Protein AF-A0A7J7EGY1-F1 (afdb_monomer_lite)

pLDDT: mean 77.09, std 19.41, range [34.28, 98.56]

Foldseek 3Di:
DVVAPPHPDDDDDADFQEKDKDFDADPVGHGPDIDID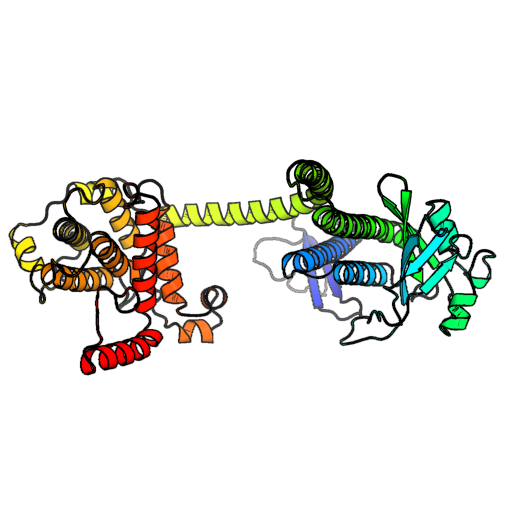TDRDDNDYDDPVVVVVVVVVVVVVVVLVLVVVLVCVVVVDPDDLLVSLLSLQQVLCVVQQFQWKFKWFADPVVQKTKGQFTFLNDDDPNGTDRHSPDIDMDHLQAAPQSVCQVPQDWDKFFAQVPDPRHDCVVCVVSVHDFGIKTKGFQDDPRHGGMMMMGTHRPVRTTGDVVSVVSSVVSSPVSNVSVVVNVLVVVVVVCVVPPVDDPPSVVVVVVVVVVVVVVVCVVVVVVVCVVVVVVVVVVVVVVVVCVQLFDDPCQLVVLLPDDDDPVVLVLLLDLPRDCVVVVVCLLVSLLSLCCVLQNPPLFDSSLSSRQSRSQQSQADPDPALGQSQLSNQLSNLSNVSVVCVPQDDSLLSVLLSLLSNQLSGNPDPDDPVRCVVVVPVLCVVDVPLSRLVVSLVVSVVQCPDPSNVRCVPPDPVSVVVSSVSSSVNSSCVPPVVVVVVVVVLVVCVVVVVQDSVDPVSD

Organism: Diceros bicornis minor (NCBI:txid77932)

Radius of gyration: 34.17 Å; chains: 1; bounding box: 86×71×94 Å

Structure (mmCIF, N/CA/C/O backbone):
data_AF-A0A7J7EGY1-F1
#
_entry.id   AF-A0A7J7EGY1-F1
#
loop_
_atom_site.group_PDB
_atom_site.id
_atom_site.type_symbol
_atom_site.label_atom_id
_atom_site.label_alt_id
_atom_site.label_comp_id
_atom_site.label_asym_id
_atom_site.label_entity_id
_atom_site.label_seq_id
_atom_site.pdbx_PDB_ins_code
_atom_site.Cartn_x
_atom_site.Cartn_y
_atom_site.Cartn_z
_atom_site.occupancy
_atom_site.B_iso_or_equiv
_atom_site.auth_seq_id
_atom_site.auth_comp_id
_atom_site.auth_asym_id
_atom_site.auth_atom_id
_atom_site.pdbx_PDB_model_num
ATOM 1 N N . ASP A 1 1 ? 43.471 31.101 -13.660 1.00 57.25 1 ASP A N 1
ATOM 2 C CA . ASP A 1 1 ? 42.819 30.995 -14.975 1.00 57.25 1 ASP A CA 1
ATOM 3 C C . ASP A 1 1 ? 41.936 32.220 -15.132 1.00 57.25 1 ASP A C 1
ATOM 5 O O . ASP A 1 1 ? 41.148 32.484 -14.230 1.00 57.25 1 ASP A O 1
ATOM 9 N N . GLU A 1 2 ? 42.116 32.998 -16.198 1.00 62.53 2 GLU A N 1
ATOM 10 C CA . GLU A 1 2 ? 41.369 34.248 -16.424 1.00 62.53 2 GLU A CA 1
ATOM 11 C C . GLU A 1 2 ? 39.858 34.021 -16.573 1.00 62.53 2 GLU A C 1
ATOM 13 O O . GLU A 1 2 ? 39.069 34.930 -16.330 1.00 62.53 2 GLU A O 1
ATOM 18 N N . ARG A 1 3 ? 39.443 32.787 -16.887 1.00 63.78 3 ARG A N 1
ATOM 19 C CA . ARG A 1 3 ? 38.033 32.390 -17.001 1.00 63.78 3 ARG A CA 1
ATOM 20 C C . ARG A 1 3 ? 37.322 32.263 -15.650 1.00 63.78 3 ARG A C 1
ATOM 22 O O . ARG A 1 3 ? 36.099 32.212 -15.618 1.00 63.78 3 ARG A O 1
ATOM 29 N N . PHE A 1 4 ? 38.061 32.245 -14.537 1.00 61.25 4 PHE A N 1
ATOM 30 C CA . PHE A 1 4 ? 37.515 32.164 -13.175 1.00 61.25 4 PHE A CA 1
ATOM 31 C C . PHE A 1 4 ? 38.104 33.266 -12.278 1.00 61.25 4 PHE A C 1
ATOM 33 O O . PHE A 1 4 ? 38.838 32.971 -11.330 1.00 61.25 4 PHE A O 1
ATOM 40 N N . PRO A 1 5 ? 37.784 34.550 -12.531 1.00 54.81 5 PRO A N 1
ATOM 41 C CA . PRO A 1 5 ? 38.420 35.683 -11.852 1.00 54.81 5 PRO A CA 1
ATOM 42 C C . PRO A 1 5 ? 38.123 35.754 -10.343 1.00 54.81 5 PRO A C 1
ATOM 44 O O . PRO A 1 5 ? 38.820 36.454 -9.614 1.00 54.81 5 PRO A O 1
ATOM 47 N N . ARG A 1 6 ? 37.103 35.028 -9.860 1.00 54.78 6 ARG A N 1
ATOM 48 C CA . ARG A 1 6 ? 36.684 34.969 -8.446 1.00 54.78 6 ARG A CA 1
ATOM 49 C C . ARG A 1 6 ? 36.762 33.558 -7.829 1.00 54.78 6 ARG A C 1
ATOM 51 O O . ARG A 1 6 ? 36.299 33.368 -6.710 1.00 54.78 6 ARG A O 1
ATOM 58 N N . GLY A 1 7 ? 37.339 32.576 -8.533 1.00 60.28 7 GLY A N 1
ATOM 59 C CA . GLY A 1 7 ? 37.242 31.152 -8.165 1.00 60.28 7 GLY A CA 1
ATOM 60 C C . GLY A 1 7 ? 35.863 30.538 -8.472 1.00 60.28 7 GLY A C 1
ATOM 61 O O . GLY A 1 7 ? 34.971 31.234 -8.946 1.00 60.28 7 GLY A O 1
ATOM 62 N N . THR A 1 8 ? 35.682 29.231 -8.232 1.00 59.34 8 THR A N 1
ATOM 63 C CA . THR A 1 8 ? 34.474 28.454 -8.612 1.00 59.34 8 THR A CA 1
ATOM 64 C C . THR A 1 8 ? 33.282 28.593 -7.646 1.00 59.34 8 THR A C 1
ATOM 66 O O . THR A 1 8 ? 32.337 27.820 -7.716 1.00 59.34 8 THR A O 1
ATOM 69 N N . GLY A 1 9 ? 33.286 29.592 -6.756 1.00 54.34 9 GLY A N 1
ATOM 70 C CA . GLY A 1 9 ? 32.063 30.069 -6.093 1.00 54.34 9 GLY A CA 1
ATOM 71 C C . GLY A 1 9 ? 31.483 29.250 -4.929 1.00 54.34 9 GLY A C 1
ATOM 72 O O . GLY A 1 9 ? 30.380 29.573 -4.503 1.00 54.34 9 GLY A O 1
ATOM 73 N N . LEU A 1 10 ? 32.183 28.257 -4.371 1.00 53.97 10 LEU A N 1
ATOM 74 C CA . LEU A 1 10 ? 31.729 27.533 -3.171 1.00 53.97 10 LEU A CA 1
ATOM 75 C C . LEU A 1 10 ? 32.573 27.891 -1.939 1.00 53.97 10 LEU A C 1
ATOM 77 O O . LEU A 1 10 ? 33.797 27.901 -2.009 1.00 53.97 10 LEU A O 1
ATOM 81 N N . GLU A 1 11 ? 31.853 28.240 -0.868 1.00 51.41 11 GLU A N 1
ATOM 82 C CA . GLU A 1 11 ? 32.226 28.640 0.498 1.00 51.41 11 GLU A CA 1
ATOM 83 C C . GLU A 1 11 ? 33.691 28.997 0.822 1.00 51.41 11 GLU A C 1
ATOM 85 O O . GLU A 1 11 ? 34.652 28.249 0.644 1.00 51.41 11 GLU A O 1
ATOM 90 N N . SER A 1 12 ? 33.829 30.175 1.430 1.00 53.84 12 SER A N 1
ATOM 91 C CA . SER A 1 12 ? 35.044 30.750 2.000 1.00 53.84 12 SER A CA 1
ATOM 92 C C . SER A 1 12 ? 35.767 29.788 2.952 1.00 53.84 12 SER A C 1
ATOM 94 O O . SER A 1 12 ? 35.474 29.740 4.144 1.00 53.84 12 SER A O 1
ATOM 96 N N . GLY A 1 13 ? 36.753 29.053 2.428 1.00 55.91 13 GLY A N 1
ATOM 97 C CA . GLY A 1 13 ? 37.692 28.273 3.240 1.00 55.91 13 GLY A CA 1
ATOM 98 C C . GLY A 1 13 ? 38.520 27.229 2.487 1.00 55.91 13 GLY A C 1
ATOM 99 O O . GLY A 1 13 ? 39.630 26.921 2.916 1.00 55.91 13 GLY A O 1
ATOM 100 N N . THR A 1 14 ? 38.047 26.703 1.352 1.00 56.62 14 THR A N 1
ATOM 101 C CA . THR A 1 14 ? 38.753 25.637 0.613 1.00 56.62 14 THR A CA 1
ATOM 102 C C . THR A 1 14 ? 39.351 26.134 -0.703 1.00 56.62 14 THR A C 1
ATOM 104 O O . THR A 1 14 ? 38.659 26.544 -1.629 1.00 56.62 14 THR A O 1
ATOM 107 N N . ARG A 1 15 ? 40.685 26.078 -0.815 1.00 62.84 15 ARG A N 1
ATOM 108 C CA . ARG A 1 15 ? 41.413 26.486 -2.026 1.00 62.84 15 ARG A CA 1
ATOM 109 C C . ARG A 1 15 ? 41.432 25.336 -3.038 1.00 62.84 15 ARG A C 1
ATOM 111 O O . ARG A 1 15 ? 42.191 24.383 -2.876 1.00 62.84 15 ARG A O 1
ATOM 118 N N . ILE A 1 16 ? 40.593 25.424 -4.065 1.00 65.75 16 ILE A N 1
ATOM 119 C CA . ILE A 1 16 ? 40.512 24.437 -5.154 1.00 65.75 16 ILE A CA 1
ATOM 120 C C . ILE A 1 16 ? 41.790 24.495 -6.000 1.00 65.75 16 ILE A C 1
ATOM 122 O O . ILE A 1 16 ? 42.224 25.578 -6.396 1.00 65.75 16 ILE A O 1
ATOM 126 N N . GLN A 1 17 ? 42.415 23.337 -6.232 1.00 71.94 17 GLN A N 1
ATOM 127 C CA . GLN A 1 17 ? 43.735 23.251 -6.873 1.00 71.94 17 GLN A CA 1
ATOM 128 C C . GLN A 1 17 ? 43.662 22.876 -8.354 1.00 71.94 17 GLN A C 1
ATOM 130 O O . GLN A 1 17 ? 44.437 23.402 -9.149 1.00 71.94 17 GLN A O 1
ATOM 135 N N . SER A 1 18 ? 42.719 22.017 -8.741 1.00 72.56 18 SER A N 1
ATOM 136 C CA . SER A 1 18 ? 42.435 21.704 -10.143 1.00 72.56 18 SER A CA 1
ATOM 137 C C . SER A 1 18 ? 40.947 21.434 -10.359 1.00 72.56 18 SER A C 1
ATOM 139 O O . SER A 1 18 ? 40.234 21.025 -9.437 1.00 72.56 18 SER A O 1
ATOM 141 N N . VAL A 1 19 ? 40.479 21.714 -11.579 1.00 71.50 19 VAL A N 1
ATOM 142 C CA . VAL A 1 19 ? 39.071 21.618 -11.987 1.00 71.50 19 VAL A CA 1
ATOM 143 C C . VAL A 1 19 ? 38.984 20.894 -13.327 1.00 71.50 19 VAL A C 1
ATOM 145 O O . VAL A 1 19 ? 39.807 21.144 -14.210 1.00 71.50 19 VAL A O 1
ATOM 148 N N . LEU A 1 20 ? 38.002 20.007 -13.477 1.00 72.06 20 LEU A N 1
ATOM 149 C CA . LEU A 1 20 ? 37.639 19.377 -14.745 1.00 72.06 20 LEU A CA 1
ATOM 150 C C . LEU A 1 20 ? 36.157 19.637 -15.021 1.00 72.06 20 LEU A C 1
ATOM 152 O O . LEU A 1 20 ? 35.309 19.231 -14.231 1.00 72.06 20 LEU A O 1
ATOM 156 N N . CYS A 1 21 ? 35.864 20.286 -16.146 1.00 68.62 21 CYS A N 1
ATOM 157 C CA . CYS A 1 21 ? 34.502 20.543 -16.610 1.00 68.62 21 CYS A CA 1
ATOM 158 C C . CYS A 1 21 ? 34.239 19.694 -17.856 1.00 68.62 21 CYS A C 1
ATOM 160 O O . CYS A 1 21 ? 34.996 19.772 -18.827 1.00 68.62 21 CYS A O 1
ATOM 162 N N . LEU A 1 22 ? 33.181 18.885 -17.833 1.00 62.28 22 LEU A N 1
ATOM 163 C CA . LEU A 1 22 ? 32.803 18.016 -18.945 1.00 62.28 22 LEU A CA 1
ATOM 164 C C . LEU A 1 22 ? 31.364 18.303 -19.390 1.00 62.28 22 LEU A C 1
ATOM 166 O O . LEU A 1 22 ? 30.463 18.288 -18.550 1.00 62.28 22 LEU A O 1
ATOM 170 N N . PRO A 1 23 ? 31.125 18.525 -20.693 1.00 62.47 23 PRO A N 1
ATOM 171 C CA . PRO A 1 23 ? 29.775 18.645 -21.215 1.00 62.47 23 PRO A CA 1
ATOM 172 C C . PRO A 1 23 ? 29.100 17.270 -21.233 1.00 62.47 23 PRO A C 1
ATOM 174 O O . PRO A 1 23 ? 29.666 16.291 -21.723 1.00 62.47 23 PRO A O 1
ATOM 177 N N . ILE A 1 24 ? 27.881 17.203 -20.711 1.00 60.84 24 ILE A N 1
ATOM 178 C CA . ILE A 1 24 ? 26.994 16.051 -20.853 1.00 60.84 24 ILE A CA 1
ATOM 179 C C . ILE A 1 24 ? 26.154 16.319 -22.095 1.00 60.84 24 ILE A C 1
ATOM 181 O O . ILE A 1 24 ? 25.337 17.238 -22.092 1.00 60.84 24 ILE A O 1
ATOM 185 N N . VAL A 1 25 ? 26.388 15.548 -23.155 1.00 66.75 25 VAL A N 1
ATOM 186 C CA . VAL A 1 25 ? 25.689 15.690 -24.438 1.00 66.75 25 VAL A CA 1
ATOM 187 C C . VAL A 1 25 ? 24.839 14.461 -24.740 1.00 66.75 25 VAL A C 1
ATOM 189 O O . VAL A 1 25 ? 25.231 13.343 -24.403 1.00 66.75 25 VAL A O 1
ATOM 192 N N . THR A 1 26 ? 23.684 14.656 -25.374 1.00 43.31 26 THR A N 1
ATOM 193 C CA . THR A 1 26 ? 22.874 13.564 -25.931 1.00 43.31 26 THR A CA 1
ATOM 194 C C . THR A 1 26 ? 23.601 12.899 -27.104 1.00 43.31 26 THR A C 1
ATOM 196 O O . THR A 1 26 ? 24.550 13.449 -27.668 1.00 43.31 26 THR A O 1
ATOM 199 N N . ALA A 1 27 ? 23.118 11.729 -27.533 1.00 37.44 27 ALA A N 1
ATOM 200 C CA . ALA A 1 27 ? 23.633 11.031 -28.715 1.00 37.44 27 ALA A CA 1
ATOM 201 C C . ALA A 1 27 ? 23.551 11.863 -30.015 1.00 37.44 27 ALA A C 1
ATOM 203 O O . ALA A 1 27 ? 24.313 11.616 -30.946 1.00 37.44 27 ALA A O 1
ATOM 204 N N . ILE A 1 28 ? 22.666 12.864 -30.060 1.00 50.78 28 ILE A N 1
ATOM 205 C CA . ILE A 1 28 ? 22.490 13.793 -31.187 1.00 50.78 28 ILE A CA 1
ATOM 206 C C . ILE A 1 28 ? 23.266 15.112 -31.020 1.00 50.78 28 ILE A C 1
ATOM 208 O O . ILE A 1 28 ? 23.226 15.959 -31.907 1.00 50.78 28 ILE A O 1
ATOM 212 N N . GLY A 1 29 ? 24.030 15.265 -29.932 1.00 48.88 29 GLY A N 1
ATOM 213 C CA . GLY A 1 29 ? 24.941 16.391 -29.710 1.00 48.88 29 GLY A CA 1
ATOM 214 C C . GLY A 1 29 ? 24.392 17.528 -28.845 1.00 48.88 29 GLY A C 1
ATOM 215 O O . GLY A 1 29 ? 25.102 18.513 -28.640 1.00 48.88 29 GLY A O 1
ATOM 216 N N . ASP A 1 30 ? 23.182 17.400 -28.298 1.00 58.25 30 ASP A N 1
ATOM 217 C CA . ASP A 1 30 ? 22.573 18.450 -27.477 1.00 58.25 30 ASP A CA 1
ATOM 218 C C . ASP A 1 30 ? 23.161 18.472 -26.068 1.00 58.25 30 ASP A C 1
ATOM 220 O O . ASP A 1 30 ? 23.231 17.443 -25.397 1.00 58.25 30 ASP A O 1
ATOM 224 N N . LEU A 1 31 ? 23.550 19.654 -25.592 1.00 64.31 31 LEU A N 1
ATOM 225 C CA . LEU A 1 31 ? 24.099 19.845 -24.251 1.00 64.31 31 LEU A CA 1
ATOM 226 C C . LEU A 1 31 ? 22.985 19.808 -23.194 1.00 64.31 31 LEU A C 1
ATOM 228 O O . LEU A 1 31 ? 22.154 20.708 -23.126 1.00 64.31 31 LEU A O 1
ATOM 232 N N . ILE A 1 32 ? 23.010 18.792 -22.334 1.00 65.56 32 ILE A N 1
ATOM 233 C CA . ILE A 1 32 ? 22.011 18.549 -21.279 1.00 65.56 32 ILE A CA 1
ATOM 234 C C . ILE A 1 32 ? 22.473 19.098 -19.925 1.00 65.56 32 ILE A C 1
ATOM 236 O O . ILE A 1 32 ? 21.671 19.382 -19.040 1.00 65.56 32 ILE A O 1
ATOM 240 N N . GLY A 1 33 ? 23.784 19.234 -19.743 1.00 60.84 33 GLY A N 1
ATOM 241 C CA . GLY A 1 33 ? 24.362 19.722 -18.501 1.00 6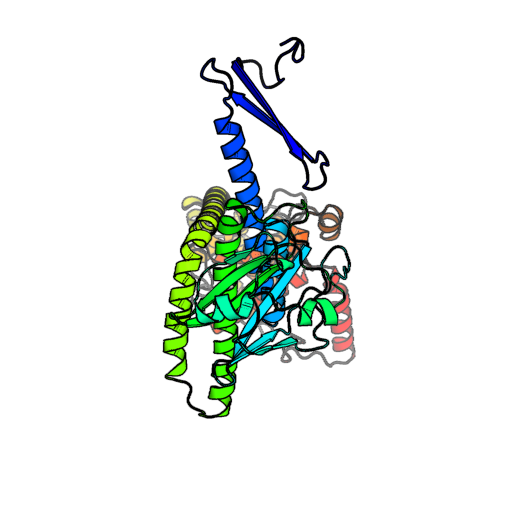0.84 33 GLY A CA 1
ATOM 242 C C . GLY A 1 33 ? 25.881 19.749 -18.537 1.00 60.84 33 GLY A C 1
ATOM 243 O O . GLY A 1 33 ? 26.507 19.346 -19.518 1.00 60.84 33 GLY A O 1
ATOM 244 N N . ILE A 1 34 ? 26.481 20.231 -17.453 1.00 64.56 34 ILE A N 1
ATOM 245 C CA . ILE A 1 34 ? 27.933 20.283 -17.282 1.00 64.56 34 ILE A CA 1
ATOM 246 C C . ILE A 1 34 ? 28.271 19.608 -15.957 1.00 64.56 34 ILE A C 1
ATOM 248 O O . ILE A 1 34 ? 27.734 19.971 -14.913 1.00 64.56 34 ILE A O 1
ATOM 252 N N . LEU A 1 35 ? 29.160 18.618 -16.009 1.00 56.88 35 LEU A N 1
ATOM 253 C CA . LEU A 1 35 ? 29.727 17.986 -14.826 1.00 56.88 35 LEU A CA 1
ATOM 254 C C . LEU A 1 35 ? 31.011 18.719 -14.445 1.00 56.88 35 LEU A C 1
ATOM 256 O O . LEU A 1 35 ? 31.971 18.725 -15.219 1.00 56.88 35 LEU A O 1
ATOM 260 N N . GLU A 1 36 ? 31.037 19.301 -13.250 1.00 68.81 36 GLU A N 1
ATOM 261 C CA . GLU A 1 36 ? 32.222 19.955 -12.698 1.00 68.81 36 GLU A CA 1
ATOM 262 C C . GLU A 1 36 ? 32.810 19.129 -11.553 1.00 68.81 36 GLU A C 1
ATOM 264 O O . GLU A 1 36 ? 32.125 18.763 -10.599 1.00 68.81 36 GLU A O 1
ATOM 269 N N . LEU A 1 37 ? 34.101 18.824 -11.659 1.00 63.47 37 LEU A N 1
ATOM 270 C CA . LEU A 1 37 ? 34.863 18.093 -10.654 1.00 63.47 37 LEU A CA 1
ATOM 271 C C . LEU A 1 37 ? 35.948 19.004 -10.092 1.00 63.47 37 LEU A C 1
ATOM 273 O O . LEU A 1 37 ? 36.771 19.531 -10.843 1.00 63.47 37 LEU A O 1
ATOM 277 N N . TYR A 1 38 ? 35.986 19.138 -8.767 1.00 70.88 38 TYR A N 1
ATOM 278 C CA . TYR A 1 38 ? 36.972 19.954 -8.063 1.00 70.88 38 TYR A CA 1
ATOM 279 C C . TYR A 1 38 ? 37.887 19.070 -7.220 1.00 70.88 38 TYR A C 1
ATOM 281 O O . TYR A 1 38 ? 37.437 18.176 -6.503 1.00 70.88 38 TYR A O 1
ATOM 289 N N . ARG A 1 39 ? 39.193 19.334 -7.280 1.00 65.75 39 ARG A N 1
ATOM 290 C CA . ARG A 1 39 ? 40.188 18.671 -6.435 1.00 65.75 39 ARG A CA 1
ATOM 291 C C . ARG A 1 39 ? 40.631 19.612 -5.317 1.00 65.75 39 ARG A C 1
ATOM 293 O O . ARG A 1 39 ? 41.179 20.686 -5.573 1.00 65.75 39 ARG A O 1
ATOM 300 N N . HIS A 1 40 ? 40.433 19.174 -4.075 1.00 63.97 40 HIS A N 1
ATOM 301 C CA . HIS A 1 40 ? 40.880 19.898 -2.877 1.00 63.97 40 HIS A CA 1
ATOM 302 C C . HIS A 1 40 ? 42.273 19.459 -2.389 1.00 63.97 40 HIS A C 1
ATOM 304 O O . HIS A 1 40 ? 42.936 20.216 -1.683 1.00 63.97 40 HIS A O 1
ATOM 310 N N . TRP A 1 41 ? 42.743 18.268 -2.786 1.00 52.28 41 TRP A N 1
ATOM 311 C CA . TRP A 1 41 ? 44.034 17.704 -2.377 1.00 52.28 41 TRP A CA 1
ATOM 312 C C . TRP A 1 41 ? 44.874 17.262 -3.585 1.00 52.28 41 TRP A C 1
ATOM 314 O O . TRP A 1 41 ? 44.442 16.426 -4.378 1.00 52.28 41 TRP A O 1
ATOM 324 N N . GLY A 1 42 ? 46.094 17.796 -3.699 1.00 60.47 42 GLY A N 1
ATOM 325 C CA . GLY A 1 42 ? 47.026 17.541 -4.806 1.00 60.47 42 GLY A CA 1
ATOM 326 C C . GLY A 1 42 ? 46.950 18.594 -5.920 1.00 60.47 42 GLY A C 1
ATOM 327 O O . GLY A 1 42 ? 45.865 19.048 -6.277 1.00 60.47 42 GLY A O 1
ATOM 328 N N . LYS A 1 43 ? 48.116 18.971 -6.468 1.00 64.38 43 LYS A N 1
ATOM 329 C CA . LYS A 1 43 ? 48.287 20.091 -7.421 1.00 64.38 43 LYS A CA 1
ATOM 330 C C . LYS A 1 43 ? 48.217 19.693 -8.900 1.00 64.38 43 LYS A C 1
ATOM 332 O O . LYS A 1 43 ? 48.340 20.554 -9.765 1.00 64.38 43 LYS A O 1
ATOM 337 N N . GLU A 1 44 ? 48.084 18.406 -9.196 1.00 71.00 44 GLU A N 1
ATOM 338 C CA . GLU A 1 44 ? 48.158 17.898 -10.566 1.00 71.00 44 GLU A CA 1
ATOM 339 C C . GLU A 1 44 ? 46.847 18.108 -11.339 1.00 71.00 44 GLU A C 1
ATOM 341 O O . GLU A 1 44 ? 45.744 18.099 -10.774 1.00 71.00 44 GLU A O 1
ATOM 346 N N . ALA A 1 45 ? 46.980 18.306 -12.653 1.00 64.88 45 ALA A N 1
ATOM 347 C CA . ALA A 1 45 ? 45.854 18.386 -13.574 1.00 64.88 45 ALA A CA 1
ATOM 348 C C . ALA A 1 45 ? 45.187 17.008 -13.743 1.00 64.88 45 ALA A C 1
ATOM 350 O O . ALA A 1 45 ? 45.833 15.969 -13.617 1.00 64.88 45 ALA A O 1
ATOM 351 N N . PHE A 1 46 ? 43.887 16.987 -14.044 1.00 63.31 46 PHE A N 1
ATOM 352 C CA . PHE A 1 46 ? 43.193 15.743 -14.378 1.00 63.31 46 PHE A CA 1
ATOM 353 C C . PHE A 1 46 ? 43.744 15.167 -15.697 1.00 63.31 46 PHE A C 1
ATOM 355 O O . PHE A 1 46 ? 43.742 15.848 -16.719 1.00 63.31 46 PHE A O 1
ATOM 362 N N . CYS A 1 47 ? 44.212 13.915 -15.680 1.00 56.84 47 CYS A N 1
ATOM 363 C CA . CYS A 1 47 ? 44.744 13.224 -16.864 1.00 56.84 47 CYS A CA 1
ATOM 364 C C . CYS A 1 47 ? 43.653 12.475 -17.655 1.00 56.84 47 CYS A C 1
ATOM 366 O O . CYS A 1 47 ? 42.670 12.025 -17.064 1.00 56.84 47 CYS A O 1
ATOM 368 N N . LEU A 1 48 ? 43.887 12.267 -18.963 1.00 51.03 48 LEU A N 1
ATOM 369 C CA . LEU A 1 48 ? 43.007 11.603 -19.952 1.00 51.03 48 LEU A CA 1
ATOM 370 C C . LEU A 1 48 ? 42.368 10.278 -19.489 1.00 51.03 48 LEU A C 1
ATOM 372 O O . LEU A 1 48 ? 41.212 10.018 -19.815 1.00 51.03 48 LEU A O 1
ATOM 376 N N . SER A 1 49 ? 43.059 9.485 -18.667 1.00 50.62 49 SER A N 1
ATOM 377 C CA . SER A 1 49 ? 42.524 8.240 -18.094 1.00 50.62 49 SER A CA 1
ATOM 378 C C . SER A 1 49 ? 41.251 8.446 -17.260 1.00 50.62 49 SER A C 1
ATOM 380 O O . SER A 1 49 ? 40.374 7.588 -17.238 1.00 50.62 49 SER A O 1
ATOM 382 N N . HIS A 1 50 ? 41.085 9.607 -16.621 1.00 48.06 50 HIS A N 1
ATOM 383 C CA . HIS A 1 50 ? 39.880 9.931 -15.849 1.00 48.06 50 HIS A CA 1
ATOM 384 C C . HIS A 1 50 ? 38.672 10.220 -16.758 1.00 48.06 50 HIS A C 1
ATOM 386 O O . HIS A 1 50 ? 37.533 9.973 -16.371 1.00 48.06 50 HIS A O 1
ATOM 392 N N . GLN A 1 51 ? 38.908 10.688 -17.988 1.00 44.97 51 GLN A N 1
ATOM 393 C CA . GLN A 1 51 ? 37.864 10.964 -18.978 1.00 44.97 51 GLN A CA 1
ATOM 394 C C . GLN A 1 51 ? 37.311 9.665 -19.593 1.00 44.97 51 GLN A C 1
ATOM 396 O O . GLN A 1 51 ? 36.112 9.558 -19.857 1.00 44.97 51 GLN A O 1
ATOM 401 N N . GLU A 1 52 ? 38.165 8.651 -19.761 1.00 42.69 52 GLU A N 1
ATOM 402 C CA . GLU A 1 52 ? 37.778 7.301 -20.192 1.00 42.69 52 GLU A CA 1
ATOM 403 C C . GLU A 1 52 ? 36.965 6.562 -19.122 1.00 42.69 52 GLU A C 1
ATOM 405 O O . GLU A 1 52 ? 35.950 5.948 -19.450 1.00 42.69 52 GLU A O 1
ATOM 410 N N . VAL A 1 53 ? 37.337 6.693 -17.841 1.00 42.34 53 VAL A N 1
ATOM 411 C CA . VAL A 1 53 ? 36.565 6.145 -16.709 1.00 42.34 53 VAL A CA 1
ATOM 412 C C . VAL A 1 53 ? 35.156 6.749 -16.662 1.00 42.34 53 VAL A C 1
ATOM 414 O O . VAL A 1 53 ? 34.181 6.018 -16.505 1.00 42.34 53 VAL A O 1
ATOM 417 N N . CYS A 1 54 ? 35.014 8.059 -16.889 1.00 43.66 54 CYS A N 1
ATOM 418 C CA . CYS A 1 54 ? 33.707 8.723 -16.941 1.00 43.66 54 CYS A CA 1
ATOM 419 C C . CYS A 1 54 ? 32.863 8.326 -18.168 1.00 43.66 54 CYS A C 1
ATOM 421 O O . CYS A 1 54 ? 31.657 8.127 -18.027 1.00 43.66 54 CYS A O 1
ATOM 423 N N . ARG A 1 55 ? 33.465 8.143 -19.356 1.00 46.41 55 ARG A N 1
ATOM 424 C CA . ARG A 1 55 ? 32.759 7.565 -20.523 1.00 46.41 55 ARG A CA 1
ATOM 425 C C . ARG A 1 55 ? 32.327 6.119 -20.270 1.00 46.41 55 ARG A C 1
ATOM 427 O O . ARG A 1 55 ? 31.249 5.724 -20.708 1.00 46.41 55 ARG A O 1
ATOM 434 N N . GLY A 1 56 ? 33.145 5.350 -19.551 1.00 42.84 56 GLY A N 1
ATOM 435 C CA . GLY A 1 56 ? 32.801 4.012 -19.072 1.00 42.84 56 GLY A CA 1
ATOM 436 C C . GLY A 1 56 ? 31.593 4.027 -18.133 1.00 42.84 56 GLY A C 1
ATOM 437 O O . GLY A 1 56 ? 30.660 3.261 -18.342 1.00 42.84 56 GLY A O 1
ATOM 438 N N . LEU A 1 57 ? 31.559 4.953 -17.170 1.00 41.94 57 LEU A N 1
ATOM 439 C CA . LEU A 1 57 ? 30.432 5.162 -16.250 1.00 41.94 57 LEU A CA 1
ATOM 440 C C . LEU A 1 57 ? 29.144 5.601 -16.964 1.00 41.94 57 LEU A C 1
ATOM 442 O O . LEU A 1 57 ? 28.068 5.129 -16.604 1.00 41.94 57 LEU A O 1
ATOM 446 N N . ALA A 1 58 ? 29.234 6.459 -17.985 1.00 45.88 58 ALA A N 1
ATOM 447 C CA . ALA A 1 58 ? 28.079 6.868 -18.790 1.00 45.88 58 ALA A CA 1
ATOM 448 C C . ALA A 1 58 ? 27.496 5.687 -19.586 1.00 45.88 58 ALA A C 1
ATOM 450 O O . ALA A 1 58 ? 26.304 5.415 -19.476 1.00 45.88 58 ALA A O 1
ATOM 451 N N . LYS A 1 59 ? 28.346 4.909 -20.275 1.00 48.12 59 LYS A N 1
ATOM 452 C CA . LYS A 1 59 ? 27.934 3.657 -20.941 1.00 48.12 59 LYS A CA 1
ATOM 453 C C . LYS A 1 59 ? 27.368 2.628 -19.964 1.00 48.12 59 LYS A C 1
ATOM 455 O O . LYS A 1 59 ? 26.434 1.912 -20.296 1.00 48.12 59 LYS A O 1
ATOM 460 N N . GLN A 1 60 ? 27.928 2.542 -18.759 1.00 45.34 60 GLN A N 1
ATOM 461 C CA . GLN A 1 60 ? 27.438 1.639 -17.720 1.00 45.34 60 GLN A CA 1
ATOM 462 C C . GLN A 1 60 ? 26.079 2.086 -17.165 1.00 45.34 60 GLN A C 1
ATOM 464 O O . GLN A 1 60 ? 25.255 1.244 -16.826 1.00 45.34 60 GLN A O 1
ATOM 469 N N . THR A 1 61 ? 25.831 3.393 -17.086 1.00 45.53 61 THR A N 1
ATOM 470 C CA . THR A 1 61 ? 24.532 3.946 -16.676 1.00 45.53 61 THR A CA 1
ATOM 471 C C . THR A 1 61 ? 23.478 3.687 -17.750 1.00 45.53 61 THR A C 1
ATOM 473 O O . THR A 1 61 ? 22.428 3.150 -17.430 1.00 45.53 61 THR A O 1
ATOM 476 N N . GLU A 1 62 ? 23.807 3.914 -19.023 1.00 51.09 62 GLU A N 1
ATOM 477 C CA . GLU A 1 62 ? 22.937 3.595 -20.166 1.00 51.09 62 GLU A CA 1
ATOM 478 C C . GLU A 1 62 ? 22.615 2.091 -20.256 1.00 51.09 62 GLU A C 1
ATOM 480 O O . GLU A 1 62 ? 21.487 1.708 -20.560 1.00 51.09 62 GLU A O 1
ATOM 485 N N . LEU A 1 63 ? 23.588 1.226 -19.944 1.00 50.38 63 LEU A N 1
ATOM 486 C CA . LEU A 1 63 ? 23.380 -0.221 -19.835 1.00 50.38 63 LEU A CA 1
ATOM 487 C C . LEU A 1 63 ? 22.463 -0.581 -18.658 1.00 50.38 63 LEU A C 1
ATOM 489 O O . LEU A 1 63 ? 21.600 -1.443 -18.795 1.00 50.38 63 LEU A O 1
ATOM 493 N N . ASN A 1 64 ? 22.636 0.068 -17.505 1.00 46.84 64 ASN A N 1
ATOM 494 C CA . ASN A 1 64 ? 21.800 -0.167 -16.328 1.00 46.84 64 ASN A CA 1
ATOM 495 C C . ASN A 1 64 ? 20.354 0.293 -16.547 1.00 46.84 64 AS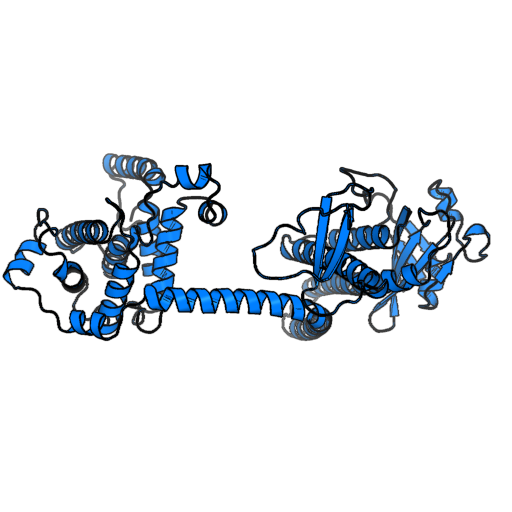N A C 1
ATOM 497 O O . ASN A 1 64 ? 19.437 -0.418 -16.145 1.00 46.84 64 ASN A O 1
ATOM 501 N N . ASP A 1 65 ? 20.147 1.435 -17.199 1.00 50.91 65 ASP A N 1
ATOM 502 C CA . ASP A 1 65 ? 18.814 1.951 -17.517 1.00 50.91 65 ASP A CA 1
ATOM 503 C C . ASP A 1 65 ? 18.099 1.040 -18.524 1.00 50.91 65 ASP A C 1
ATOM 505 O O . ASP A 1 65 ? 16.930 0.709 -18.336 1.00 50.91 65 ASP A O 1
ATOM 509 N N . PHE A 1 66 ? 18.822 0.511 -19.516 1.00 54.31 66 PHE A N 1
ATOM 510 C CA . PHE A 1 66 ? 18.293 -0.519 -20.409 1.00 54.31 66 PHE A CA 1
ATOM 511 C C . PHE A 1 66 ? 17.903 -1.806 -19.677 1.00 54.31 66 PHE A C 1
ATOM 513 O O . PHE A 1 66 ? 16.823 -2.346 -19.908 1.00 54.31 66 PHE A O 1
ATOM 520 N N . LEU A 1 67 ? 18.757 -2.306 -18.780 1.00 51.00 67 LEU A N 1
ATOM 521 C CA . LEU A 1 67 ? 18.450 -3.504 -17.996 1.00 51.00 67 LEU A CA 1
ATOM 522 C C . LEU A 1 67 ? 17.233 -3.288 -17.086 1.00 51.00 67 LEU A C 1
ATOM 524 O O . LEU A 1 67 ? 16.440 -4.210 -16.896 1.00 51.00 67 LEU A O 1
ATOM 528 N N . LEU A 1 68 ? 17.057 -2.074 -16.559 1.00 50.47 68 LEU A N 1
ATOM 529 C CA . LEU A 1 68 ? 15.872 -1.681 -15.800 1.00 50.47 68 LEU A CA 1
ATOM 530 C C . LEU A 1 68 ? 14.617 -1.637 -16.675 1.00 50.47 68 LEU A C 1
ATOM 532 O O . LEU A 1 68 ? 13.583 -2.132 -16.238 1.00 50.47 68 LEU A O 1
ATOM 536 N N . ASP A 1 69 ? 14.692 -1.107 -17.895 1.00 51.25 69 ASP A N 1
ATOM 537 C CA . ASP A 1 69 ? 13.562 -1.081 -18.832 1.00 51.25 69 ASP A CA 1
ATOM 538 C C . ASP A 1 69 ? 13.177 -2.485 -19.316 1.00 51.25 69 ASP A C 1
ATOM 540 O O . ASP A 1 69 ? 11.992 -2.818 -19.378 1.00 51.25 69 ASP A O 1
ATOM 544 N N . VAL A 1 70 ? 14.159 -3.356 -19.568 1.00 50.81 70 VAL A N 1
ATOM 545 C CA . VAL A 1 70 ? 13.929 -4.781 -19.859 1.00 50.81 70 VAL A CA 1
ATOM 546 C C . VAL A 1 70 ? 13.277 -5.481 -18.667 1.00 50.81 70 VAL A C 1
ATOM 548 O O . VAL A 1 70 ? 12.307 -6.220 -18.838 1.00 50.81 70 VAL A O 1
ATOM 551 N N . SER A 1 71 ? 13.770 -5.221 -17.453 1.00 49.53 71 SER A N 1
ATOM 552 C CA . SER A 1 71 ? 13.205 -5.782 -16.225 1.00 49.53 71 SER A CA 1
ATOM 553 C C . SER A 1 71 ? 11.769 -5.306 -16.006 1.00 49.53 71 SER A C 1
ATOM 555 O O . SER A 1 71 ? 10.903 -6.123 -15.719 1.00 49.53 71 SER A O 1
ATOM 557 N N . LYS A 1 72 ? 11.483 -4.012 -16.179 1.00 48.50 72 LYS A N 1
ATOM 558 C CA . LYS A 1 72 ? 10.122 -3.464 -16.083 1.00 48.50 72 LYS A CA 1
ATOM 559 C C . LYS A 1 72 ? 9.203 -4.057 -17.141 1.00 48.50 72 LYS A C 1
ATOM 561 O O . LYS A 1 72 ? 8.116 -4.491 -16.806 1.00 48.50 72 LYS A O 1
ATOM 566 N N . THR A 1 73 ? 9.660 -4.198 -18.383 1.00 46.66 73 THR A N 1
ATOM 567 C CA . THR A 1 73 ? 8.862 -4.818 -19.457 1.00 46.66 73 THR A CA 1
ATOM 568 C C . THR A 1 73 ? 8.514 -6.282 -19.157 1.00 46.66 73 THR A C 1
ATOM 570 O O . THR A 1 73 ? 7.434 -6.738 -19.521 1.00 46.66 73 THR A O 1
ATOM 573 N N . TYR A 1 74 ? 9.394 -7.005 -18.455 1.00 47.38 74 TYR A N 1
ATOM 574 C CA . TYR A 1 74 ? 9.144 -8.371 -17.983 1.00 47.38 74 TYR A CA 1
ATOM 575 C C . TYR A 1 74 ? 8.161 -8.437 -16.799 1.00 47.38 74 TYR A C 1
ATOM 577 O O . TYR A 1 74 ? 7.389 -9.387 -16.700 1.00 47.38 74 TYR A O 1
ATOM 585 N N . PHE A 1 75 ? 8.191 -7.453 -15.891 1.00 43.59 75 PHE A N 1
ATOM 586 C CA . PHE A 1 75 ? 7.376 -7.453 -14.667 1.00 43.59 75 PHE A CA 1
ATOM 587 C C . PHE A 1 75 ? 6.034 -6.713 -14.792 1.00 43.59 75 PHE A C 1
ATOM 589 O O . PHE A 1 75 ? 5.090 -7.077 -14.095 1.00 43.59 75 PHE A O 1
ATOM 596 N N . ASP A 1 76 ? 5.924 -5.711 -15.666 1.00 40.06 76 ASP A N 1
ATOM 597 C CA . ASP A 1 76 ? 4.771 -4.805 -15.717 1.00 40.06 76 ASP A CA 1
ATOM 598 C C . ASP A 1 76 ? 3.597 -5.350 -16.542 1.00 40.06 76 ASP A C 1
ATOM 600 O O . ASP A 1 76 ? 2.503 -4.801 -16.461 1.00 40.06 76 ASP A O 1
ATOM 604 N N . ASN A 1 77 ? 3.765 -6.432 -17.309 1.00 38.19 77 ASN A N 1
ATOM 605 C CA . ASN A 1 77 ? 2.670 -7.062 -18.047 1.00 38.19 77 ASN A CA 1
ATOM 606 C C . ASN A 1 77 ? 2.977 -8.543 -18.341 1.00 38.19 77 ASN A C 1
ATOM 608 O O . ASN A 1 77 ? 4.125 -8.918 -18.560 1.00 38.19 77 ASN A O 1
ATOM 612 N N . ILE A 1 78 ? 1.937 -9.378 -18.440 1.00 42.72 78 ILE A N 1
ATOM 613 C CA . ILE A 1 78 ? 1.990 -10.717 -19.062 1.00 42.72 78 ILE A CA 1
ATOM 614 C C . ILE A 1 78 ? 2.232 -10.518 -20.576 1.00 42.72 78 ILE A C 1
ATOM 616 O O . ILE A 1 78 ? 1.325 -10.690 -21.390 1.00 42.72 78 ILE A O 1
ATOM 620 N N . VAL A 1 79 ? 3.408 -10.025 -20.977 1.00 45.59 79 VAL A N 1
ATOM 621 C CA . VAL A 1 79 ? 3.732 -9.759 -22.388 1.00 45.59 79 VAL A CA 1
ATOM 622 C C . VAL A 1 79 ? 4.411 -10.975 -22.993 1.00 45.59 79 VAL A C 1
ATOM 624 O O . VAL A 1 79 ? 5.318 -11.560 -22.407 1.00 45.59 79 VAL A O 1
ATOM 627 N N . ALA A 1 80 ? 3.981 -11.322 -24.204 1.00 57.25 80 ALA A N 1
ATOM 628 C CA . ALA A 1 80 ? 4.620 -12.318 -25.047 1.00 57.25 80 ALA A CA 1
ATOM 629 C C . ALA A 1 80 ? 6.125 -12.038 -25.198 1.00 57.25 80 ALA A C 1
ATOM 631 O O . ALA A 1 80 ? 6.539 -10.905 -25.452 1.00 57.25 80 ALA A O 1
ATOM 632 N N . ILE A 1 81 ? 6.930 -13.096 -25.105 1.00 61.25 81 ILE A N 1
ATOM 633 C CA . ILE A 1 81 ? 8.400 -13.075 -25.197 1.00 61.25 81 ILE A CA 1
ATOM 634 C C . ILE A 1 81 ? 8.920 -12.372 -26.462 1.00 61.25 81 ILE A C 1
ATOM 636 O O . ILE A 1 81 ? 10.021 -11.822 -26.460 1.00 61.25 81 ILE A O 1
ATOM 640 N N . ASP A 1 82 ? 8.101 -12.304 -27.508 1.00 63.75 82 ASP A N 1
ATOM 641 C CA . ASP A 1 82 ? 8.363 -11.526 -28.716 1.00 63.75 82 ASP A CA 1
ATOM 642 C C . ASP A 1 82 ? 8.711 -10.060 -28.403 1.00 63.75 82 ASP A C 1
ATOM 644 O O . ASP A 1 82 ? 9.717 -9.554 -28.890 1.00 63.75 82 ASP A O 1
ATOM 648 N N . SER A 1 83 ? 7.965 -9.394 -27.513 1.00 65.81 83 SER A N 1
ATOM 649 C CA . SER A 1 83 ? 8.215 -7.985 -27.169 1.00 65.81 83 SER A CA 1
ATOM 650 C C . SER A 1 83 ? 9.510 -7.793 -26.372 1.00 65.81 83 SER A C 1
ATOM 652 O O . SER A 1 83 ? 10.191 -6.776 -26.508 1.00 65.81 83 SER A O 1
ATOM 654 N N . LEU A 1 84 ? 9.900 -8.783 -25.565 1.00 67.44 84 LEU A N 1
ATOM 655 C CA . LEU A 1 84 ? 11.187 -8.782 -24.866 1.00 67.44 84 LEU A CA 1
ATOM 656 C C . LEU A 1 84 ? 12.350 -8.885 -25.864 1.00 67.44 84 LEU A C 1
ATOM 658 O O . LEU A 1 84 ? 13.319 -8.128 -25.772 1.00 67.44 84 LEU A O 1
ATOM 662 N N . LEU A 1 85 ? 12.247 -9.803 -26.829 1.00 72.00 85 LEU A N 1
ATOM 663 C CA . LEU A 1 85 ? 13.255 -9.978 -27.873 1.00 72.00 85 LEU A CA 1
ATOM 664 C C . LEU A 1 85 ? 13.392 -8.721 -28.740 1.00 72.00 85 LEU A C 1
ATOM 666 O O . LEU A 1 85 ? 14.516 -8.311 -29.024 1.00 72.00 85 LEU A O 1
ATOM 670 N N . GLU A 1 86 ? 12.281 -8.075 -29.096 1.00 75.06 86 GLU A N 1
ATOM 671 C CA . GLU A 1 86 ? 12.284 -6.802 -29.826 1.00 75.06 86 GLU A CA 1
ATOM 672 C C . GLU A 1 86 ? 13.088 -5.727 -29.082 1.00 75.06 86 GLU A C 1
ATOM 674 O O . GLU A 1 86 ? 14.021 -5.157 -29.650 1.00 75.06 86 GLU A O 1
ATOM 679 N N . HIS A 1 87 ? 12.812 -5.494 -27.795 1.00 71.06 87 HIS A N 1
ATOM 680 C CA . HIS A 1 87 ? 13.539 -4.490 -27.009 1.00 71.06 87 HIS A CA 1
ATOM 681 C C . HIS A 1 87 ? 15.041 -4.788 -26.905 1.00 71.06 87 HIS A C 1
ATOM 683 O O . HIS A 1 87 ? 15.861 -3.877 -27.059 1.00 71.06 87 HIS A O 1
ATOM 689 N N . ILE A 1 88 ? 15.416 -6.057 -26.694 1.00 74.56 88 ILE A N 1
ATOM 690 C CA . ILE A 1 88 ? 16.826 -6.471 -26.644 1.00 74.56 88 ILE A CA 1
ATOM 691 C C . ILE A 1 88 ? 17.522 -6.187 -27.977 1.00 74.56 88 ILE A C 1
ATOM 693 O O . ILE A 1 88 ? 18.636 -5.655 -27.997 1.00 74.56 88 ILE A O 1
ATOM 697 N N . MET A 1 89 ? 16.867 -6.509 -29.092 1.00 80.38 89 MET A N 1
ATOM 698 C CA . MET A 1 89 ? 17.423 -6.294 -30.423 1.00 80.38 89 MET A CA 1
ATOM 699 C C . MET A 1 89 ? 17.568 -4.812 -30.776 1.00 80.38 89 MET A C 1
ATOM 701 O O . MET A 1 89 ? 18.617 -4.426 -31.294 1.00 80.38 89 MET A O 1
ATOM 705 N N . ILE A 1 90 ? 16.576 -3.974 -30.455 1.00 80.00 90 ILE A N 1
ATOM 706 C CA . ILE A 1 90 ? 16.630 -2.519 -30.693 1.00 80.00 90 ILE A CA 1
ATOM 707 C C . ILE A 1 90 ? 17.809 -1.899 -29.952 1.00 80.00 90 ILE A C 1
ATOM 709 O O . ILE A 1 90 ? 18.579 -1.126 -30.522 1.00 80.00 90 ILE A O 1
ATOM 713 N N . TYR A 1 91 ? 17.977 -2.247 -28.680 1.00 76.31 91 TYR A N 1
ATOM 714 C CA . TYR A 1 91 ? 19.070 -1.690 -27.902 1.00 76.31 91 TYR A CA 1
ATOM 715 C C . TYR A 1 91 ? 20.429 -2.150 -28.424 1.00 76.31 91 TYR A C 1
ATOM 717 O O . TYR A 1 91 ? 21.335 -1.336 -28.596 1.00 76.31 91 TYR A O 1
ATOM 725 N N . ALA A 1 92 ? 20.566 -3.439 -28.747 1.00 80.69 92 ALA A N 1
ATOM 726 C CA . ALA A 1 92 ? 21.795 -3.969 -29.318 1.00 80.69 92 ALA A CA 1
ATOM 727 C C . ALA A 1 92 ? 22.140 -3.286 -30.656 1.00 80.69 92 ALA A C 1
ATOM 729 O O . ALA A 1 92 ? 23.294 -2.904 -30.856 1.00 80.69 92 ALA A O 1
ATOM 730 N N . LYS A 1 93 ? 21.143 -3.062 -31.526 1.00 85.94 93 LYS A N 1
ATOM 731 C CA . LYS A 1 93 ? 21.271 -2.295 -32.777 1.00 85.94 93 LYS A CA 1
ATOM 732 C C . LYS A 1 93 ? 21.829 -0.896 -32.513 1.00 85.94 93 LYS A C 1
ATOM 734 O O . LYS A 1 93 ? 22.820 -0.516 -33.137 1.00 85.94 93 LYS A O 1
ATOM 739 N N . ASN A 1 94 ? 21.244 -0.162 -31.568 1.00 81.44 94 ASN A N 1
ATOM 740 C CA . ASN A 1 94 ? 21.663 1.201 -31.232 1.00 81.44 94 ASN A CA 1
ATOM 741 C C . ASN A 1 94 ? 23.074 1.235 -30.627 1.00 81.44 94 ASN A C 1
ATOM 743 O O . ASN A 1 94 ? 23.903 2.051 -31.028 1.00 81.44 94 ASN A O 1
ATOM 747 N N . LEU A 1 95 ? 23.390 0.295 -29.733 1.00 78.81 95 LEU A N 1
ATOM 748 C CA . LEU A 1 95 ? 24.690 0.202 -29.069 1.00 78.81 95 LEU A CA 1
ATOM 749 C C . LEU A 1 95 ? 25.840 -0.009 -30.058 1.00 78.81 95 LEU A C 1
ATOM 751 O O . LEU A 1 95 ? 26.903 0.603 -29.923 1.00 78.81 95 LEU A O 1
ATOM 755 N N . VAL A 1 96 ? 25.638 -0.878 -31.054 1.00 82.19 96 VAL A N 1
ATOM 756 C CA . VAL A 1 96 ? 26.612 -1.073 -32.134 1.00 82.19 96 VAL A CA 1
ATOM 757 C C . VAL A 1 96 ? 26.354 -0.178 -33.337 1.00 82.19 96 VAL A C 1
ATOM 759 O O . VAL A 1 96 ? 27.019 -0.354 -34.353 1.00 82.19 96 VAL A O 1
ATOM 762 N N . ASN A 1 97 ? 25.457 0.801 -33.240 1.00 84.94 97 ASN A N 1
ATOM 763 C CA . ASN A 1 97 ? 25.142 1.762 -34.296 1.00 84.94 97 ASN A CA 1
ATOM 764 C C . ASN A 1 97 ? 24.919 1.086 -35.670 1.00 84.94 97 ASN A C 1
ATOM 766 O O . ASN A 1 97 ? 25.548 1.446 -36.673 1.00 84.94 97 ASN A O 1
ATOM 770 N N . ALA A 1 98 ? 24.113 0.023 -35.669 1.00 87.44 98 ALA A N 1
ATOM 771 C CA . ALA A 1 98 ? 23.717 -0.731 -36.851 1.00 87.44 98 ALA A CA 1
ATOM 772 C C . ALA A 1 98 ? 22.422 -0.168 -37.449 1.00 87.44 98 ALA A C 1
ATOM 774 O O . ALA A 1 98 ? 21.564 0.345 -36.737 1.00 87.44 98 ALA A O 1
ATOM 775 N N . ASP A 1 99 ? 22.272 -0.301 -38.760 1.00 87.31 99 ASP A N 1
ATOM 776 C CA . ASP A 1 99 ? 21.097 0.148 -39.503 1.00 87.31 99 ASP A CA 1
ATOM 777 C C . ASP A 1 99 ? 19.920 -0.819 -39.326 1.00 87.31 99 ASP A C 1
ATOM 779 O O . ASP A 1 99 ? 18.782 -0.393 -39.138 1.00 87.31 99 ASP A O 1
ATOM 783 N N . ARG A 1 100 ? 20.183 -2.133 -39.314 1.00 87.50 100 ARG A N 1
ATOM 784 C CA . ARG A 1 100 ? 19.156 -3.167 -39.103 1.00 87.50 100 ARG A CA 1
ATOM 785 C C . ARG A 1 100 ? 19.645 -4.298 -38.212 1.00 87.50 100 ARG A C 1
ATOM 787 O O . ARG A 1 100 ? 20.845 -4.554 -38.101 1.00 87.50 100 ARG A O 1
ATOM 794 N N . CYS A 1 101 ? 18.692 -5.008 -37.620 1.00 88.81 101 CYS A N 1
ATOM 795 C CA . CYS A 1 101 ? 18.940 -6.222 -36.856 1.00 88.81 101 CYS A CA 1
ATOM 796 C C . CYS A 1 101 ? 17.949 -7.331 -37.233 1.00 88.81 101 CYS A C 1
ATOM 798 O O . CYS A 1 101 ? 16.823 -7.066 -37.659 1.00 88.81 101 CYS A O 1
ATOM 800 N N . ALA A 1 102 ? 18.389 -8.578 -37.099 1.00 88.06 102 ALA A N 1
ATOM 801 C CA . ALA A 1 102 ? 17.577 -9.756 -37.366 1.00 88.06 102 ALA A CA 1
ATOM 802 C C . ALA A 1 102 ? 17.914 -10.875 -36.379 1.00 88.06 102 ALA A C 1
ATOM 804 O O . ALA A 1 102 ? 19.085 -11.088 -36.051 1.00 88.06 102 ALA A O 1
ATOM 805 N N . LEU A 1 103 ? 16.895 -11.622 -35.959 1.00 88.38 103 LEU A N 1
ATOM 806 C CA . LEU A 1 103 ? 17.050 -12.851 -35.187 1.00 88.38 103 LEU A CA 1
ATOM 807 C C . LEU A 1 103 ? 16.444 -14.012 -35.964 1.00 88.38 103 LEU A C 1
ATOM 809 O O . LEU A 1 103 ? 15.265 -13.986 -36.309 1.00 88.38 103 LEU A O 1
ATOM 813 N N . PHE A 1 104 ? 17.253 -15.037 -36.208 1.00 89.56 104 PHE A N 1
ATOM 814 C CA . PHE A 1 104 ? 16.839 -16.287 -36.834 1.00 89.56 104 PHE A CA 1
ATOM 815 C C . PHE A 1 104 ? 16.852 -17.406 -35.796 1.00 89.56 104 PHE A C 1
ATOM 817 O O . PHE A 1 104 ? 17.844 -17.590 -35.094 1.00 89.56 104 PHE A O 1
ATOM 824 N N . GLN A 1 105 ? 15.773 -18.170 -35.700 1.00 88.94 105 GLN A N 1
ATOM 825 C CA . GLN A 1 105 ? 15.707 -19.388 -34.900 1.00 88.94 105 GLN A CA 1
ATOM 826 C C . GLN A 1 105 ? 16.134 -20.590 -35.748 1.00 88.94 105 GLN A C 1
ATOM 828 O O . GLN A 1 105 ? 15.888 -20.627 -36.956 1.00 88.94 105 GLN A O 1
ATOM 833 N N . VAL A 1 106 ? 16.804 -21.559 -35.120 1.00 89.50 106 VAL A N 1
ATOM 834 C CA . VAL A 1 106 ? 17.288 -22.771 -35.795 1.00 89.50 106 VAL A CA 1
ATOM 835 C C . VAL A 1 106 ? 16.256 -23.888 -35.666 1.00 89.50 106 VAL A C 1
ATOM 837 O O . VAL A 1 106 ? 16.005 -24.391 -34.571 1.00 89.50 106 VAL A O 1
ATOM 840 N N . ASP A 1 107 ? 15.721 -24.343 -36.797 1.00 88.69 107 ASP A N 1
ATOM 841 C CA . ASP A 1 107 ? 14.952 -25.581 -36.892 1.00 88.69 107 ASP A CA 1
ATOM 842 C C . ASP A 1 107 ? 15.887 -26.744 -37.248 1.00 88.69 107 ASP A C 1
ATOM 844 O O . ASP A 1 107 ? 16.167 -27.038 -38.415 1.00 88.69 107 ASP A O 1
ATOM 848 N N . HIS A 1 108 ? 16.369 -27.436 -36.216 1.00 85.25 108 HIS A N 1
ATOM 849 C CA . HIS A 1 108 ? 17.255 -28.594 -36.372 1.00 85.25 108 HIS A CA 1
ATOM 850 C C . HIS A 1 108 ? 16.598 -29.780 -37.090 1.00 85.25 108 HIS A C 1
ATOM 852 O O . HIS A 1 108 ? 17.311 -30.608 -37.655 1.00 85.25 108 HIS A O 1
ATOM 858 N N . LYS A 1 109 ? 15.260 -29.890 -37.082 1.00 85.88 109 LYS A N 1
ATOM 859 C CA . LYS A 1 109 ? 14.560 -31.017 -37.720 1.00 85.88 109 LYS A CA 1
ATOM 860 C C . LYS A 1 109 ? 14.568 -30.870 -39.233 1.00 85.88 109 LYS A C 1
ATOM 862 O O . LYS A 1 109 ? 14.884 -31.826 -39.935 1.00 85.88 109 LYS A O 1
ATOM 867 N N . ASN A 1 110 ? 14.254 -29.669 -39.709 1.00 89.00 110 ASN A N 1
ATOM 868 C CA . ASN A 1 110 ? 14.189 -29.369 -41.137 1.00 89.00 110 ASN A CA 1
ATOM 869 C C . ASN A 1 110 ? 15.519 -28.843 -41.700 1.00 89.00 110 ASN A C 1
ATOM 871 O O . ASN A 1 110 ? 15.668 -28.750 -42.915 1.00 89.00 110 ASN A O 1
ATOM 875 N N . LYS A 1 111 ? 16.512 -28.568 -40.838 1.00 89.94 111 LYS A N 1
ATOM 876 C CA . LYS A 1 111 ? 17.792 -27.927 -41.191 1.00 89.94 111 LYS A CA 1
ATOM 877 C C . LYS A 1 111 ? 17.571 -26.558 -41.839 1.00 89.94 111 LYS A C 1
ATOM 879 O O . LYS A 1 111 ? 18.142 -26.236 -42.884 1.00 89.94 111 LYS A O 1
ATOM 884 N N . GLU A 1 112 ? 16.741 -25.747 -41.196 1.00 91.88 112 GLU A N 1
ATOM 885 C CA . GLU A 1 112 ? 16.337 -24.424 -41.670 1.00 91.88 112 GLU A CA 1
ATOM 886 C C . GLU A 1 112 ? 16.550 -23.355 -40.597 1.00 91.88 112 GLU A C 1
ATOM 888 O O . GLU A 1 112 ? 16.593 -23.634 -39.400 1.00 91.88 112 GLU A O 1
ATOM 893 N N . LEU A 1 113 ? 16.682 -22.116 -41.052 1.00 89.44 113 LEU A N 1
ATOM 894 C CA . LEU A 1 113 ? 16.617 -20.906 -40.250 1.00 89.44 113 LEU A CA 1
ATOM 895 C C . LEU A 1 113 ? 15.310 -20.195 -40.572 1.00 89.44 113 LEU A C 1
ATOM 897 O O . LEU A 1 113 ? 14.984 -20.049 -41.751 1.00 89.44 113 LEU A O 1
ATOM 901 N N . TYR A 1 114 ? 14.593 -19.737 -39.547 1.00 87.38 114 TYR A N 1
ATOM 902 C CA . TYR A 1 114 ? 13.373 -18.950 -39.722 1.00 87.38 114 TYR A CA 1
ATOM 903 C C . TYR A 1 114 ? 13.348 -17.706 -38.825 1.00 87.38 114 TYR A C 1
ATOM 905 O O . TYR A 1 114 ? 13.971 -17.689 -37.764 1.00 87.38 114 TYR A O 1
ATOM 913 N N . SER A 1 115 ? 12.666 -16.645 -39.254 1.00 82.19 115 SER A N 1
ATOM 914 C CA . SER A 1 115 ? 12.515 -15.404 -38.488 1.00 82.19 115 SER A CA 1
ATOM 915 C C . SER A 1 115 ? 11.130 -14.795 -38.664 1.00 82.19 115 SER A C 1
ATOM 917 O O . SER A 1 115 ? 10.714 -14.520 -39.790 1.00 82.19 115 SER A O 1
ATOM 919 N N . ASP A 1 116 ? 10.486 -14.516 -37.530 1.00 72.75 116 ASP A N 1
ATOM 920 C CA . ASP A 1 116 ? 9.268 -13.701 -37.420 1.00 72.75 116 ASP A CA 1
ATOM 921 C C . ASP A 1 116 ? 9.557 -12.296 -36.850 1.00 72.75 116 ASP A C 1
ATOM 923 O O . ASP A 1 116 ? 8.653 -11.472 -36.712 1.00 72.75 116 ASP A O 1
ATOM 927 N N . LEU A 1 117 ? 10.826 -12.027 -36.513 1.00 70.62 117 LEU A N 1
ATOM 928 C CA . LEU A 1 117 ? 11.315 -10.815 -35.853 1.00 70.62 117 LEU A CA 1
ATOM 929 C C . LEU A 1 117 ? 12.455 -10.212 -36.685 1.00 70.62 117 LEU A C 1
ATOM 931 O O . LEU A 1 117 ? 13.641 -10.455 -36.441 1.00 70.62 117 LEU A O 1
ATOM 935 N N . PHE A 1 118 ? 12.069 -9.430 -37.695 1.00 68.19 118 PHE A N 1
ATOM 936 C CA . PHE A 1 118 ? 12.977 -8.752 -38.619 1.00 68.19 118 PHE A CA 1
ATOM 937 C C . PHE A 1 118 ? 12.684 -7.246 -38.684 1.00 68.19 118 PHE A C 1
ATOM 939 O O . PHE A 1 118 ? 11.531 -6.843 -38.859 1.00 68.19 118 PHE A O 1
ATOM 946 N N . ASP A 1 119 ? 13.730 -6.423 -38.553 1.00 71.06 119 ASP A N 1
ATOM 947 C CA . ASP A 1 119 ? 13.634 -4.965 -38.672 1.00 71.06 119 ASP A CA 1
ATOM 948 C C . ASP A 1 119 ? 13.453 -4.564 -40.147 1.00 71.06 119 ASP A C 1
ATOM 950 O O . ASP A 1 119 ? 14.368 -4.672 -40.971 1.00 71.06 119 ASP A O 1
ATOM 954 N N . ILE A 1 120 ? 12.251 -4.100 -40.490 1.00 65.25 120 ILE A N 1
ATOM 955 C CA . ILE A 1 120 ? 11.900 -3.685 -41.856 1.00 65.25 120 ILE A CA 1
ATOM 956 C C . ILE A 1 120 ? 12.373 -2.263 -42.198 1.00 65.25 120 ILE A C 1
ATOM 958 O O . ILE A 1 120 ? 12.272 -1.863 -43.359 1.00 65.25 120 ILE A O 1
ATOM 962 N N . GLY A 1 121 ? 12.910 -1.512 -41.230 1.00 61.50 121 GLY A N 1
ATOM 963 C CA . GLY A 1 121 ? 13.349 -0.128 -41.416 1.00 61.50 121 GLY A CA 1
ATOM 964 C C . GLY A 1 121 ? 12.218 0.910 -41.436 1.00 61.50 121 GLY A C 1
ATOM 965 O O . GLY A 1 121 ? 12.431 2.015 -41.923 1.00 61.50 121 GLY A O 1
ATOM 966 N N . GLU A 1 122 ? 11.022 0.568 -40.944 1.00 66.44 122 GLU A N 1
ATOM 967 C CA . GLU A 1 122 ? 9.938 1.527 -40.683 1.00 66.44 122 GLU A CA 1
ATOM 968 C C . GLU A 1 122 ? 9.988 1.975 -39.216 1.00 66.44 122 GLU A C 1
ATOM 970 O O . GLU A 1 122 ? 10.229 1.154 -38.333 1.00 66.44 122 GLU A O 1
ATOM 975 N N . GLU A 1 123 ? 9.711 3.250 -38.942 1.00 65.31 123 GLU A N 1
ATOM 976 C CA . GLU A 1 123 ? 9.682 3.802 -37.582 1.00 65.31 123 GLU A CA 1
ATOM 977 C C . GLU A 1 123 ? 8.277 4.291 -37.203 1.00 65.31 123 GLU A C 1
ATOM 979 O O . GLU A 1 123 ? 7.591 4.937 -37.998 1.00 65.31 123 GLU A O 1
ATOM 984 N N . LYS A 1 124 ? 7.853 4.026 -35.962 1.00 55.69 124 LYS A N 1
ATOM 985 C CA . LYS A 1 124 ? 6.668 4.629 -35.334 1.00 55.69 124 LYS A CA 1
ATOM 986 C C . LYS A 1 124 ? 7.101 5.278 -34.027 1.00 55.69 124 LYS A C 1
ATOM 988 O O . LYS A 1 124 ? 7.693 4.613 -33.186 1.00 55.69 124 LYS A O 1
ATOM 993 N N . GLU A 1 125 ? 6.826 6.574 -33.871 1.00 58.53 125 GLU A N 1
ATOM 994 C CA . GLU A 1 125 ? 7.204 7.345 -32.669 1.00 58.53 125 GLU A CA 1
ATOM 995 C C . GLU A 1 125 ? 8.712 7.255 -32.333 1.00 58.53 125 GLU A C 1
ATOM 997 O O . GLU A 1 125 ? 9.102 7.215 -31.169 1.00 58.53 125 GLU A O 1
ATOM 1002 N N . GLY A 1 126 ? 9.574 7.195 -33.356 1.00 56.75 126 GLY A N 1
ATOM 1003 C CA . GLY A 1 126 ? 11.031 7.096 -33.188 1.00 56.75 126 GLY A CA 1
ATOM 1004 C C . GLY A 1 126 ? 11.545 5.715 -32.762 1.00 56.75 126 GLY A C 1
ATOM 1005 O O . GLY A 1 126 ? 12.710 5.590 -32.389 1.00 56.75 126 GLY A O 1
ATOM 1006 N N . LYS A 1 127 ? 10.702 4.672 -32.801 1.00 55.94 127 LYS A N 1
ATOM 1007 C CA . LYS A 1 127 ? 11.093 3.275 -32.557 1.00 55.94 127 LYS A CA 1
ATOM 1008 C C . LYS A 1 127 ? 10.927 2.435 -33.830 1.00 55.94 127 LYS A C 1
ATOM 1010 O O . LYS A 1 127 ? 9.914 2.598 -34.518 1.00 55.94 127 LYS A O 1
ATOM 1015 N N . PRO A 1 128 ? 11.870 1.528 -34.144 1.00 61.06 128 PRO A N 1
ATOM 1016 C CA . PRO A 1 128 ? 11.738 0.630 -35.286 1.00 61.06 128 PRO A CA 1
ATOM 1017 C C . PRO A 1 128 ? 10.559 -0.333 -35.082 1.00 61.06 128 PRO A C 1
ATOM 1019 O O . PRO A 1 128 ? 10.333 -0.842 -33.983 1.00 61.06 128 PRO A O 1
ATOM 1022 N N . ILE A 1 129 ? 9.794 -0.566 -36.145 1.00 65.56 129 ILE A N 1
ATOM 1023 C CA . ILE A 1 129 ? 8.637 -1.462 -36.162 1.00 65.56 129 ILE A CA 1
ATOM 1024 C C . ILE A 1 129 ? 9.088 -2.843 -36.639 1.00 65.56 129 ILE A C 1
ATOM 1026 O O . ILE A 1 129 ? 9.597 -2.981 -37.750 1.00 65.56 129 ILE A O 1
ATOM 1030 N N . PHE A 1 130 ? 8.808 -3.885 -35.859 1.00 64.25 130 PHE A N 1
ATOM 1031 C CA . PHE A 1 130 ? 8.888 -5.271 -36.323 1.00 64.25 130 PHE A CA 1
ATOM 1032 C C . PHE A 1 130 ? 7.518 -5.692 -36.880 1.00 64.25 130 PHE A C 1
ATOM 1034 O O . PHE A 1 130 ? 6.502 -5.607 -36.189 1.00 64.25 130 PHE A O 1
ATOM 1041 N N . LYS A 1 131 ? 7.444 -6.119 -38.151 1.00 57.97 131 LYS A N 1
ATOM 1042 C CA . LYS A 1 131 ? 6.198 -6.652 -38.741 1.00 57.97 131 LYS A CA 1
ATOM 1043 C C . LYS A 1 131 ? 6.227 -8.180 -38.767 1.00 57.97 131 LYS A C 1
ATOM 1045 O O . LYS A 1 131 ? 7.048 -8.762 -39.466 1.00 57.97 131 LYS A O 1
ATOM 1050 N N . LYS A 1 132 ? 5.221 -8.822 -38.159 1.00 57.75 132 LYS A N 1
ATOM 1051 C CA . LYS A 1 132 ? 4.955 -10.279 -38.245 1.00 57.75 132 LYS A CA 1
ATOM 1052 C C . LYS A 1 132 ? 4.461 -10.763 -39.623 1.00 57.75 132 LYS A C 1
ATOM 1054 O O . LYS A 1 132 ? 3.889 -11.839 -39.746 1.00 57.75 132 LYS A O 1
ATOM 1059 N N . THR A 1 133 ? 4.570 -9.955 -40.676 1.00 50.34 133 THR A N 1
ATOM 1060 C CA . THR A 1 133 ? 3.741 -10.132 -41.880 1.00 50.34 133 THR A CA 1
ATOM 1061 C C . THR A 1 133 ? 4.243 -11.182 -42.877 1.00 50.34 133 THR A C 1
ATOM 1063 O O . THR A 1 133 ? 3.538 -11.414 -43.855 1.00 50.34 133 THR A O 1
ATOM 1066 N N . LYS A 1 134 ? 5.407 -11.824 -42.663 1.00 58.41 134 LYS A N 1
ATOM 1067 C CA . LYS A 1 134 ? 5.878 -13.006 -43.421 1.00 58.41 134 LYS A CA 1
ATOM 1068 C C . LYS A 1 134 ? 7.126 -13.624 -42.768 1.00 58.41 134 LYS A C 1
ATOM 1070 O O . LYS A 1 134 ? 8.152 -12.954 -42.703 1.00 58.41 134 LYS A O 1
ATOM 1075 N N . GLU A 1 135 ? 7.038 -14.888 -42.357 1.00 70.00 135 GLU A N 1
ATOM 1076 C CA . GLU A 1 135 ? 8.178 -15.686 -41.879 1.00 70.00 135 GLU A CA 1
ATOM 1077 C C . GLU A 1 135 ? 9.260 -15.753 -42.975 1.00 70.00 135 GLU A C 1
ATOM 1079 O O . GLU A 1 135 ? 8.999 -16.199 -44.098 1.00 70.00 135 GLU A O 1
ATOM 1084 N N . ILE A 1 136 ? 10.479 -15.295 -42.676 1.00 77.00 136 ILE A N 1
ATOM 1085 C CA . ILE A 1 136 ? 11.637 -15.485 -43.561 1.00 77.00 136 ILE A CA 1
ATOM 1086 C C . ILE A 1 136 ? 12.244 -16.836 -43.216 1.00 77.00 136 ILE A C 1
ATOM 1088 O O . ILE A 1 136 ? 12.775 -16.977 -42.121 1.00 77.00 136 ILE A O 1
ATOM 1092 N N . ARG A 1 137 ? 12.214 -17.800 -44.143 1.00 86.44 137 ARG A N 1
ATOM 1093 C CA . ARG A 1 137 ? 12.727 -19.162 -43.939 1.00 86.44 137 ARG A CA 1
ATOM 1094 C C . ARG A 1 137 ? 13.700 -19.569 -45.047 1.00 86.44 137 ARG A C 1
ATOM 1096 O O . ARG A 1 137 ? 13.401 -19.394 -46.226 1.00 86.44 137 ARG A O 1
ATOM 1103 N N . PHE A 1 138 ? 14.867 -20.101 -44.685 1.00 88.12 138 PHE A N 1
ATOM 1104 C CA . PHE A 1 138 ? 15.870 -20.596 -45.636 1.00 88.12 138 PHE A CA 1
ATOM 1105 C C . PHE A 1 138 ? 16.729 -21.718 -45.041 1.00 88.12 138 PHE A C 1
ATOM 1107 O O . PHE A 1 138 ? 16.820 -21.878 -43.829 1.00 88.12 138 PHE A O 1
ATOM 1114 N N . SER A 1 139 ? 17.383 -22.506 -45.899 1.00 91.00 139 SER A N 1
ATOM 1115 C CA . SER A 1 139 ? 18.244 -23.614 -45.461 1.00 91.00 139 SER A CA 1
ATOM 1116 C C . SER A 1 139 ? 19.393 -23.134 -44.570 1.00 91.00 139 SER A C 1
ATOM 1118 O O . SER A 1 139 ? 20.078 -22.168 -44.910 1.00 91.00 139 SER A O 1
ATOM 1120 N N . ILE A 1 140 ? 19.676 -23.882 -43.497 1.00 91.44 140 ILE A N 1
ATOM 1121 C CA . ILE A 1 140 ? 20.822 -23.646 -42.609 1.00 91.44 140 ILE A CA 1
ATOM 1122 C C . ILE A 1 140 ? 22.159 -23.707 -43.355 1.00 91.44 140 ILE A C 1
ATOM 1124 O O . ILE A 1 140 ? 23.145 -23.194 -42.846 1.00 91.44 140 ILE A O 1
ATOM 1128 N N . GLU A 1 141 ? 22.222 -24.303 -44.553 1.00 89.38 141 GLU A N 1
ATOM 1129 C CA . GLU A 1 141 ? 23.437 -24.369 -45.377 1.00 89.38 141 GLU A CA 1
ATOM 1130 C C . GLU A 1 141 ? 23.784 -23.024 -46.043 1.00 89.38 141 GLU A C 1
ATOM 1132 O O . GLU A 1 141 ? 24.943 -22.775 -46.381 1.00 89.38 141 GLU A O 1
ATOM 1137 N N . LYS A 1 142 ? 22.806 -22.120 -46.178 1.00 87.50 142 LYS A N 1
ATOM 1138 C CA . LYS A 1 142 ? 22.942 -20.856 -46.909 1.00 87.50 142 LYS A CA 1
ATOM 1139 C C . LYS A 1 142 ? 23.269 -19.673 -45.992 1.00 87.50 142 LYS A C 1
ATOM 1141 O O . LYS A 1 142 ? 22.711 -19.523 -44.907 1.00 87.50 142 LYS A O 1
ATOM 1146 N N . GLY A 1 143 ? 24.083 -18.747 -46.498 1.00 90.56 143 GLY A N 1
ATOM 1147 C CA . GLY A 1 143 ? 24.277 -17.437 -45.878 1.00 90.56 143 GLY A CA 1
ATOM 1148 C C . GLY A 1 143 ? 25.264 -17.417 -44.709 1.00 90.56 143 GLY A C 1
ATOM 1149 O O . GLY A 1 143 ? 25.679 -18.446 -44.173 1.00 90.56 143 GLY A O 1
ATOM 1150 N N . ILE A 1 144 ? 25.587 -16.199 -44.266 1.00 94.19 144 ILE A N 1
ATOM 1151 C CA . ILE A 1 144 ? 26.406 -15.956 -43.070 1.00 94.19 144 ILE A CA 1
ATOM 1152 C C . ILE A 1 144 ? 25.713 -16.507 -41.821 1.00 94.19 144 ILE A C 1
ATOM 1154 O O . ILE A 1 144 ? 26.347 -17.213 -41.040 1.00 94.19 144 ILE A O 1
ATOM 1158 N N . ALA A 1 145 ? 24.406 -16.264 -41.673 1.00 92.25 145 ALA A N 1
ATOM 1159 C CA . ALA A 1 145 ? 23.625 -16.795 -40.559 1.00 92.25 145 ALA A CA 1
ATOM 1160 C C . ALA A 1 145 ? 23.663 -18.333 -40.508 1.00 92.25 145 ALA A C 1
ATOM 1162 O O . ALA A 1 145 ? 23.854 -18.903 -39.438 1.00 92.25 145 ALA A O 1
ATOM 1163 N N . GLY A 1 146 ? 23.577 -19.005 -41.662 1.00 92.75 146 GLY A N 1
ATOM 1164 C CA . GLY A 1 146 ? 23.714 -20.457 -41.757 1.00 92.75 146 GLY A CA 1
ATOM 1165 C C . GLY A 1 146 ? 25.086 -20.958 -41.309 1.00 92.75 146 GLY A C 1
ATOM 1166 O O . GLY A 1 146 ? 25.177 -21.896 -40.520 1.00 92.75 146 GLY A O 1
ATOM 1167 N N . GLN A 1 147 ? 26.164 -20.299 -41.745 1.00 93.94 147 GLN A N 1
ATOM 1168 C CA . GLN A 1 147 ? 27.519 -20.647 -41.306 1.00 93.94 147 GLN A CA 1
ATOM 1169 C C . GLN A 1 147 ? 27.666 -20.518 -39.784 1.00 93.94 147 GLN A C 1
ATOM 1171 O O . GLN A 1 147 ? 28.148 -21.455 -39.151 1.00 93.94 147 GLN A O 1
ATOM 1176 N N . VAL A 1 148 ? 27.212 -19.405 -39.196 1.00 95.00 148 VAL A N 1
ATOM 1177 C CA . VAL A 1 148 ? 27.244 -19.188 -37.739 1.00 95.00 148 VAL A CA 1
ATOM 1178 C C . VAL A 1 148 ? 26.397 -20.227 -37.001 1.00 95.00 148 VAL A C 1
ATOM 1180 O O . VAL A 1 148 ? 26.818 -20.728 -35.961 1.00 95.00 148 VAL A O 1
ATOM 1183 N N . ALA A 1 149 ? 25.238 -20.602 -37.547 1.00 93.38 149 ALA A N 1
ATOM 1184 C CA . ALA A 1 149 ? 24.383 -21.635 -36.968 1.00 93.38 149 ALA A CA 1
ATOM 1185 C C . ALA A 1 149 ? 25.066 -23.012 -36.919 1.00 93.38 149 ALA A C 1
ATOM 1187 O O . ALA A 1 149 ? 24.896 -23.747 -35.948 1.00 93.38 149 ALA A O 1
ATOM 1188 N N . ARG A 1 150 ? 25.854 -23.357 -37.947 1.00 92.88 150 ARG A N 1
ATOM 1189 C CA . ARG A 1 150 ? 26.565 -24.643 -38.031 1.00 92.88 150 ARG A CA 1
ATOM 1190 C C . ARG A 1 150 ? 27.842 -24.678 -37.197 1.00 92.88 150 ARG A C 1
ATOM 1192 O O . ARG A 1 150 ? 28.132 -25.708 -36.596 1.00 92.88 150 ARG A O 1
ATOM 1199 N N . THR A 1 151 ? 28.622 -23.596 -37.188 1.00 92.94 151 THR A N 1
ATOM 1200 C CA . THR A 1 151 ? 29.930 -23.580 -36.511 1.00 92.94 151 THR A CA 1
ATOM 1201 C C . THR A 1 151 ? 29.858 -23.103 -35.068 1.00 92.94 151 THR A C 1
ATOM 1203 O O . THR A 1 151 ? 30.716 -23.468 -34.270 1.00 92.94 151 THR A O 1
ATOM 1206 N N . GLY A 1 152 ? 28.866 -22.280 -34.719 1.00 89.88 152 GLY A N 1
ATOM 1207 C CA . GLY A 1 152 ? 28.836 -21.590 -33.431 1.00 89.88 152 GLY A CA 1
ATOM 1208 C C . GLY A 1 152 ? 29.940 -20.537 -33.286 1.00 89.88 152 GLY A C 1
ATOM 1209 O O . GLY A 1 152 ? 30.250 -20.124 -32.170 1.00 89.88 152 GLY A O 1
ATOM 1210 N N . GLU A 1 153 ? 30.546 -20.097 -34.391 1.00 91.75 153 GLU A N 1
ATOM 1211 C CA . GLU A 1 153 ? 31.589 -19.071 -34.390 1.00 91.75 153 GLU A CA 1
ATOM 1212 C C . GLU A 1 153 ? 31.013 -17.703 -34.755 1.00 91.75 153 GLU A C 1
ATOM 1214 O O . GLU A 1 153 ? 30.174 -17.577 -35.645 1.00 91.75 153 GLU A O 1
ATOM 1219 N N . VAL A 1 154 ? 31.488 -16.658 -34.077 1.00 91.44 154 VAL A N 1
ATOM 1220 C CA . VAL A 1 154 ? 31.130 -15.269 -34.389 1.00 91.44 154 VAL A CA 1
ATOM 1221 C C . VAL A 1 154 ? 31.760 -14.870 -35.722 1.00 91.44 154 VAL A C 1
ATOM 1223 O O . VAL A 1 154 ? 32.961 -15.053 -35.917 1.00 91.44 154 VAL A O 1
ATOM 1226 N N . LEU A 1 155 ? 30.972 -14.271 -36.618 1.00 94.69 155 LEU A N 1
ATOM 1227 C CA . LEU A 1 155 ? 31.455 -13.761 -37.900 1.00 94.69 155 LEU A CA 1
ATOM 1228 C C . LEU A 1 155 ? 31.243 -12.252 -38.001 1.00 94.69 155 LEU A C 1
ATOM 1230 O O . LEU A 1 155 ? 30.125 -11.756 -37.888 1.00 94.69 155 LEU A O 1
ATOM 1234 N N . ASN A 1 156 ? 32.330 -11.530 -38.263 1.00 94.69 156 ASN A N 1
ATOM 1235 C CA . ASN A 1 156 ? 32.324 -10.104 -38.570 1.00 94.69 156 ASN A CA 1
ATOM 1236 C C . ASN A 1 156 ? 32.805 -9.919 -40.013 1.00 94.69 156 ASN A C 1
ATOM 1238 O O . ASN A 1 156 ? 33.987 -10.094 -40.311 1.00 94.69 156 ASN A O 1
ATOM 1242 N N . ILE A 1 157 ? 31.864 -9.645 -40.910 1.00 95.50 157 ILE A N 1
ATOM 1243 C CA . ILE A 1 157 ? 32.065 -9.579 -42.352 1.00 95.50 157 ILE A CA 1
ATOM 1244 C C . ILE A 1 157 ? 32.144 -8.106 -42.773 1.00 95.50 157 ILE A C 1
ATOM 1246 O O . ILE A 1 157 ? 31.130 -7.401 -42.710 1.00 95.50 157 ILE A O 1
ATOM 1250 N N . PRO A 1 158 ? 33.323 -7.623 -43.203 1.00 91.69 158 PRO A N 1
ATOM 1251 C CA . PRO A 1 158 ? 33.521 -6.221 -43.565 1.00 91.69 158 PRO A CA 1
ATOM 1252 C C . PRO A 1 158 ? 32.908 -5.848 -44.921 1.00 91.69 158 PRO A C 1
ATOM 1254 O O . PRO A 1 158 ? 32.533 -4.693 -45.102 1.00 91.69 158 PRO A O 1
ATOM 1257 N N . ASP A 1 159 ? 32.801 -6.811 -45.840 1.00 92.50 159 ASP A N 1
ATOM 1258 C CA . ASP A 1 159 ? 32.136 -6.672 -47.137 1.00 92.50 159 ASP A CA 1
ATOM 1259 C C . ASP A 1 159 ? 31.336 -7.946 -47.432 1.00 92.50 159 ASP A C 1
ATOM 1261 O O . ASP A 1 159 ? 31.900 -9.024 -47.636 1.00 92.50 159 ASP A O 1
ATOM 1265 N N . ALA A 1 160 ? 30.011 -7.825 -47.417 1.00 92.00 160 ALA A N 1
ATOM 1266 C CA . ALA A 1 160 ? 29.111 -8.946 -47.633 1.00 92.00 160 ALA A CA 1
ATOM 1267 C C . ALA A 1 160 ? 29.134 -9.460 -49.082 1.00 92.00 160 ALA A C 1
ATOM 1269 O O . ALA A 1 160 ? 29.045 -10.664 -49.292 1.00 92.00 160 ALA A O 1
ATOM 1270 N N . TYR A 1 161 ? 29.292 -8.596 -50.091 1.00 89.94 161 TYR A N 1
ATOM 1271 C CA . TYR A 1 161 ? 29.255 -9.020 -51.499 1.00 89.94 161 TYR A CA 1
ATOM 1272 C C . TYR A 1 161 ? 30.553 -9.693 -51.946 1.00 89.94 161 TYR A C 1
ATOM 1274 O O . TYR A 1 161 ? 30.514 -10.504 -52.881 1.00 89.94 161 TYR A O 1
ATOM 1282 N N . ALA A 1 162 ? 31.663 -9.379 -51.274 1.00 91.44 162 ALA A N 1
ATOM 1283 C CA . ALA A 1 162 ? 32.949 -10.044 -51.447 1.00 91.44 162 ALA A CA 1
ATOM 1284 C C . ALA A 1 162 ? 33.025 -11.417 -50.748 1.00 91.44 162 ALA A C 1
ATOM 1286 O O . ALA A 1 162 ? 33.862 -12.239 -51.125 1.00 91.44 162 ALA A O 1
ATOM 1287 N N . ASP A 1 163 ? 32.170 -11.690 -49.754 1.00 90.62 163 ASP A N 1
ATOM 1288 C CA . ASP A 1 163 ? 32.160 -12.977 -49.056 1.00 90.62 163 ASP A CA 1
ATOM 1289 C C . ASP A 1 163 ? 31.354 -14.032 -49.845 1.00 90.62 163 ASP A C 1
ATOM 1291 O O . ASP A 1 163 ? 30.150 -13.862 -50.061 1.00 90.62 163 ASP A O 1
ATOM 1295 N N . PRO A 1 164 ? 31.965 -15.163 -50.251 1.00 88.25 164 PRO A N 1
ATOM 1296 C CA . PRO A 1 164 ? 31.292 -16.183 -51.057 1.00 88.25 164 PRO A CA 1
ATOM 1297 C C . PRO A 1 164 ? 30.141 -16.885 -50.322 1.00 88.25 164 PRO A C 1
ATOM 1299 O O . PRO A 1 164 ? 29.322 -17.546 -50.957 1.00 88.25 164 PRO A O 1
ATOM 1302 N N . ARG A 1 165 ? 30.069 -16.767 -48.991 1.00 90.06 165 ARG A N 1
ATOM 1303 C CA . ARG A 1 165 ? 29.023 -17.381 -48.164 1.00 90.06 165 ARG A CA 1
ATOM 1304 C C . ARG A 1 165 ? 27.772 -16.510 -48.066 1.00 90.06 165 ARG A C 1
ATOM 1306 O O . ARG A 1 165 ? 26.766 -16.974 -47.536 1.00 90.06 165 ARG A O 1
ATOM 1313 N N . PHE A 1 166 ? 27.812 -15.254 -48.512 1.00 89.88 166 PHE A N 1
ATOM 1314 C CA . PHE A 1 166 ? 26.693 -14.325 -48.379 1.00 89.88 166 PHE A CA 1
ATOM 1315 C C . PHE A 1 166 ? 25.498 -14.717 -49.261 1.00 89.88 166 PHE A C 1
ATOM 1317 O O . PHE A 1 166 ? 25.636 -14.989 -50.453 1.00 89.88 166 PHE A O 1
ATOM 1324 N N . ASN A 1 167 ? 24.297 -14.724 -48.672 1.00 84.38 167 ASN A N 1
ATOM 1325 C CA . ASN A 1 167 ? 23.071 -15.060 -49.388 1.00 84.38 167 ASN A CA 1
ATOM 1326 C C . ASN A 1 167 ? 22.422 -13.805 -49.992 1.00 84.38 167 ASN A C 1
ATOM 1328 O O . ASN A 1 167 ? 21.674 -13.100 -49.318 1.00 84.38 167 ASN A O 1
ATOM 1332 N N . ARG A 1 168 ? 22.663 -13.574 -51.286 1.00 85.00 168 ARG A N 1
ATOM 1333 C CA . ARG A 1 168 ? 22.121 -12.425 -52.035 1.00 85.00 168 ARG A CA 1
ATOM 1334 C C . ARG A 1 168 ? 20.611 -12.505 -52.289 1.00 85.00 168 ARG A C 1
ATOM 1336 O O . ARG A 1 168 ? 20.004 -11.492 -52.616 1.00 85.00 168 ARG A O 1
ATOM 1343 N N . GLU A 1 169 ? 19.996 -13.681 -52.140 1.00 79.56 169 GLU A N 1
ATOM 1344 C CA . GLU A 1 169 ? 18.553 -13.870 -52.364 1.00 79.56 169 GLU A CA 1
ATOM 1345 C C . GLU A 1 169 ? 17.714 -12.997 -51.410 1.00 79.56 169 GLU A C 1
ATOM 1347 O O . GLU A 1 169 ? 16.661 -12.496 -51.801 1.00 79.56 169 GLU A O 1
ATOM 1352 N N . VAL A 1 170 ? 18.205 -12.759 -50.186 1.00 75.19 170 VAL A N 1
ATOM 1353 C CA . VAL A 1 170 ? 17.524 -11.935 -49.171 1.00 75.19 170 VAL A CA 1
ATOM 1354 C C . VAL A 1 170 ? 17.543 -10.449 -49.548 1.00 75.19 170 VAL A C 1
ATOM 1356 O O . VAL A 1 170 ? 16.507 -9.787 -49.474 1.00 75.19 170 VAL A O 1
ATOM 1359 N N . ASP A 1 171 ? 18.683 -9.932 -50.014 1.00 81.56 171 ASP A N 1
ATOM 1360 C CA . ASP A 1 171 ? 18.818 -8.553 -50.513 1.00 81.56 171 ASP A CA 1
ATOM 1361 C C . ASP A 1 171 ? 17.914 -8.320 -51.737 1.00 81.56 171 ASP A C 1
ATOM 1363 O O . ASP A 1 171 ? 17.175 -7.338 -51.794 1.00 81.56 171 ASP A O 1
ATOM 1367 N N . LEU A 1 172 ? 17.897 -9.265 -52.687 1.00 79.25 172 LEU A N 1
ATOM 1368 C CA . LEU A 1 172 ? 17.054 -9.192 -53.889 1.00 79.25 172 LEU A CA 1
ATOM 1369 C C . LEU A 1 172 ? 15.556 -9.181 -53.560 1.00 79.25 172 LEU A C 1
ATOM 1371 O O . LEU A 1 172 ? 14.794 -8.458 -54.199 1.00 79.25 172 LEU A O 1
ATOM 1375 N N . TYR A 1 173 ? 15.131 -9.971 -52.572 1.00 71.50 173 TYR A N 1
ATOM 1376 C CA . TYR A 1 173 ? 13.735 -10.029 -52.140 1.00 71.50 173 TYR A CA 1
ATOM 1377 C C . TYR A 1 173 ? 13.300 -8.773 -51.370 1.00 71.50 173 TYR A C 1
ATOM 1379 O O . TYR A 1 173 ? 12.161 -8.329 -51.501 1.00 71.50 173 TYR A O 1
ATOM 1387 N N . THR A 1 174 ? 14.195 -8.199 -50.561 1.00 71.38 174 THR A N 1
ATOM 1388 C CA . THR A 1 174 ? 13.892 -7.041 -49.701 1.00 71.38 174 THR A CA 1
ATOM 1389 C C . THR A 1 174 ? 14.161 -5.691 -50.366 1.00 71.38 174 THR A C 1
ATOM 1391 O O . THR A 1 174 ? 13.698 -4.669 -49.862 1.00 71.38 174 THR A O 1
ATOM 1394 N N . GLY A 1 175 ? 14.906 -5.663 -51.477 1.00 77.62 175 GLY A N 1
ATOM 1395 C CA . GLY A 1 175 ? 15.380 -4.430 -52.112 1.00 77.62 175 GLY A CA 1
ATOM 1396 C C . GLY A 1 175 ? 16.434 -3.684 -51.285 1.00 77.62 175 GLY A C 1
ATOM 1397 O O . GLY A 1 175 ? 16.691 -2.508 -51.537 1.00 77.62 175 GLY A O 1
ATOM 1398 N N . TYR A 1 176 ? 17.016 -4.343 -50.280 1.00 83.12 176 TYR A N 1
ATOM 1399 C CA . TYR A 1 176 ? 18.006 -3.776 -49.371 1.00 83.12 176 TYR A CA 1
ATOM 1400 C C . TYR A 1 176 ? 19.420 -4.202 -49.777 1.00 83.12 176 TYR A C 1
ATOM 1402 O O . TYR A 1 176 ? 19.615 -5.329 -50.219 1.00 83.12 176 TYR A O 1
ATOM 1410 N N . THR A 1 177 ? 20.408 -3.319 -49.604 1.00 88.38 177 THR A N 1
ATOM 1411 C CA . THR A 1 177 ? 21.814 -3.616 -49.920 1.00 88.38 177 THR A CA 1
ATOM 1412 C C . THR A 1 177 ? 22.620 -3.818 -48.645 1.00 88.38 177 THR A C 1
ATOM 1414 O O . THR A 1 177 ? 22.904 -2.870 -47.903 1.00 88.38 177 THR A O 1
ATOM 1417 N N . THR A 1 178 ? 23.063 -5.047 -48.415 1.00 90.81 178 THR A N 1
ATOM 1418 C CA . THR A 1 178 ? 23.916 -5.397 -47.282 1.00 90.81 178 THR A CA 1
ATOM 1419 C C . THR A 1 178 ? 25.390 -5.116 -47.604 1.00 90.81 178 THR A C 1
ATOM 1421 O O . THR A 1 178 ? 25.974 -5.715 -48.500 1.00 90.81 178 THR A O 1
ATOM 1424 N N . ARG A 1 179 ? 26.011 -4.191 -46.864 1.00 93.00 179 ARG A N 1
ATOM 1425 C CA . ARG A 1 179 ? 27.432 -3.811 -46.952 1.00 93.00 179 ARG A CA 1
ATOM 1426 C C . ARG A 1 179 ? 28.289 -4.620 -45.988 1.00 93.00 179 ARG A C 1
ATOM 1428 O O . ARG A 1 179 ? 29.268 -5.219 -46.405 1.00 93.00 179 ARG A O 1
ATOM 1435 N N . ASN A 1 180 ? 27.933 -4.639 -44.706 1.00 93.88 180 ASN A N 1
ATOM 1436 C CA . ASN A 1 180 ? 28.682 -5.360 -43.677 1.00 93.88 180 ASN A CA 1
ATOM 1437 C C . ASN A 1 180 ? 27.761 -6.015 -42.650 1.00 93.88 180 ASN A C 1
ATOM 1439 O O . ASN A 1 180 ? 26.622 -5.591 -42.449 1.00 93.88 180 ASN A O 1
ATOM 1443 N N . ILE A 1 181 ? 28.254 -7.092 -42.038 1.00 94.75 181 ILE A N 1
ATOM 1444 C CA . ILE A 1 181 ? 27.469 -7.976 -41.176 1.00 94.75 181 ILE A CA 1
ATOM 1445 C C . ILE A 1 181 ? 28.270 -8.319 -39.924 1.00 94.75 181 ILE A C 1
ATOM 1447 O O . ILE A 1 181 ? 29.395 -8.795 -40.025 1.00 94.75 181 ILE A O 1
ATOM 1451 N N . LEU A 1 182 ? 27.657 -8.183 -38.751 1.00 94.94 182 LEU A N 1
ATOM 1452 C CA . LEU A 1 182 ? 28.138 -8.792 -37.514 1.00 94.94 182 LEU A CA 1
ATOM 1453 C C . LEU A 1 182 ? 27.121 -9.836 -37.052 1.00 94.94 182 LEU A C 1
ATOM 1455 O O . LEU A 1 182 ? 25.976 -9.508 -36.757 1.00 94.94 182 LEU A O 1
ATOM 1459 N N . CYS A 1 183 ? 27.528 -11.099 -37.014 1.00 94.69 183 CYS A N 1
ATOM 1460 C CA . CYS A 1 183 ? 26.641 -12.236 -36.805 1.00 94.69 183 CYS A CA 1
ATOM 1461 C C . CYS A 1 183 ? 27.135 -13.095 -35.639 1.00 94.69 183 CYS A C 1
ATOM 1463 O O . CYS A 1 183 ? 28.307 -13.478 -35.594 1.00 94.69 183 CYS A O 1
ATOM 1465 N N . MET A 1 184 ? 26.246 -13.378 -34.685 1.00 93.56 184 MET A N 1
ATOM 1466 C CA . MET A 1 184 ? 26.568 -14.105 -33.461 1.00 93.56 184 MET A CA 1
ATOM 1467 C C . MET A 1 184 ? 25.622 -15.280 -33.221 1.00 93.56 184 MET A C 1
ATOM 1469 O O . MET A 1 184 ? 24.410 -15.147 -33.411 1.00 93.56 184 MET A O 1
ATOM 1473 N N . PRO A 1 185 ? 26.155 -16.419 -32.757 1.00 92.56 185 PRO A N 1
ATOM 1474 C CA . PRO A 1 185 ? 25.347 -17.569 -32.405 1.00 92.56 185 PRO A CA 1
ATOM 1475 C C . PRO A 1 185 ? 24.642 -17.336 -31.069 1.00 92.56 185 PRO A C 1
ATOM 1477 O O . PRO A 1 185 ? 25.195 -16.760 -30.130 1.00 92.56 185 PRO A O 1
ATOM 1480 N N . ILE A 1 186 ? 23.430 -17.860 -30.971 1.00 89.12 186 ILE A N 1
ATOM 1481 C CA . ILE A 1 186 ? 22.667 -17.962 -29.737 1.00 89.12 186 ILE A CA 1
ATOM 1482 C C . ILE A 1 186 ? 22.786 -19.409 -29.271 1.00 89.12 186 ILE A C 1
ATOM 1484 O O . ILE A 1 186 ? 22.197 -20.316 -29.861 1.00 89.12 186 ILE A O 1
ATOM 1488 N N . VAL A 1 187 ? 23.582 -19.635 -28.229 1.00 82.56 187 VAL A N 1
ATOM 1489 C CA . VAL A 1 187 ? 23.910 -20.983 -27.751 1.00 82.56 187 VAL A CA 1
ATOM 1490 C C . VAL A 1 187 ? 23.130 -21.290 -26.479 1.00 82.56 187 VAL A C 1
ATOM 1492 O O . VAL A 1 187 ? 23.182 -20.533 -25.514 1.00 82.56 187 VAL A O 1
ATOM 1495 N N . SER A 1 188 ? 22.451 -22.435 -26.451 1.00 74.38 188 SER A N 1
ATOM 1496 C CA . SER A 1 188 ? 21.830 -22.986 -25.248 1.00 74.38 188 SER A CA 1
ATOM 1497 C C . SER A 1 188 ? 22.237 -24.446 -25.082 1.00 74.38 188 SER A C 1
ATOM 1499 O O . SER A 1 188 ? 22.164 -25.235 -26.023 1.00 74.38 188 SER A O 1
ATOM 1501 N N . ARG A 1 189 ? 22.709 -24.807 -23.881 1.00 68.25 189 ARG A N 1
ATOM 1502 C CA . ARG A 1 189 ? 23.148 -26.174 -23.525 1.00 68.25 189 ARG A CA 1
ATOM 1503 C C . ARG A 1 189 ? 24.131 -26.796 -24.536 1.00 68.25 189 ARG A C 1
ATOM 1505 O O . ARG A 1 189 ? 24.066 -27.986 -24.820 1.00 68.25 189 ARG A O 1
ATOM 1512 N N . GLY A 1 190 ? 25.033 -25.980 -25.085 1.00 72.44 190 GLY A N 1
ATOM 1513 C CA . GLY A 1 190 ? 26.048 -26.413 -26.053 1.00 72.44 190 GLY A CA 1
ATOM 1514 C C . GLY A 1 190 ? 25.557 -26.573 -27.497 1.00 72.44 190 GLY A C 1
ATOM 1515 O O . GLY A 1 190 ? 26.352 -26.947 -28.352 1.00 72.44 190 GLY A O 1
ATOM 1516 N N . SER A 1 191 ? 24.289 -26.267 -27.790 1.00 83.88 191 SER A N 1
ATOM 1517 C CA . SER A 1 191 ? 23.728 -26.264 -29.146 1.00 83.88 191 SER A CA 1
ATOM 1518 C C . SER A 1 191 ? 23.355 -24.846 -29.579 1.00 83.88 191 SER A C 1
ATOM 1520 O O . SER A 1 191 ? 22.895 -24.042 -28.765 1.00 83.88 191 SER A O 1
ATOM 1522 N N . VAL A 1 192 ? 23.546 -24.525 -30.859 1.00 88.94 192 VAL A N 1
ATOM 1523 C CA . VAL A 1 192 ? 23.095 -23.251 -31.427 1.00 88.94 192 VAL A CA 1
ATOM 1524 C C . VAL A 1 192 ? 21.589 -23.340 -31.672 1.00 88.94 192 VAL A C 1
ATOM 1526 O O . VAL A 1 192 ? 21.129 -24.139 -32.485 1.00 88.94 192 VAL A O 1
ATOM 1529 N N . ILE A 1 193 ? 20.815 -22.541 -30.942 1.00 87.56 193 ILE A N 1
ATOM 1530 C CA . ILE A 1 193 ? 19.344 -22.505 -31.021 1.00 87.56 193 ILE A CA 1
ATOM 1531 C C . ILE A 1 193 ? 18.829 -21.341 -31.875 1.00 87.56 193 ILE A C 1
ATOM 1533 O O . ILE A 1 193 ? 17.659 -21.300 -32.246 1.00 87.56 193 ILE A O 1
ATOM 1537 N N . GLY A 1 194 ? 19.705 -20.394 -32.198 1.00 89.75 194 GLY A N 1
ATOM 1538 C CA . GLY A 1 194 ? 19.385 -19.217 -32.988 1.00 89.75 194 GLY A CA 1
ATOM 1539 C C . GLY A 1 194 ? 20.642 -18.469 -33.405 1.00 89.75 194 GLY A C 1
ATOM 1540 O O . GLY A 1 194 ? 21.751 -18.799 -32.984 1.00 89.75 194 GLY A O 1
ATOM 1541 N N . VAL A 1 195 ? 20.469 -17.440 -34.217 1.00 92.06 195 VAL A N 1
ATOM 1542 C CA . VAL A 1 195 ? 21.531 -16.550 -34.672 1.00 92.06 195 VAL A CA 1
ATOM 1543 C C . VAL A 1 195 ? 20.991 -15.128 -34.666 1.00 92.06 195 VAL A C 1
ATOM 1545 O O . VAL A 1 195 ? 19.887 -14.882 -35.146 1.00 92.06 195 VAL A O 1
ATOM 1548 N N . VAL A 1 196 ? 21.769 -14.191 -34.131 1.00 91.69 196 VAL A N 1
ATOM 1549 C CA . VAL A 1 196 ? 21.451 -12.763 -34.159 1.00 91.69 196 VAL A CA 1
ATOM 1550 C C . VAL A 1 196 ? 22.429 -12.040 -35.075 1.00 91.69 196 VAL A C 1
ATOM 1552 O O . VAL A 1 196 ? 23.635 -12.297 -35.061 1.00 91.69 196 VAL A O 1
ATOM 1555 N N . GLN A 1 197 ? 21.906 -11.149 -35.907 1.00 92.12 197 GLN A N 1
ATOM 1556 C CA . GLN A 1 197 ? 22.660 -10.468 -36.944 1.00 92.12 197 GLN A CA 1
ATOM 1557 C C . GLN A 1 197 ? 22.415 -8.962 -36.886 1.00 92.12 197 GLN A C 1
ATOM 1559 O O . GLN A 1 197 ? 21.273 -8.513 -36.898 1.00 92.12 197 GLN A O 1
ATOM 1564 N N . MET A 1 198 ? 23.501 -8.195 -36.869 1.00 92.94 198 MET A N 1
ATOM 1565 C CA . MET A 1 198 ? 23.518 -6.750 -37.068 1.00 92.94 198 MET A CA 1
ATOM 1566 C C . MET A 1 198 ? 23.989 -6.463 -38.485 1.00 92.94 198 MET A C 1
ATOM 1568 O O . MET A 1 198 ? 24.987 -7.025 -38.947 1.00 92.94 198 MET A O 1
ATOM 1572 N N . VAL A 1 199 ? 23.254 -5.609 -39.185 1.00 92.25 199 VAL A N 1
ATOM 1573 C CA . VAL A 1 199 ? 23.469 -5.323 -40.599 1.00 92.25 199 VAL A CA 1
ATOM 1574 C C . VAL A 1 199 ? 23.745 -3.842 -40.770 1.00 92.25 199 VAL A C 1
ATOM 1576 O O . VAL A 1 199 ? 23.024 -3.006 -40.230 1.00 92.25 199 VAL A O 1
ATOM 1579 N N . ASN A 1 200 ? 24.790 -3.544 -41.540 1.00 92.31 200 ASN A N 1
ATOM 1580 C CA . ASN A 1 200 ? 25.211 -2.209 -41.940 1.00 92.31 200 ASN A CA 1
ATOM 1581 C C . ASN A 1 200 ? 25.485 -1.262 -40.772 1.00 92.31 200 ASN A C 1
ATOM 1583 O O . ASN A 1 200 ? 24.605 -0.579 -40.264 1.00 92.31 200 ASN A O 1
ATOM 1587 N N . LYS A 1 201 ? 26.755 -1.110 -40.412 1.00 92.44 201 LYS A N 1
ATOM 1588 C CA . LYS A 1 201 ? 27.193 -0.025 -39.536 1.00 92.44 201 LYS A CA 1
ATOM 1589 C C . LYS A 1 201 ? 26.866 1.332 -40.174 1.00 92.44 201 LYS A C 1
ATOM 1591 O O . LYS A 1 201 ? 27.231 1.593 -41.332 1.00 92.44 201 LYS A O 1
ATOM 1596 N N . ILE A 1 202 ? 26.233 2.213 -39.401 1.00 88.19 202 ILE A N 1
ATOM 1597 C CA . ILE A 1 202 ? 25.788 3.542 -39.851 1.00 88.19 202 ILE A CA 1
ATOM 1598 C C . ILE A 1 202 ? 26.976 4.430 -40.256 1.00 88.19 202 ILE A C 1
ATOM 1600 O O . ILE A 1 202 ? 26.882 5.181 -41.219 1.00 88.19 202 ILE A O 1
ATOM 1604 N N . SER A 1 203 ? 28.141 4.278 -39.614 1.00 81.19 203 SER A N 1
ATOM 1605 C CA . SER A 1 203 ? 29.360 5.039 -39.944 1.00 81.19 203 SER A CA 1
ATOM 1606 C C . SER A 1 203 ? 29.966 4.727 -41.319 1.00 81.19 203 SER A C 1
ATOM 1608 O O . SER A 1 203 ? 30.952 5.350 -41.701 1.00 81.19 203 SER A O 1
ATOM 1610 N N . GLY A 1 204 ? 29.450 3.736 -42.052 1.00 75.50 204 GLY A N 1
ATOM 1611 C CA . GLY A 1 204 ? 29.974 3.341 -43.363 1.00 75.50 204 GLY A CA 1
ATOM 1612 C C . GLY A 1 204 ? 31.109 2.308 -43.313 1.00 75.50 204 GLY A C 1
ATOM 1613 O O . GLY A 1 204 ? 31.266 1.540 -44.257 1.00 75.50 204 GLY A O 1
ATOM 1614 N N . SER A 1 205 ? 31.847 2.228 -42.202 1.00 86.06 205 SER A N 1
ATOM 1615 C CA . SER A 1 205 ? 32.933 1.262 -41.963 1.00 86.06 205 SER A CA 1
ATOM 1616 C C . SER A 1 205 ? 32.427 -0.130 -41.557 1.00 86.06 205 SER A C 1
ATOM 1618 O O . SER A 1 205 ? 31.247 -0.304 -41.271 1.00 86.06 205 SER A O 1
ATOM 1620 N N . ALA A 1 206 ? 33.312 -1.129 -41.483 1.00 89.12 206 ALA A N 1
ATOM 1621 C CA . ALA A 1 206 ? 33.000 -2.421 -40.862 1.00 89.12 206 ALA A CA 1
ATOM 1622 C C . ALA A 1 206 ? 32.784 -2.294 -39.338 1.00 89.12 206 ALA A C 1
ATOM 1624 O O . ALA A 1 206 ? 33.196 -1.302 -38.725 1.00 89.12 206 ALA A O 1
ATOM 1625 N N . PHE A 1 207 ? 32.164 -3.307 -38.722 1.00 92.00 207 PHE A N 1
ATOM 1626 C CA . PHE A 1 207 ? 32.013 -3.380 -37.267 1.00 92.00 207 PHE A CA 1
ATOM 1627 C C . PHE A 1 207 ? 33.377 -3.563 -36.591 1.00 92.00 207 PHE A C 1
ATOM 1629 O O . PHE A 1 207 ? 34.200 -4.375 -37.016 1.00 92.00 207 PHE A O 1
ATOM 1636 N N . SER A 1 208 ? 33.623 -2.811 -35.522 1.00 88.62 208 SER A N 1
ATOM 1637 C CA . SER A 1 208 ? 34.881 -2.866 -34.774 1.00 88.62 208 SER A CA 1
ATOM 1638 C C . SER A 1 208 ? 34.932 -4.059 -33.813 1.00 88.62 208 SER A C 1
ATOM 1640 O O . SER A 1 208 ? 33.909 -4.643 -33.456 1.00 88.62 208 SER A O 1
ATOM 1642 N N . LYS A 1 209 ? 36.125 -4.391 -33.302 1.00 83.50 209 LYS A N 1
ATOM 1643 C CA . LYS A 1 209 ? 36.255 -5.399 -32.233 1.00 83.50 209 LYS A CA 1
ATOM 1644 C C . LYS A 1 209 ? 35.526 -4.981 -30.951 1.00 83.50 209 LYS A C 1
ATOM 1646 O O . LYS A 1 209 ? 35.026 -5.824 -30.215 1.00 83.50 209 LYS A O 1
ATOM 1651 N N . THR A 1 210 ? 35.427 -3.679 -30.705 1.00 77.06 210 THR A N 1
ATOM 1652 C CA . THR A 1 210 ? 34.639 -3.127 -29.601 1.00 77.06 210 THR A CA 1
ATOM 1653 C C . THR A 1 210 ? 33.147 -3.373 -29.809 1.00 77.06 210 THR A C 1
ATOM 1655 O O . THR A 1 210 ? 32.471 -3.745 -28.858 1.00 77.06 210 THR A O 1
ATOM 1658 N N . ASP A 1 211 ? 32.642 -3.233 -31.040 1.00 82.38 211 ASP A N 1
ATOM 1659 C CA . ASP A 1 211 ? 31.251 -3.571 -31.370 1.00 82.38 211 ASP A CA 1
ATOM 1660 C C . ASP A 1 211 ? 30.984 -5.064 -31.148 1.00 82.38 211 ASP A C 1
ATOM 1662 O O . ASP A 1 211 ? 29.982 -5.422 -30.542 1.00 82.38 211 ASP A O 1
ATOM 1666 N N . GLU A 1 212 ? 31.917 -5.930 -31.553 1.00 83.81 212 GLU A N 1
ATOM 1667 C CA . GLU A 1 212 ? 31.838 -7.370 -31.284 1.00 83.81 212 GLU A CA 1
ATOM 1668 C C . GLU A 1 212 ? 31.800 -7.667 -29.776 1.00 83.81 212 GLU A C 1
ATOM 1670 O O . GLU A 1 212 ? 30.946 -8.416 -29.307 1.00 83.81 212 GLU A O 1
ATOM 1675 N N . ASN A 1 213 ? 32.676 -7.050 -28.983 1.00 74.69 213 ASN A N 1
ATOM 1676 C CA . ASN A 1 213 ? 32.687 -7.254 -27.533 1.00 74.69 213 ASN A CA 1
ATOM 1677 C C . ASN A 1 213 ? 31.397 -6.753 -26.866 1.00 74.69 213 ASN A C 1
ATOM 1679 O O . ASN A 1 213 ? 30.857 -7.437 -25.998 1.00 74.69 213 ASN A O 1
ATOM 1683 N N . ASN A 1 214 ? 30.888 -5.595 -27.291 1.00 71.19 214 ASN A N 1
ATOM 1684 C CA . ASN A 1 214 ? 29.645 -5.027 -26.772 1.00 71.19 214 ASN A CA 1
ATOM 1685 C C . ASN A 1 214 ? 28.442 -5.903 -27.140 1.00 71.19 214 ASN A C 1
ATOM 1687 O O . ASN A 1 214 ? 27.600 -6.184 -26.294 1.00 71.19 214 ASN A O 1
ATOM 1691 N N . PHE A 1 215 ? 28.384 -6.383 -28.383 1.00 78.88 215 PHE A N 1
ATOM 1692 C CA . PHE A 1 215 ? 27.266 -7.174 -28.888 1.00 78.88 215 PHE A CA 1
ATOM 1693 C C . PHE A 1 215 ? 27.209 -8.587 -28.295 1.00 78.88 215 PHE A C 1
ATOM 1695 O O . PHE A 1 215 ? 26.122 -9.129 -28.087 1.00 78.88 215 PHE A O 1
ATOM 1702 N N . LYS A 1 216 ? 28.364 -9.156 -27.926 1.00 74.06 216 LYS A N 1
ATOM 1703 C CA . LYS A 1 216 ? 28.467 -10.502 -27.341 1.00 74.06 216 LYS A CA 1
ATOM 1704 C C . LYS A 1 216 ? 27.601 -10.691 -26.094 1.00 74.06 216 LYS A C 1
ATOM 1706 O O . LYS A 1 216 ? 27.062 -11.775 -25.892 1.00 74.06 216 LYS A O 1
ATOM 1711 N N . MET A 1 217 ? 27.432 -9.646 -25.282 1.00 67.31 217 MET A N 1
ATOM 1712 C CA . MET A 1 217 ? 26.574 -9.685 -24.092 1.00 67.31 217 MET A CA 1
ATOM 1713 C C . MET A 1 217 ? 25.087 -9.857 -24.451 1.00 67.31 217 MET A C 1
ATOM 1715 O O . MET A 1 217 ? 24.366 -10.586 -23.776 1.00 67.31 217 MET A O 1
ATOM 1719 N N . PHE A 1 218 ? 24.634 -9.262 -25.555 1.00 72.00 218 PHE A N 1
ATOM 1720 C CA . PHE A 1 218 ? 23.232 -9.306 -25.987 1.00 72.00 218 PHE A CA 1
ATOM 1721 C C . PHE A 1 218 ? 22.855 -10.641 -26.617 1.00 72.00 218 PHE A C 1
ATOM 1723 O O . PHE A 1 218 ? 21.741 -11.115 -26.413 1.00 72.00 218 PHE A O 1
ATOM 1730 N N . ALA A 1 219 ? 23.797 -11.306 -27.291 1.00 69.00 219 ALA A N 1
ATOM 1731 C CA . ALA A 1 219 ? 23.597 -12.676 -27.764 1.00 69.00 219 ALA A CA 1
ATOM 1732 C C . ALA A 1 219 ? 23.273 -13.646 -26.606 1.00 69.00 219 ALA A C 1
ATOM 1734 O O . ALA A 1 219 ? 22.452 -14.550 -26.768 1.00 69.00 219 ALA A O 1
ATOM 1735 N N . VAL A 1 220 ? 23.851 -13.420 -25.417 1.00 68.00 220 VAL A N 1
ATOM 1736 C CA . VAL A 1 220 ? 23.539 -14.189 -24.199 1.00 68.00 220 VAL A CA 1
ATOM 1737 C C . VAL A 1 220 ? 22.126 -13.882 -23.693 1.00 68.00 220 VAL A C 1
ATOM 1739 O O . VAL A 1 220 ? 21.392 -14.807 -23.350 1.00 68.00 220 VAL A O 1
ATOM 1742 N N . PHE A 1 221 ? 21.703 -12.614 -23.695 1.00 67.81 221 PHE A N 1
ATOM 1743 C CA . PHE A 1 221 ? 20.337 -12.245 -23.303 1.00 67.81 221 PHE A CA 1
ATOM 1744 C C . PHE A 1 221 ? 19.276 -12.819 -24.251 1.00 67.81 221 PHE A C 1
ATOM 1746 O O . PHE A 1 221 ? 18.276 -13.361 -23.781 1.00 67.81 221 PHE A O 1
ATOM 1753 N N . CYS A 1 222 ? 19.524 -12.812 -25.565 1.00 70.81 222 CYS A N 1
ATOM 1754 C CA . CYS A 1 222 ? 18.652 -13.480 -26.534 1.00 70.81 222 CYS A CA 1
ATOM 1755 C C . CYS A 1 222 ? 18.575 -14.997 -26.291 1.00 70.81 222 CYS A C 1
ATOM 1757 O O . CYS A 1 222 ? 17.503 -15.584 -26.432 1.00 70.81 222 CYS A O 1
ATOM 1759 N N . ALA A 1 223 ? 19.681 -15.640 -25.889 1.00 70.94 223 ALA A N 1
ATOM 1760 C CA . ALA A 1 223 ? 19.700 -17.072 -25.578 1.00 70.94 223 ALA A CA 1
ATOM 1761 C C . ALA A 1 223 ? 18.818 -17.419 -24.382 1.00 70.94 223 ALA A C 1
ATOM 1763 O O . ALA A 1 223 ? 18.089 -18.409 -24.421 1.00 70.94 223 ALA A O 1
ATOM 1764 N N . LEU A 1 224 ? 18.865 -16.590 -23.341 1.00 66.44 224 LEU A N 1
ATOM 1765 C CA . LEU A 1 224 ? 18.034 -16.751 -22.153 1.00 66.44 224 LEU A CA 1
ATOM 1766 C C . LEU A 1 224 ? 16.552 -16.545 -22.484 1.00 66.44 224 LEU A C 1
ATOM 1768 O O . LEU A 1 224 ? 15.738 -17.404 -22.153 1.00 66.44 224 LEU A O 1
ATOM 1772 N N . ALA A 1 225 ? 16.214 -15.473 -23.205 1.00 66.81 225 ALA A N 1
ATOM 1773 C CA . ALA A 1 225 ? 14.838 -15.183 -23.608 1.00 66.81 225 ALA A CA 1
ATOM 1774 C C . ALA A 1 225 ? 14.237 -16.302 -24.484 1.00 66.81 225 ALA A C 1
ATOM 1776 O O . ALA A 1 225 ? 13.145 -16.794 -24.200 1.00 66.81 225 ALA A O 1
ATOM 1777 N N . LEU A 1 226 ? 14.977 -16.784 -25.491 1.00 68.00 226 LEU A N 1
ATOM 1778 C CA . LEU A 1 226 ? 14.544 -17.902 -26.340 1.00 68.00 226 LEU A CA 1
ATOM 1779 C C . LEU A 1 226 ? 14.463 -19.233 -25.581 1.00 68.00 226 LEU A C 1
ATOM 1781 O O . LEU A 1 226 ? 13.613 -20.071 -25.885 1.00 68.00 226 LEU A O 1
ATOM 1785 N N . HIS A 1 227 ? 15.336 -19.461 -24.596 1.00 65.81 227 HIS A N 1
ATOM 1786 C CA . HIS A 1 227 ? 15.265 -20.660 -23.763 1.00 65.81 227 HIS A CA 1
ATOM 1787 C C . HIS A 1 227 ? 13.991 -20.678 -22.910 1.00 65.81 227 HIS A C 1
ATOM 1789 O O . HIS A 1 227 ? 13.323 -21.711 -22.849 1.00 65.81 227 HIS A O 1
ATOM 1795 N N . CYS A 1 228 ? 13.626 -19.538 -22.316 1.00 58.00 228 CYS A N 1
ATOM 1796 C CA . CYS A 1 228 ? 12.381 -19.385 -21.566 1.00 58.00 228 CYS A CA 1
ATOM 1797 C C . CYS A 1 228 ? 11.149 -19.588 -22.459 1.00 58.00 228 CYS A C 1
ATOM 1799 O O . CYS A 1 228 ? 10.255 -20.340 -22.078 1.00 58.00 228 CYS A O 1
ATOM 1801 N N . ALA A 1 229 ? 11.146 -19.041 -23.680 1.00 62.12 229 ALA A N 1
ATOM 1802 C CA . ALA A 1 229 ? 10.034 -19.217 -24.625 1.00 62.12 229 ALA A CA 1
ATOM 1803 C C . ALA A 1 229 ? 9.778 -20.679 -24.967 1.00 62.12 229 ALA A C 1
ATOM 1805 O O . ALA A 1 229 ? 8.651 -21.170 -24.926 1.00 62.12 229 ALA A O 1
ATOM 1806 N N . ASN A 1 230 ? 10.855 -21.402 -25.259 1.00 59.69 230 ASN A N 1
ATOM 1807 C CA . ASN A 1 230 ? 10.766 -22.814 -25.583 1.00 59.69 230 ASN A CA 1
ATOM 1808 C C . ASN A 1 230 ? 10.318 -23.651 -24.377 1.00 59.69 230 ASN A C 1
ATOM 1810 O O . ASN A 1 230 ? 9.586 -24.623 -24.553 1.00 59.69 230 ASN A O 1
ATOM 1814 N N . LEU A 1 231 ? 10.724 -23.279 -23.159 1.00 55.50 231 LEU A N 1
ATOM 1815 C CA . LEU A 1 231 ? 10.272 -23.935 -21.931 1.00 55.50 231 LEU A CA 1
ATOM 1816 C C . LEU A 1 231 ? 8.779 -23.710 -21.676 1.00 55.50 231 LEU A C 1
ATOM 1818 O O . LEU A 1 231 ? 8.102 -24.684 -21.367 1.00 55.50 231 LEU A O 1
ATOM 1822 N N . GLU A 1 232 ? 8.266 -22.491 -21.856 1.00 52.06 232 GLU A N 1
ATOM 1823 C CA . GLU A 1 232 ? 6.835 -22.173 -21.725 1.00 52.06 232 GLU A CA 1
ATOM 1824 C C . GLU A 1 232 ? 5.970 -22.930 -22.740 1.00 52.06 232 GLU A C 1
ATOM 1826 O O . GLU A 1 232 ? 4.924 -23.481 -22.395 1.00 52.06 232 GLU A O 1
ATOM 1831 N N . ILE A 1 233 ? 6.429 -23.033 -23.990 1.00 51.84 233 ILE A N 1
ATOM 1832 C CA . ILE A 1 233 ? 5.737 -23.810 -25.027 1.00 51.84 233 ILE A CA 1
ATOM 1833 C C . ILE A 1 233 ? 5.733 -25.302 -24.669 1.00 51.84 233 ILE A C 1
ATOM 1835 O O . ILE A 1 233 ? 4.715 -25.981 -24.827 1.00 51.84 233 ILE A O 1
ATOM 1839 N N . LEU A 1 234 ? 6.853 -25.831 -24.163 1.00 46.88 234 LEU A N 1
ATOM 1840 C CA . LEU A 1 234 ? 6.965 -27.232 -23.757 1.00 46.88 234 LEU A CA 1
ATOM 1841 C C . LEU A 1 234 ? 6.115 -27.550 -22.522 1.00 46.88 234 LEU A C 1
ATOM 1843 O O . LEU A 1 234 ? 5.484 -28.607 -22.500 1.00 46.88 234 LEU A O 1
ATOM 1847 N N . THR A 1 235 ? 6.045 -26.663 -21.527 1.00 42.94 235 THR A N 1
ATOM 1848 C CA . THR A 1 235 ? 5.186 -26.838 -20.346 1.00 42.94 235 THR A CA 1
ATOM 1849 C C . THR A 1 235 ? 3.709 -26.707 -20.691 1.00 42.94 235 THR A C 1
ATOM 1851 O O . THR A 1 235 ? 2.929 -27.543 -20.236 1.00 42.94 235 THR A O 1
ATOM 1854 N N . ALA A 1 236 ? 3.323 -25.771 -21.564 1.00 48.47 236 ALA A N 1
ATOM 1855 C CA . ALA A 1 236 ? 1.962 -25.692 -22.101 1.00 48.47 236 ALA A CA 1
ATOM 1856 C C . ALA A 1 236 ? 1.584 -26.974 -22.869 1.00 48.47 236 ALA A C 1
ATOM 1858 O O . ALA A 1 236 ? 0.510 -27.545 -22.668 1.00 48.47 236 ALA A O 1
ATOM 1859 N N . CYS A 1 237 ? 2.501 -27.499 -23.690 1.00 42.94 237 CYS A N 1
ATOM 1860 C CA . CYS A 1 237 ? 2.309 -28.754 -24.423 1.00 42.94 237 CYS A CA 1
ATOM 1861 C C . CYS A 1 237 ? 2.288 -30.001 -23.514 1.00 42.94 237 CYS A C 1
ATOM 1863 O O . CYS A 1 237 ? 1.611 -30.979 -23.838 1.00 42.94 237 CYS A O 1
ATOM 1865 N N . GLN A 1 238 ? 3.017 -29.999 -22.392 1.00 40.44 238 GLN A N 1
ATOM 1866 C CA . GLN A 1 238 ? 3.024 -31.092 -21.409 1.00 40.44 238 GLN A CA 1
ATOM 1867 C C . GLN A 1 238 ? 1.796 -31.063 -20.488 1.00 40.44 238 GLN A C 1
ATOM 1869 O O . GLN A 1 238 ? 1.227 -32.127 -20.230 1.00 40.44 238 GLN A O 1
ATOM 1874 N N . GLN A 1 239 ? 1.331 -29.878 -20.069 1.00 43.66 239 GLN A N 1
ATOM 1875 C CA . GLN A 1 239 ? 0.048 -29.700 -19.370 1.00 43.66 239 GLN A CA 1
ATOM 1876 C C . GLN A 1 239 ? -1.112 -30.255 -20.199 1.00 43.66 239 GLN A C 1
ATOM 1878 O O . GLN A 1 239 ? -1.985 -30.927 -19.655 1.00 43.66 239 GLN A O 1
ATOM 1883 N N . TYR A 1 240 ? -1.074 -30.062 -21.520 1.00 41.78 240 TYR A N 1
ATOM 1884 C CA . TYR A 1 240 ? -2.093 -30.583 -22.429 1.00 41.78 240 TYR A CA 1
ATOM 1885 C C . TYR A 1 240 ? -2.047 -32.113 -22.610 1.00 41.78 240 TYR A C 1
ATOM 1887 O O . TYR A 1 240 ? -3.038 -32.709 -23.024 1.00 41.78 240 TYR A O 1
ATOM 1895 N N . LYS A 1 241 ? -0.911 -32.772 -22.322 1.00 38.62 241 LYS A N 1
ATOM 1896 C CA . LYS A 1 241 ? -0.712 -34.207 -22.601 1.00 38.62 241 LYS A CA 1
ATOM 1897 C C . LYS A 1 241 ? -0.749 -35.142 -21.388 1.00 38.62 241 LYS A C 1
ATOM 1899 O O . LYS A 1 241 ? -1.064 -36.308 -21.601 1.00 38.62 241 LYS A O 1
ATOM 1904 N N . PHE A 1 242 ? -0.412 -34.707 -20.166 1.00 41.88 242 PHE A N 1
ATOM 1905 C CA . PHE A 1 242 ? -0.103 -35.672 -19.088 1.00 41.88 242 PHE A CA 1
ATOM 1906 C C . PHE A 1 242 ? -0.714 -35.458 -17.697 1.00 41.88 242 PHE A C 1
ATOM 1908 O O . PHE A 1 242 ? -0.443 -36.285 -16.833 1.00 41.88 242 PHE A O 1
ATOM 1915 N N . GLY A 1 243 ? -1.549 -34.443 -17.451 1.00 43.66 243 GLY A N 1
ATOM 1916 C CA . GLY A 1 243 ? -2.440 -34.393 -16.273 1.00 43.66 243 GLY A CA 1
ATOM 1917 C C . GLY A 1 243 ? -1.833 -34.588 -14.865 1.00 43.66 243 GLY A C 1
ATOM 1918 O O . GLY A 1 243 ? -2.595 -34.724 -13.916 1.00 43.66 243 GLY A O 1
ATOM 1919 N N . ASN A 1 244 ? -0.505 -34.600 -14.691 1.00 41.31 244 ASN A N 1
ATOM 1920 C CA . ASN A 1 244 ? 0.172 -34.888 -13.423 1.00 41.31 244 ASN A CA 1
ATOM 1921 C C . ASN A 1 244 ? 1.228 -33.815 -13.116 1.00 41.31 244 ASN A C 1
ATOM 1923 O O . ASN A 1 244 ? 2.173 -33.606 -13.875 1.00 41.31 244 ASN A O 1
ATOM 1927 N N . TYR A 1 245 ? 1.045 -33.142 -11.978 1.00 42.94 245 TYR A N 1
ATOM 1928 C CA . TYR A 1 245 ? 1.615 -31.828 -11.652 1.00 42.94 245 TYR A CA 1
ATOM 1929 C C . TYR A 1 245 ? 2.966 -31.838 -10.908 1.00 42.94 245 TYR A C 1
ATOM 1931 O O . TYR A 1 245 ? 3.508 -30.771 -10.642 1.00 42.94 245 TYR A O 1
ATOM 1939 N N . SER A 1 246 ? 3.531 -32.997 -10.558 1.00 40.00 246 SER A N 1
ATOM 1940 C CA . SER A 1 246 ? 4.501 -33.049 -9.443 1.00 40.00 246 SER A CA 1
ATOM 1941 C C . SER A 1 246 ? 5.986 -33.173 -9.813 1.00 40.00 246 SER A C 1
ATOM 1943 O O . SER A 1 246 ? 6.820 -32.888 -8.972 1.00 40.00 246 SER A O 1
ATOM 1945 N N . TYR A 1 247 ? 6.347 -33.589 -11.034 1.00 37.59 247 TYR A N 1
ATOM 1946 C CA . TYR A 1 247 ? 7.763 -33.765 -11.435 1.00 37.59 247 TYR A CA 1
ATOM 1947 C C . TYR A 1 247 ? 8.298 -32.652 -12.349 1.00 37.59 247 TYR A C 1
ATOM 1949 O O . TYR A 1 247 ? 9.507 -32.472 -12.487 1.00 37.59 247 TYR A O 1
ATOM 1957 N N . ILE A 1 248 ? 7.399 -31.898 -12.984 1.00 41.78 248 ILE A N 1
ATOM 1958 C CA . ILE A 1 248 ? 7.749 -30.807 -13.902 1.00 41.78 248 ILE A CA 1
ATOM 1959 C C . ILE A 1 248 ? 8.130 -29.539 -13.109 1.00 41.78 248 ILE A C 1
ATOM 1961 O O . ILE A 1 248 ? 8.969 -28.767 -13.565 1.00 41.78 248 ILE A O 1
ATOM 1965 N N . SER A 1 249 ? 7.610 -29.367 -11.886 1.00 40.75 249 SER A N 1
ATOM 1966 C CA . SER A 1 249 ? 7.919 -28.241 -10.989 1.00 40.75 249 SER A CA 1
ATOM 1967 C C . SER A 1 249 ? 9.399 -28.145 -10.611 1.00 40.75 249 SER A C 1
ATOM 1969 O O . SER A 1 249 ? 9.969 -27.057 -10.609 1.00 40.75 249 SER A O 1
ATOM 1971 N N . ASP A 1 250 ? 10.054 -29.271 -10.342 1.00 34.28 250 ASP A N 1
ATOM 1972 C CA . ASP A 1 250 ? 11.370 -29.262 -9.689 1.00 34.28 250 ASP A CA 1
ATOM 1973 C C . ASP A 1 250 ? 12.507 -28.958 -10.676 1.00 34.28 250 ASP A C 1
ATOM 1975 O O . ASP A 1 250 ? 13.470 -28.255 -10.359 1.00 34.28 250 ASP A O 1
ATOM 1979 N N . VAL A 1 251 ? 12.357 -29.408 -11.926 1.00 39.28 251 VAL A N 1
ATOM 1980 C CA . VAL A 1 251 ? 13.281 -29.085 -13.027 1.00 39.28 251 VAL A CA 1
ATOM 1981 C C . VAL A 1 251 ? 13.126 -27.621 -13.465 1.00 39.28 251 VAL A C 1
ATOM 1983 O O . VAL A 1 251 ? 14.114 -26.990 -13.856 1.00 39.28 251 VAL A O 1
ATOM 1986 N N . ILE A 1 252 ? 11.916 -27.061 -13.352 1.00 41.50 252 ILE A N 1
ATOM 1987 C CA . ILE A 1 252 ? 11.636 -25.634 -13.566 1.00 41.50 252 ILE A CA 1
ATOM 1988 C C . ILE A 1 252 ? 12.328 -24.792 -12.486 1.00 41.50 252 ILE A C 1
ATOM 1990 O O . ILE A 1 252 ? 13.039 -23.847 -12.819 1.00 41.50 252 ILE A O 1
ATOM 1994 N N . ILE A 1 253 ? 12.224 -25.177 -11.211 1.00 40.56 253 ILE A N 1
ATOM 1995 C CA . ILE A 1 253 ? 12.837 -24.453 -10.085 1.00 40.56 253 ILE A CA 1
ATOM 1996 C C . ILE A 1 253 ? 14.369 -24.403 -10.205 1.00 40.56 253 ILE A C 1
ATOM 1998 O O . ILE A 1 253 ? 14.968 -23.343 -10.029 1.00 40.56 253 ILE A O 1
ATOM 2002 N N . LEU A 1 254 ? 15.020 -25.512 -10.572 1.00 35.56 254 LEU A N 1
ATOM 2003 C CA . LEU A 1 254 ? 16.482 -25.573 -10.708 1.00 35.56 254 LEU A CA 1
ATOM 2004 C C . LEU A 1 254 ? 17.026 -24.768 -11.902 1.00 35.56 254 LEU A C 1
ATOM 2006 O O . LEU A 1 254 ? 18.074 -24.132 -11.783 1.00 35.56 254 LEU A O 1
ATOM 2010 N N . ASN A 1 255 ? 16.316 -24.733 -13.036 1.00 38.81 255 ASN A N 1
ATOM 2011 C CA . ASN A 1 255 ? 16.726 -23.902 -14.176 1.00 38.81 255 ASN A CA 1
ATOM 2012 C C . ASN A 1 255 ? 16.434 -22.410 -13.921 1.00 38.81 255 ASN A C 1
ATOM 2014 O O . ASN A 1 255 ? 17.287 -21.576 -14.231 1.00 38.81 255 ASN A O 1
ATOM 2018 N N . ILE A 1 256 ? 15.323 -22.072 -13.253 1.00 43.84 256 ILE A N 1
ATOM 2019 C CA . ILE A 1 256 ? 15.045 -20.710 -12.762 1.00 43.84 256 ILE A CA 1
ATOM 2020 C C . ILE A 1 256 ? 16.141 -20.248 -11.793 1.00 43.84 256 ILE A C 1
ATOM 2022 O O . ILE A 1 256 ? 16.624 -19.132 -11.935 1.00 43.84 256 ILE A O 1
ATOM 2026 N N . LEU A 1 257 ? 16.616 -21.105 -10.881 1.00 37.16 257 LEU A N 1
ATOM 2027 C CA . LEU A 1 257 ? 17.725 -20.805 -9.958 1.00 37.16 257 LEU A CA 1
ATOM 2028 C C . LEU A 1 257 ? 19.074 -20.584 -10.666 1.00 37.16 257 LEU A C 1
ATOM 2030 O O . LEU A 1 257 ? 19.891 -19.783 -10.213 1.00 37.16 257 LEU A O 1
ATOM 2034 N N . SER A 1 258 ? 19.322 -21.254 -11.793 1.00 39.28 258 SER A N 1
ATOM 2035 C CA . SER A 1 258 ? 20.543 -21.036 -12.584 1.00 39.28 258 SER A CA 1
ATOM 2036 C C . SER A 1 258 ? 20.509 -19.723 -13.383 1.00 39.28 258 SER A C 1
ATOM 2038 O O . SER A 1 258 ? 21.520 -19.026 -13.473 1.00 39.28 258 SER A O 1
ATOM 2040 N N . ILE A 1 259 ? 19.325 -19.326 -13.867 1.00 46.50 259 ILE A N 1
ATOM 2041 C CA . ILE A 1 259 ? 19.071 -18.001 -14.452 1.00 46.50 259 ILE A CA 1
ATOM 2042 C C . ILE A 1 259 ? 19.167 -16.930 -13.351 1.00 46.50 259 ILE A C 1
ATOM 2044 O O . ILE A 1 259 ? 19.834 -15.915 -13.540 1.00 46.50 259 ILE A O 1
ATOM 2048 N N . TYR A 1 260 ? 18.632 -17.208 -12.157 1.00 40.75 260 TYR A N 1
ATOM 2049 C CA . TYR A 1 260 ? 18.756 -16.384 -10.950 1.00 40.75 260 TYR A CA 1
ATOM 2050 C C . TYR A 1 260 ? 20.226 -16.097 -10.603 1.00 40.75 260 TYR A C 1
ATOM 2052 O O . TYR A 1 260 ? 20.559 -14.962 -10.285 1.00 40.75 260 TYR A O 1
ATOM 2060 N N . PHE A 1 261 ? 21.135 -17.067 -10.757 1.00 37.72 261 PHE A N 1
ATOM 2061 C CA . PHE A 1 261 ? 22.571 -16.890 -10.499 1.00 37.72 261 PHE A CA 1
ATOM 2062 C C . PHE A 1 261 ? 23.281 -15.962 -11.506 1.00 37.72 261 PHE A C 1
ATOM 2064 O O . PHE A 1 261 ? 24.135 -15.170 -11.114 1.00 37.72 261 PHE A O 1
ATOM 2071 N N . VAL A 1 262 ? 22.914 -15.979 -12.789 1.00 43.47 262 VAL A N 1
ATOM 2072 C CA . VAL A 1 262 ? 23.466 -15.032 -13.784 1.00 43.47 262 VAL A CA 1
ATOM 2073 C C . VAL A 1 262 ? 22.882 -13.628 -13.587 1.00 43.47 262 VAL A C 1
ATOM 2075 O O . VAL A 1 262 ? 23.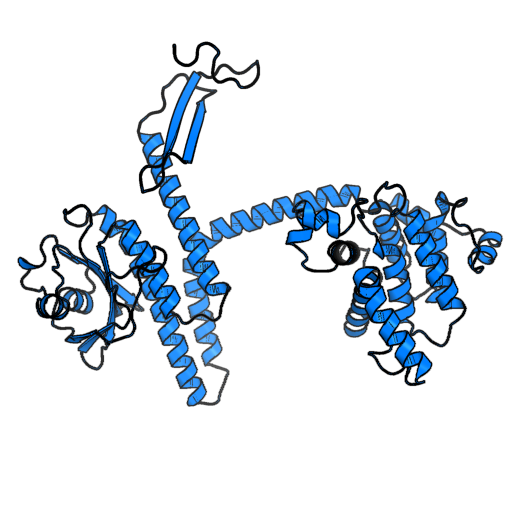606 -12.636 -13.683 1.00 43.47 262 VAL A O 1
ATOM 2078 N N . PHE A 1 263 ? 21.609 -13.539 -13.192 1.00 43.34 263 PHE A N 1
ATOM 2079 C CA . PHE A 1 263 ? 21.004 -12.294 -12.722 1.00 43.34 263 PHE A CA 1
ATOM 2080 C C . PHE A 1 263 ? 21.647 -11.789 -11.413 1.00 43.34 263 PHE A C 1
ATOM 2082 O O . PHE A 1 263 ? 21.752 -10.577 -11.241 1.00 43.34 263 PHE A O 1
ATOM 2089 N N . THR A 1 264 ? 22.176 -12.662 -10.535 1.00 42.91 264 THR A N 1
ATOM 2090 C CA . THR A 1 264 ? 22.754 -12.259 -9.232 1.00 42.91 264 THR A CA 1
ATOM 2091 C C . THR A 1 264 ? 23.951 -11.314 -9.283 1.00 42.91 264 THR A C 1
ATOM 2093 O O . THR A 1 264 ? 24.157 -10.562 -8.335 1.00 42.91 264 THR A O 1
ATOM 2096 N N . GLY A 1 265 ? 24.692 -11.245 -10.392 1.00 41.06 265 GLY A N 1
ATOM 2097 C CA . GLY A 1 265 ? 25.770 -10.259 -10.542 1.00 41.06 265 GLY A CA 1
ATOM 2098 C C . GLY A 1 265 ? 25.261 -8.815 -10.658 1.00 41.06 265 GLY A C 1
ATOM 2099 O O . GLY A 1 265 ? 25.772 -7.916 -9.994 1.00 41.06 265 GLY A O 1
ATOM 2100 N N . PHE A 1 266 ? 24.209 -8.596 -11.450 1.00 38.53 266 PHE A N 1
ATOM 2101 C CA . PHE A 1 266 ? 23.575 -7.283 -11.627 1.00 38.53 266 PHE A CA 1
ATOM 2102 C C . PHE A 1 266 ? 22.544 -6.990 -10.532 1.00 38.53 266 PHE A C 1
ATOM 2104 O O . PHE A 1 266 ? 22.455 -5.859 -10.040 1.00 38.53 266 PHE A O 1
ATOM 2111 N N . THR A 1 267 ? 21.827 -8.014 -10.055 1.00 40.19 267 THR A N 1
ATOM 2112 C CA . THR A 1 267 ? 20.966 -7.861 -8.885 1.00 40.19 267 THR A CA 1
ATOM 2113 C C . THR A 1 267 ? 21.765 -7.676 -7.607 1.00 40.19 267 THR A C 1
ATOM 2115 O O . THR A 1 267 ? 21.190 -7.118 -6.700 1.00 40.19 267 THR A O 1
ATOM 2118 N N . PHE A 1 268 ? 23.065 -7.981 -7.496 1.00 36.97 268 PHE A N 1
ATOM 2119 C CA . PHE A 1 268 ? 23.848 -7.588 -6.312 1.00 36.97 268 PHE A CA 1
ATOM 2120 C C . PHE A 1 268 ? 23.963 -6.066 -6.172 1.00 36.97 268 PHE A C 1
ATOM 2122 O O . PHE A 1 268 ? 23.886 -5.554 -5.063 1.00 36.97 268 PHE A O 1
ATOM 2129 N N . GLN A 1 269 ? 24.090 -5.315 -7.270 1.00 37.47 269 GLN A N 1
ATOM 2130 C CA . GLN A 1 269 ? 24.204 -3.853 -7.218 1.00 37.47 269 GLN A CA 1
ATOM 2131 C C . GLN A 1 269 ? 22.838 -3.178 -7.015 1.00 37.47 269 GLN A C 1
ATOM 2133 O O . GLN A 1 269 ? 22.738 -2.215 -6.251 1.00 37.47 269 GLN A O 1
ATOM 2138 N N . MET A 1 270 ? 21.773 -3.721 -7.619 1.00 36.56 270 MET A N 1
ATOM 2139 C CA . MET A 1 270 ? 20.397 -3.317 -7.305 1.00 36.56 270 MET A CA 1
ATOM 2140 C C . MET A 1 270 ? 19.970 -3.746 -5.905 1.00 36.56 270 MET A C 1
ATOM 2142 O O . MET A 1 270 ? 19.411 -2.932 -5.195 1.00 36.56 270 MET A O 1
ATOM 2146 N N . TYR A 1 271 ? 20.278 -4.960 -5.462 1.00 37.00 271 TYR A N 1
ATOM 2147 C CA . TYR A 1 271 ? 20.072 -5.441 -4.097 1.00 37.00 271 TYR A CA 1
ATOM 2148 C C . TYR A 1 271 ? 20.895 -4.619 -3.127 1.00 37.00 271 TYR A C 1
ATOM 2150 O O . TYR A 1 271 ? 20.380 -4.278 -2.085 1.00 37.00 271 TYR A O 1
ATOM 2158 N N . HIS A 1 272 ? 22.123 -4.214 -3.451 1.00 39.69 272 HIS A N 1
ATOM 2159 C CA . HIS A 1 272 ? 22.888 -3.302 -2.610 1.00 39.69 272 HIS A CA 1
ATOM 2160 C C . HIS A 1 272 ? 22.246 -1.914 -2.582 1.00 39.69 272 HIS A C 1
ATOM 2162 O O . HIS A 1 272 ? 22.224 -1.311 -1.524 1.00 39.69 272 HIS A O 1
ATOM 2168 N N . ARG A 1 273 ? 21.680 -1.393 -3.681 1.00 42.34 273 ARG A N 1
ATOM 2169 C CA . ARG A 1 273 ? 20.942 -0.112 -3.679 1.00 42.34 273 ARG A CA 1
ATOM 2170 C C . ARG A 1 273 ? 19.583 -0.197 -2.985 1.00 42.34 273 ARG A C 1
ATOM 2172 O O . ARG A 1 273 ? 19.250 0.729 -2.261 1.00 42.34 273 ARG A O 1
ATOM 2179 N N . ILE A 1 274 ? 18.841 -1.288 -3.154 1.00 41.28 274 ILE A N 1
ATOM 2180 C CA . ILE A 1 274 ? 17.576 -1.583 -2.477 1.00 41.28 274 ILE A CA 1
ATOM 2181 C C . ILE A 1 274 ? 17.866 -1.813 -1.006 1.00 41.28 274 ILE A C 1
ATOM 2183 O O . ILE A 1 274 ? 17.303 -1.106 -0.201 1.00 41.28 274 ILE A O 1
ATOM 2187 N N . ARG A 1 275 ? 18.827 -2.662 -0.633 1.00 44.69 275 ARG A N 1
ATOM 2188 C CA . ARG A 1 275 ? 19.290 -2.836 0.751 1.00 44.69 275 ARG A CA 1
ATOM 2189 C C . ARG A 1 275 ? 19.861 -1.558 1.326 1.00 44.69 275 ARG A C 1
ATOM 2191 O O . ARG A 1 275 ? 19.668 -1.319 2.502 1.00 44.69 275 ARG A O 1
ATOM 2198 N N . HIS A 1 276 ? 20.553 -0.727 0.553 1.00 45.50 276 HIS A N 1
ATOM 2199 C CA . HIS A 1 276 ? 21.036 0.572 1.020 1.00 45.50 276 HIS A CA 1
ATOM 2200 C C . HIS A 1 276 ? 19.876 1.552 1.212 1.00 45.50 276 HIS A C 1
ATOM 2202 O O . HIS A 1 276 ? 19.844 2.234 2.223 1.00 45.50 276 HIS A O 1
ATOM 2208 N N . SER A 1 277 ? 18.889 1.578 0.315 1.00 41.78 277 SER A N 1
ATOM 2209 C CA . SER A 1 277 ? 17.662 2.369 0.447 1.00 41.78 277 SER A CA 1
ATOM 2210 C C . SER A 1 277 ? 16.764 1.847 1.566 1.00 41.78 277 SER A C 1
ATOM 2212 O O . SER A 1 277 ? 16.191 2.648 2.282 1.00 41.78 277 SER A O 1
ATOM 2214 N N . GLU A 1 278 ? 16.678 0.535 1.773 1.00 43.84 278 GLU A N 1
ATOM 2215 C CA . GLU A 1 278 ? 15.996 -0.142 2.877 1.00 43.84 278 GLU A CA 1
ATOM 2216 C C . GLU A 1 278 ? 16.752 0.076 4.178 1.00 43.84 278 GLU A C 1
ATOM 2218 O O . GLU A 1 278 ? 16.124 0.217 5.209 1.00 43.84 278 GLU A O 1
ATOM 2223 N N . CYS A 1 279 ? 18.086 0.123 4.166 1.00 47.97 279 CYS A N 1
ATOM 2224 C CA . CYS A 1 279 ? 18.897 0.475 5.327 1.00 47.97 279 CYS A CA 1
ATOM 2225 C C . CYS A 1 279 ? 18.740 1.958 5.655 1.00 47.97 279 CYS A C 1
ATOM 2227 O O . CYS A 1 279 ? 18.569 2.275 6.821 1.00 47.97 279 CYS A O 1
ATOM 2229 N N . ILE A 1 280 ? 18.746 2.861 4.668 1.00 49.00 280 ILE A N 1
ATOM 2230 C CA . ILE A 1 280 ? 18.435 4.282 4.869 1.00 49.00 280 ILE A CA 1
ATOM 2231 C C . ILE A 1 280 ? 17.010 4.412 5.387 1.00 49.00 280 ILE A C 1
ATOM 2233 O O . ILE A 1 280 ? 16.803 5.082 6.383 1.00 49.00 280 ILE A O 1
ATOM 2237 N N . TYR A 1 281 ? 16.040 3.754 4.759 1.00 44.31 281 TYR A N 1
ATOM 2238 C CA . TYR A 1 281 ? 14.648 3.751 5.183 1.00 44.31 281 TYR A CA 1
ATOM 2239 C C . TYR A 1 281 ? 14.514 3.180 6.591 1.00 44.31 281 TYR A C 1
ATOM 2241 O O . TYR A 1 281 ? 13.888 3.819 7.416 1.00 44.31 281 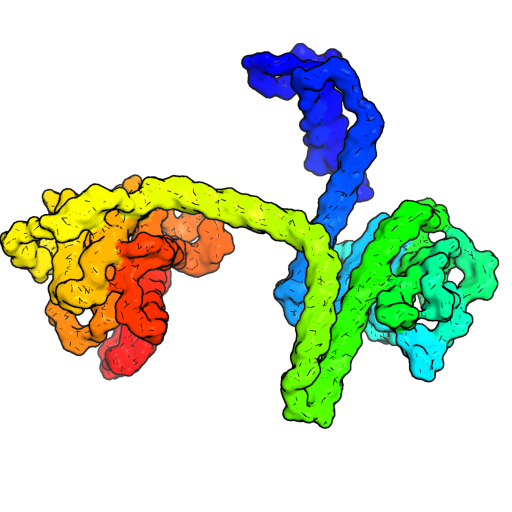TYR A O 1
ATOM 2249 N N . ARG A 1 282 ? 15.161 2.055 6.914 1.00 47.53 282 ARG A N 1
ATOM 2250 C CA . ARG A 1 282 ? 15.148 1.428 8.242 1.00 47.53 282 ARG A CA 1
ATOM 2251 C C . ARG A 1 282 ? 15.805 2.322 9.278 1.00 47.53 282 ARG A C 1
ATOM 2253 O O . ARG A 1 282 ? 15.202 2.533 10.311 1.00 47.53 282 ARG A O 1
ATOM 2260 N N . VAL A 1 283 ? 16.971 2.903 9.000 1.00 56.91 283 VAL A N 1
ATOM 2261 C CA . VAL A 1 283 ? 17.651 3.851 9.901 1.00 56.91 283 VAL A CA 1
ATOM 2262 C C . VAL A 1 283 ? 16.844 5.141 10.048 1.00 56.91 283 VAL A C 1
ATOM 2264 O O . VAL A 1 283 ? 16.782 5.704 11.134 1.00 56.91 283 VAL A O 1
ATOM 2267 N N . THR A 1 284 ? 16.203 5.624 8.986 1.00 51.28 284 THR A N 1
ATOM 2268 C CA . THR A 1 284 ? 15.316 6.793 9.020 1.00 51.28 284 THR A CA 1
ATOM 2269 C C . THR A 1 284 ? 14.045 6.484 9.801 1.00 51.28 284 THR A C 1
ATOM 2271 O O . THR A 1 284 ? 13.652 7.294 10.630 1.00 51.28 284 THR A O 1
ATOM 2274 N N . MET A 1 285 ? 13.435 5.317 9.602 1.00 52.31 285 MET A N 1
ATOM 2275 C CA . MET A 1 285 ? 12.293 4.820 10.369 1.00 52.31 285 MET A CA 1
ATOM 2276 C C . MET A 1 285 ? 12.674 4.594 11.827 1.00 52.31 285 MET A C 1
ATOM 2278 O O . MET A 1 285 ? 11.908 4.974 12.693 1.00 52.31 285 MET A O 1
ATOM 2282 N N . GLU A 1 286 ? 13.862 4.070 12.120 1.00 58.62 286 GLU A N 1
ATOM 2283 C CA . GLU A 1 286 ? 14.382 3.865 13.472 1.00 58.62 286 GLU A CA 1
ATOM 2284 C C . GLU A 1 286 ? 14.637 5.217 14.155 1.00 58.62 286 GLU A C 1
ATOM 2286 O O . GLU A 1 286 ? 14.129 5.460 15.246 1.00 58.62 286 GLU A O 1
ATOM 2291 N N . LYS A 1 287 ? 15.295 6.167 13.475 1.00 58.56 287 LYS A N 1
ATOM 2292 C CA . LYS A 1 287 ? 15.450 7.559 13.939 1.00 58.56 287 LYS A CA 1
ATOM 2293 C C . LYS A 1 287 ? 14.109 8.254 14.167 1.00 58.56 287 LYS A C 1
ATOM 2295 O O . LYS A 1 287 ? 13.959 8.960 15.158 1.00 58.56 287 LYS A O 1
ATOM 2300 N N . LEU A 1 288 ? 13.138 8.063 13.275 1.00 60.03 288 LEU A N 1
ATOM 2301 C CA . LEU A 1 288 ? 11.781 8.580 13.452 1.00 60.03 288 LEU A CA 1
ATOM 2302 C C . LEU A 1 288 ? 11.069 7.874 14.609 1.00 60.03 288 LEU A C 1
ATOM 2304 O O . LEU A 1 288 ? 10.391 8.544 15.379 1.00 60.03 288 LEU A O 1
ATOM 2308 N N . SER A 1 289 ? 11.298 6.572 14.794 1.00 61.28 289 SER A N 1
ATOM 2309 C CA . SER A 1 289 ? 10.715 5.762 15.864 1.00 61.28 289 SER A CA 1
ATOM 2310 C C . SER A 1 289 ? 11.154 6.221 17.250 1.00 61.28 289 SER A C 1
ATOM 2312 O O . SER A 1 289 ? 10.333 6.286 18.158 1.00 61.28 289 SER A O 1
ATOM 2314 N N . TYR A 1 290 ? 12.401 6.679 17.405 1.00 61.84 290 TYR A N 1
ATOM 2315 C CA . TYR A 1 290 ? 12.857 7.282 18.661 1.00 61.84 290 TYR A CA 1
ATOM 2316 C C . TYR A 1 290 ? 12.018 8.503 19.064 1.00 61.84 290 TYR A C 1
ATOM 2318 O O . TYR A 1 290 ? 11.845 8.773 20.252 1.00 61.84 290 TYR A O 1
ATOM 2326 N N . HIS A 1 291 ? 11.485 9.236 18.085 1.00 70.88 291 HIS A N 1
ATOM 2327 C CA . HIS A 1 291 ? 10.649 10.410 18.319 1.00 70.88 291 HIS A CA 1
ATOM 2328 C C . HIS A 1 291 ? 9.144 10.111 18.263 1.00 70.88 291 HIS A C 1
ATOM 2330 O O . HIS A 1 291 ? 8.362 10.899 18.794 1.00 70.88 291 HIS A O 1
ATOM 2336 N N . SER A 1 292 ? 8.736 8.991 17.661 1.00 76.00 292 SER A N 1
ATOM 2337 C CA . SER A 1 292 ? 7.333 8.613 17.477 1.00 76.00 292 SER A CA 1
ATOM 2338 C C . SER A 1 292 ? 6.837 7.514 18.425 1.00 76.00 292 SER A C 1
ATOM 2340 O O . SER A 1 292 ? 5.628 7.321 18.534 1.00 76.00 292 SER A O 1
ATOM 2342 N N . ILE A 1 293 ? 7.726 6.828 19.150 1.00 87.69 293 ILE A N 1
ATOM 2343 C CA . ILE A 1 293 ? 7.380 5.781 20.122 1.00 87.69 293 ILE A CA 1
ATOM 2344 C C . ILE A 1 293 ? 7.384 6.343 21.552 1.00 87.69 293 ILE A C 1
ATOM 2346 O O . ILE A 1 293 ? 8.171 7.226 21.914 1.00 87.69 293 ILE A O 1
ATOM 2350 N N . CYS A 1 294 ? 6.474 5.855 22.396 1.00 89.94 294 CYS A N 1
ATOM 2351 C CA . CYS A 1 294 ? 6.466 6.175 23.821 1.00 89.94 294 CYS A CA 1
ATOM 2352 C C . CYS A 1 294 ? 7.673 5.583 24.579 1.00 89.94 294 CYS A C 1
ATOM 2354 O O . CYS A 1 294 ? 8.117 4.470 24.300 1.00 89.94 294 CYS A O 1
ATOM 2356 N N . THR A 1 295 ? 8.180 6.293 25.585 1.00 91.81 295 THR A N 1
ATOM 2357 C CA . THR A 1 295 ? 9.207 5.773 26.498 1.00 91.81 295 THR A CA 1
ATOM 2358 C C . THR A 1 295 ? 8.594 4.807 27.514 1.00 91.81 295 THR A C 1
ATOM 2360 O O . THR A 1 295 ? 7.378 4.789 27.720 1.00 91.81 295 THR A O 1
ATOM 2363 N N . ALA A 1 296 ? 9.440 4.012 28.181 1.00 92.12 296 ALA A N 1
ATOM 2364 C CA . ALA A 1 296 ? 8.998 3.117 29.250 1.00 92.12 296 ALA A CA 1
ATOM 2365 C C . ALA A 1 296 ? 8.244 3.858 30.363 1.00 92.12 296 ALA A C 1
ATOM 2367 O O . ALA A 1 296 ? 7.160 3.447 30.765 1.00 92.12 296 ALA A O 1
ATOM 2368 N N . GLU A 1 297 ? 8.786 4.999 30.783 1.00 93.56 297 GLU A N 1
ATOM 2369 C CA . GLU A 1 297 ? 8.215 5.860 31.819 1.00 93.56 297 GLU A CA 1
ATOM 2370 C C . GLU A 1 297 ? 6.815 6.367 31.440 1.00 93.56 297 GLU A C 1
ATOM 2372 O O . GLU A 1 297 ? 5.912 6.384 32.274 1.00 93.56 297 GLU A O 1
ATOM 2377 N N . GLU A 1 298 ? 6.605 6.733 30.172 1.00 93.75 298 GLU A N 1
ATOM 2378 C CA . GLU A 1 298 ? 5.326 7.253 29.684 1.00 93.75 298 GLU A CA 1
ATOM 2379 C C . GLU A 1 298 ? 4.207 6.206 29.738 1.00 93.75 298 GLU A C 1
ATOM 2381 O O . GLU A 1 298 ? 3.124 6.493 30.255 1.00 93.75 298 GLU A O 1
ATOM 2386 N N . TRP A 1 299 ? 4.440 4.993 29.219 1.00 94.88 299 TRP A N 1
ATOM 2387 C CA . TRP A 1 299 ? 3.394 3.964 29.222 1.00 94.88 299 TRP A CA 1
ATOM 2388 C C . TRP A 1 299 ? 3.211 3.321 30.600 1.00 94.88 299 TRP A C 1
ATOM 2390 O O . TRP A 1 299 ? 2.083 2.978 30.951 1.00 94.88 299 TRP A O 1
ATOM 2400 N N . GLN A 1 300 ? 4.263 3.220 31.420 1.00 96.00 300 GLN A N 1
ATOM 2401 C CA . GLN A 1 300 ? 4.154 2.768 32.815 1.00 96.00 300 GLN A CA 1
ATOM 2402 C C . GLN A 1 300 ? 3.399 3.784 33.683 1.00 96.00 300 GLN A C 1
ATOM 2404 O O . GLN A 1 300 ? 2.589 3.402 34.535 1.00 96.00 300 GLN A O 1
ATOM 2409 N N . GLY A 1 301 ? 3.606 5.080 33.432 1.00 95.25 301 GLY A N 1
ATOM 2410 C CA . GLY A 1 301 ? 2.838 6.150 34.060 1.00 95.25 301 GLY A CA 1
ATOM 2411 C C . GLY A 1 301 ? 1.349 6.043 33.735 1.00 95.25 301 GLY A C 1
ATOM 2412 O O . GLY A 1 301 ? 0.520 6.151 34.633 1.00 95.25 301 GLY A O 1
ATOM 2413 N N . LEU A 1 302 ? 0.999 5.739 32.480 1.00 95.94 302 LEU A N 1
ATOM 2414 C CA . LEU A 1 302 ? -0.394 5.505 32.089 1.00 95.94 302 LEU A CA 1
ATOM 2415 C C . LEU A 1 302 ? -0.966 4.213 32.693 1.00 95.94 302 LEU A C 1
ATOM 2417 O O . LEU A 1 302 ? -2.108 4.202 33.136 1.00 95.94 302 LEU A O 1
ATOM 2421 N N . MET A 1 303 ? -0.182 3.137 32.749 1.00 94.69 303 MET A N 1
ATOM 2422 C CA . MET A 1 303 ? -0.623 1.852 33.301 1.00 94.69 303 MET A CA 1
ATOM 2423 C C . MET A 1 303 ? -0.954 1.927 34.801 1.00 94.69 303 MET A C 1
ATOM 2425 O O . MET A 1 303 ? -1.849 1.234 35.277 1.00 94.69 303 MET A O 1
ATOM 2429 N N . SER A 1 304 ? -0.240 2.772 35.548 1.00 93.31 304 SER A N 1
ATOM 2430 C CA . SER A 1 304 ? -0.484 3.015 36.978 1.00 93.31 304 SER A CA 1
ATOM 2431 C C . SER A 1 304 ? -1.503 4.131 37.248 1.00 93.31 304 SER A C 1
ATOM 2433 O O . SER A 1 304 ? -1.893 4.357 38.398 1.00 93.31 304 SER A O 1
ATOM 2435 N N . PHE A 1 305 ? -1.955 4.829 36.203 1.00 92.69 305 PHE A N 1
ATOM 2436 C CA . PHE A 1 305 ? -2.867 5.956 36.322 1.00 92.69 305 PHE A CA 1
ATOM 2437 C C . PHE A 1 305 ? -4.300 5.501 36.609 1.00 92.69 305 PHE A C 1
ATOM 2439 O O . PHE A 1 305 ? -4.883 4.704 35.877 1.00 92.69 305 PHE A O 1
ATOM 2446 N N . ASN A 1 306 ? -4.904 6.085 37.644 1.00 90.06 306 ASN A N 1
ATOM 2447 C CA . ASN A 1 306 ? -6.303 5.867 37.991 1.00 90.06 306 ASN A CA 1
ATOM 2448 C C . ASN A 1 306 ? -7.106 7.152 37.799 1.00 90.06 306 ASN A C 1
ATOM 2450 O O . ASN A 1 306 ? -6.745 8.214 38.311 1.00 90.06 306 ASN A O 1
ATOM 2454 N N . LEU A 1 307 ? -8.231 7.044 37.095 1.00 92.38 307 LEU A N 1
ATOM 2455 C CA . LEU A 1 307 ? -9.151 8.160 36.916 1.00 92.38 307 LEU A CA 1
ATOM 2456 C C . LEU A 1 307 ? -9.935 8.448 38.204 1.00 92.38 307 LEU A C 1
ATOM 2458 O O . LEU A 1 307 ? -10.415 7.519 38.859 1.00 92.38 307 LEU A O 1
ATOM 2462 N N . PRO A 1 308 ? -10.146 9.729 38.555 1.00 93.00 308 PRO A N 1
ATOM 2463 C CA . PRO A 1 308 ? -11.037 10.104 39.641 1.00 93.00 308 PRO A CA 1
ATOM 2464 C C . PRO A 1 308 ? -12.463 9.603 39.388 1.00 93.00 308 PRO A C 1
ATOM 2466 O O . PRO A 1 308 ? -13.042 9.856 38.336 1.00 93.00 308 PRO A O 1
ATOM 2469 N N . VAL A 1 309 ? -13.080 8.981 40.396 1.00 89.81 309 VAL A N 1
ATOM 2470 C CA . VAL A 1 309 ? -14.431 8.387 40.296 1.00 89.81 309 VAL A CA 1
ATOM 2471 C C . VAL A 1 309 ? -15.495 9.386 39.824 1.00 89.81 309 VAL A C 1
ATOM 2473 O O . VAL A 1 309 ? -16.431 9.009 39.123 1.00 89.81 309 VAL A O 1
ATOM 2476 N N . ARG A 1 310 ? -15.366 10.668 40.196 1.00 90.31 310 ARG A N 1
ATOM 2477 C CA . ARG A 1 310 ? -16.279 11.728 39.731 1.00 90.31 310 ARG A CA 1
ATOM 2478 C C . ARG A 1 310 ? -16.205 11.907 38.215 1.00 90.31 310 ARG A C 1
ATOM 2480 O O . ARG A 1 310 ? -17.242 11.951 37.568 1.00 90.31 310 ARG A O 1
ATOM 2487 N N . LEU A 1 311 ? -14.991 11.907 37.667 1.00 91.50 311 LEU A N 1
ATOM 2488 C CA . LEU A 1 311 ? -14.752 12.061 36.237 1.00 91.50 311 LEU A CA 1
ATOM 2489 C C . LEU A 1 311 ? -15.314 10.879 35.440 1.00 91.50 311 LEU A C 1
ATOM 2491 O O . LEU A 1 311 ? -15.897 11.081 34.384 1.00 91.50 311 LEU A O 1
ATOM 2495 N N . CYS A 1 312 ? -15.228 9.656 35.974 1.00 91.19 312 CYS A N 1
ATOM 2496 C CA . CYS A 1 312 ? -15.814 8.470 35.338 1.00 91.19 312 CYS A CA 1
ATOM 2497 C C . CYS A 1 312 ? -17.319 8.617 35.065 1.00 91.19 312 CYS A C 1
ATOM 2499 O O . CYS A 1 312 ? -17.790 8.150 34.033 1.00 91.19 312 CYS A O 1
ATOM 2501 N N . LYS A 1 313 ? -18.060 9.287 35.962 1.00 90.06 313 LYS A N 1
ATOM 2502 C CA . LYS A 1 313 ? -19.494 9.565 35.772 1.00 90.06 313 LYS A CA 1
ATOM 2503 C C . LYS A 1 313 ? -19.742 10.636 34.714 1.00 90.06 313 LYS A C 1
ATOM 2505 O O . LYS A 1 313 ? -20.723 10.556 33.989 1.00 90.06 313 LYS A O 1
ATOM 2510 N N . GLU A 1 314 ? -18.869 11.636 34.634 1.00 92.75 314 GLU A N 1
ATOM 2511 C CA . GLU A 1 314 ? -18.981 12.706 33.641 1.00 92.75 314 GLU A CA 1
ATOM 2512 C C . GLU A 1 314 ? -18.676 12.197 32.228 1.00 92.75 314 GLU A C 1
ATOM 2514 O O . GLU A 1 314 ? -19.400 12.546 31.304 1.00 92.75 314 GLU A O 1
ATOM 2519 N N . ILE A 1 315 ? -17.687 11.306 32.065 1.00 93.69 315 ILE A N 1
ATOM 2520 C CA . ILE A 1 315 ? -17.318 10.699 30.770 1.00 93.69 315 ILE A CA 1
ATOM 2521 C C . ILE A 1 315 ? -18.499 9.957 30.121 1.00 93.69 315 ILE A C 1
ATOM 2523 O O . ILE A 1 315 ? -18.580 9.878 28.898 1.00 93.69 315 ILE A O 1
ATOM 2527 N N . GLU A 1 316 ? -19.429 9.416 30.910 1.00 90.50 316 GLU A N 1
ATOM 2528 C CA . GLU A 1 316 ? -20.619 8.721 30.395 1.00 90.50 316 GLU A CA 1
ATOM 2529 C C . GLU A 1 316 ? -21.646 9.674 29.744 1.00 90.50 316 GLU A C 1
ATOM 2531 O O . GLU A 1 316 ? -22.553 9.216 29.050 1.00 90.50 316 GLU A O 1
ATOM 2536 N N . LEU A 1 317 ? -21.501 10.994 29.912 1.00 92.06 317 LEU A N 1
ATOM 2537 C CA . LEU A 1 317 ? -22.415 12.003 29.371 1.00 92.06 317 LEU A CA 1
ATOM 2538 C C . LEU A 1 317 ? -21.968 12.492 27.985 1.00 92.06 317 LEU A C 1
ATOM 2540 O O . LEU A 1 317 ? -20.801 12.807 27.766 1.00 92.06 317 LEU A O 1
ATOM 2544 N N . PHE A 1 318 ? -22.920 12.664 27.061 1.00 90.56 318 PHE A N 1
ATOM 2545 C CA . PHE A 1 318 ? -22.653 13.183 25.707 1.00 90.56 318 PHE A CA 1
ATOM 2546 C C . PHE A 1 318 ? -22.046 14.593 25.685 1.00 90.56 318 PHE A C 1
ATOM 2548 O O . PHE A 1 318 ? -21.287 14.918 24.781 1.00 90.56 318 PHE A O 1
ATOM 2555 N N . HIS A 1 319 ? -22.386 15.439 26.658 1.00 92.31 319 HIS A N 1
ATOM 2556 C CA . HIS A 1 319 ? -21.928 16.831 26.726 1.00 92.31 319 HIS A CA 1
ATOM 2557 C C . HIS A 1 319 ? -20.629 17.000 27.536 1.00 92.31 319 HIS A C 1
ATOM 2559 O O . HIS A 1 319 ? -20.322 18.104 27.991 1.00 92.31 319 HIS A O 1
ATOM 2565 N N . PHE A 1 320 ? -19.912 15.909 27.812 1.00 94.12 320 PHE A N 1
ATOM 2566 C CA . PHE A 1 320 ? -18.649 15.953 28.538 1.00 94.12 320 PHE A CA 1
ATOM 2567 C C . PHE A 1 320 ? -17.592 16.737 27.751 1.00 94.12 320 PHE A C 1
ATOM 2569 O O . PHE A 1 320 ? -17.274 16.397 26.613 1.00 94.12 320 PHE A O 1
ATOM 2576 N N . ASP A 1 321 ? -17.031 17.780 28.365 1.00 92.81 321 ASP A N 1
ATOM 2577 C CA . ASP A 1 321 ? -15.915 18.527 27.789 1.00 92.81 321 ASP A CA 1
ATOM 2578 C C . ASP A 1 321 ? -14.590 17.942 28.277 1.00 92.81 321 ASP A C 1
ATOM 2580 O O . ASP A 1 321 ? -14.228 18.051 29.450 1.00 92.81 321 ASP A O 1
ATOM 2584 N N . ILE A 1 322 ? -13.835 17.346 27.355 1.00 92.88 322 ILE A N 1
ATOM 2585 C CA . ILE A 1 322 ? -12.506 16.815 27.657 1.00 92.88 322 ILE A CA 1
ATOM 2586 C C . ILE A 1 322 ? -11.474 17.929 27.884 1.00 92.88 322 ILE A C 1
ATOM 2588 O O . ILE A 1 322 ? -10.425 17.671 28.469 1.00 92.88 322 ILE A O 1
ATOM 2592 N N . GLY A 1 323 ? -11.730 19.154 27.409 1.00 91.81 323 GLY A N 1
ATOM 2593 C CA . GLY A 1 323 ? -10.773 20.262 27.351 1.00 91.81 323 GLY A CA 1
ATOM 2594 C C . GLY A 1 323 ? -9.982 20.513 28.641 1.00 91.81 323 GLY A C 1
ATOM 2595 O O . GLY A 1 323 ? -8.756 20.591 28.557 1.00 91.81 323 GLY A O 1
ATOM 2596 N N . PRO A 1 324 ? -10.624 20.578 29.821 1.00 94.00 324 PRO A N 1
ATOM 2597 C CA . PRO A 1 324 ? -9.942 20.798 31.099 1.00 94.00 324 PRO A CA 1
ATOM 2598 C C . PRO A 1 324 ? -8.991 19.670 31.541 1.00 94.00 324 PRO A C 1
ATOM 2600 O O . PRO A 1 324 ? -8.208 19.864 32.469 1.00 94.00 324 PRO A O 1
ATOM 2603 N N . PHE A 1 325 ? -9.043 18.494 30.909 1.00 93.50 325 PHE A N 1
ATOM 2604 C CA . PHE A 1 325 ? -8.392 17.264 31.376 1.00 93.50 325 PHE A CA 1
ATOM 2605 C C . PHE A 1 325 ? -7.233 16.797 30.478 1.00 93.50 325 PHE A C 1
ATOM 2607 O O . PHE A 1 325 ? -7.006 15.595 30.347 1.00 93.50 325 PHE A O 1
ATOM 2614 N N . GLU A 1 326 ? -6.481 17.720 29.868 1.00 90.81 326 GLU A N 1
ATOM 2615 C CA . GLU A 1 326 ? -5.418 17.427 28.882 1.00 90.81 326 GLU A CA 1
ATOM 2616 C C . GLU A 1 326 ? -4.420 16.343 29.317 1.00 90.81 326 GLU A C 1
ATOM 2618 O O . GLU A 1 326 ? -4.111 15.415 28.563 1.00 90.81 326 GLU A O 1
ATOM 2623 N N . ASN A 1 327 ? -3.974 16.393 30.573 1.00 90.69 327 ASN A N 1
ATOM 2624 C CA . ASN A 1 327 ? -3.027 15.418 31.121 1.00 90.69 327 ASN A CA 1
ATOM 2625 C C . ASN A 1 327 ? -3.633 14.017 31.317 1.00 90.69 327 ASN A C 1
ATOM 2627 O O . ASN A 1 327 ? -2.899 13.049 31.492 1.00 90.69 327 ASN A O 1
ATOM 2631 N N . MET A 1 328 ? -4.961 13.902 31.291 1.00 94.94 328 MET A N 1
ATOM 2632 C CA . MET A 1 328 ? -5.707 12.688 31.623 1.00 94.94 328 MET A CA 1
ATOM 2633 C C . MET A 1 328 ? -6.331 12.027 30.390 1.00 94.94 328 MET A C 1
ATOM 2635 O O . MET A 1 328 ? -6.825 10.910 30.509 1.00 94.94 328 MET A O 1
ATOM 2639 N N . TRP A 1 329 ? -6.289 12.658 29.209 1.00 96.25 329 TRP A N 1
ATOM 2640 C CA . TRP A 1 329 ? -6.894 12.124 27.980 1.00 96.25 329 TRP A CA 1
ATOM 2641 C C . TRP A 1 329 ? -6.502 10.674 27.651 1.00 96.25 329 TRP A C 1
ATOM 2643 O O . TRP A 1 329 ? -7.403 9.895 27.337 1.00 96.25 329 TRP A O 1
ATOM 2653 N N . PRO A 1 330 ? -5.226 10.247 27.774 1.00 97.12 330 PRO A N 1
ATOM 2654 C CA . PRO A 1 330 ? -4.877 8.842 27.560 1.00 97.12 330 PRO A CA 1
ATOM 2655 C C . PRO A 1 330 ? -5.593 7.906 28.542 1.00 97.12 330 PRO A C 1
ATOM 2657 O O . PRO A 1 330 ? -6.107 6.868 28.137 1.00 97.12 330 PRO A O 1
ATOM 2660 N N . GLY A 1 331 ? -5.691 8.297 29.817 1.00 96.75 331 GLY A N 1
ATOM 2661 C CA . GLY A 1 331 ? -6.410 7.538 30.840 1.00 96.75 331 GLY A CA 1
ATOM 2662 C C . GLY A 1 331 ? -7.914 7.489 30.578 1.00 96.75 331 GLY A C 1
ATOM 2663 O O . GLY A 1 331 ? -8.519 6.427 30.703 1.00 96.75 331 GLY A O 1
ATOM 2664 N N . ILE A 1 332 ? -8.508 8.609 30.146 1.00 97.00 332 ILE A N 1
ATOM 2665 C CA . ILE A 1 332 ? -9.915 8.680 29.714 1.00 97.00 332 ILE A CA 1
ATOM 2666 C C . ILE A 1 332 ? -10.165 7.668 28.595 1.00 97.00 332 ILE A C 1
ATOM 2668 O O . ILE A 1 332 ? -11.124 6.903 28.671 1.00 97.00 332 ILE A O 1
ATOM 2672 N N . PHE A 1 333 ? -9.281 7.594 27.597 1.00 97.50 333 PHE A N 1
ATOM 2673 C CA . PHE A 1 333 ? -9.420 6.619 26.518 1.00 97.50 333 PHE A CA 1
ATOM 2674 C C . PHE A 1 333 ? -9.284 5.166 27.002 1.00 97.50 333 PHE A C 1
ATOM 2676 O O . PHE A 1 333 ? -10.105 4.333 26.622 1.00 97.50 333 PHE A O 1
ATOM 2683 N N . VAL A 1 334 ? -8.335 4.860 27.900 1.00 96.88 334 VAL A N 1
ATOM 2684 C CA . VAL A 1 334 ? -8.237 3.527 28.538 1.00 96.88 334 VAL A CA 1
ATOM 2685 C C . VAL A 1 334 ? -9.550 3.151 29.236 1.00 96.88 334 VAL A C 1
ATOM 2687 O O . VAL A 1 334 ? -10.049 2.038 29.062 1.00 96.88 334 VAL A O 1
ATOM 2690 N N . TYR A 1 335 ? -10.162 4.084 29.971 1.00 95.94 335 TYR A N 1
ATOM 2691 C CA . TYR A 1 335 ? -11.465 3.862 30.602 1.00 95.94 335 TYR A CA 1
ATOM 2692 C C . TYR A 1 335 ? -12.573 3.593 29.584 1.00 95.94 335 TYR A C 1
ATOM 2694 O O . TYR A 1 335 ? -13.309 2.619 29.739 1.00 95.94 335 TYR A O 1
ATOM 2702 N N . MET A 1 336 ? -12.668 4.397 28.520 1.00 96.25 336 MET A N 1
ATOM 2703 C CA . MET A 1 336 ? -13.671 4.207 27.464 1.00 96.25 336 MET A CA 1
ATOM 2704 C C . MET A 1 336 ? -13.556 2.829 26.800 1.00 96.25 336 MET A C 1
ATOM 2706 O O . MET A 1 336 ? -14.568 2.163 26.563 1.00 96.25 336 MET A O 1
ATOM 2710 N N . VAL A 1 337 ? -12.325 2.370 26.563 1.00 95.69 337 VAL A N 1
ATOM 2711 C CA . VAL A 1 337 ? -12.034 1.036 26.031 1.00 95.69 337 VAL A CA 1
ATOM 2712 C C . VAL A 1 337 ? -12.478 -0.057 27.003 1.00 95.69 337 VAL A C 1
ATOM 2714 O O . VAL A 1 337 ? -13.246 -0.939 26.619 1.00 95.69 337 VAL A O 1
ATOM 2717 N N . HIS A 1 338 ? -12.070 0.011 28.271 1.00 94.38 338 HIS A N 1
ATOM 2718 C CA . HIS A 1 338 ? -12.438 -1.002 29.263 1.00 94.38 338 HIS A CA 1
ATOM 2719 C C . HIS A 1 338 ? -13.943 -1.074 29.524 1.00 94.38 338 HIS A C 1
ATOM 2721 O O . HIS A 1 338 ? -14.478 -2.163 29.728 1.00 94.38 338 HIS A O 1
ATOM 2727 N N . ARG A 1 339 ? -14.643 0.062 29.484 1.00 93.56 339 ARG A N 1
ATOM 2728 C CA . ARG A 1 339 ? -16.101 0.113 29.644 1.00 93.56 339 ARG A CA 1
ATOM 2729 C C . ARG A 1 339 ? -16.857 -0.375 28.411 1.00 93.56 339 ARG A C 1
ATOM 2731 O O . ARG A 1 339 ? -17.963 -0.881 28.554 1.00 93.56 339 ARG A O 1
ATOM 2738 N N . SER A 1 340 ? -16.286 -0.248 27.214 1.00 93.00 340 SER A N 1
ATOM 2739 C CA . SER A 1 340 ? -16.957 -0.671 25.974 1.00 93.00 340 SER A CA 1
ATOM 2740 C C . SER A 1 340 ? -16.687 -2.113 25.590 1.00 93.00 340 SER A C 1
ATOM 2742 O O . SER A 1 340 ? -17.585 -2.766 25.067 1.00 93.00 340 SER A O 1
ATOM 2744 N N . CYS A 1 341 ? -15.466 -2.587 25.831 1.00 91.31 341 CYS A N 1
ATOM 2745 C CA . CYS A 1 341 ? -14.980 -3.875 25.347 1.00 91.31 341 CYS A CA 1
ATOM 2746 C C . CYS A 1 341 ? -14.662 -4.860 26.486 1.00 91.31 341 CYS A C 1
ATOM 2748 O O . CYS A 1 341 ? -14.455 -6.040 26.223 1.00 91.31 341 CYS A O 1
ATOM 2750 N N . GLY A 1 342 ? -14.612 -4.400 27.742 1.00 90.38 342 GLY A N 1
ATOM 2751 C CA . GLY A 1 342 ? -14.215 -5.191 28.910 1.00 90.38 342 GLY A CA 1
ATOM 2752 C C . GLY A 1 342 ? -12.754 -4.976 29.323 1.00 90.38 342 GLY A C 1
ATOM 2753 O O . GLY A 1 342 ? -11.918 -4.505 28.554 1.00 90.38 342 GLY A O 1
ATOM 2754 N N . THR A 1 343 ? -12.406 -5.320 30.563 1.00 87.75 343 THR A N 1
ATOM 2755 C CA . THR A 1 343 ? -11.045 -5.114 31.097 1.00 87.75 343 THR A CA 1
ATOM 2756 C C . THR A 1 343 ? -10.013 -6.091 30.539 1.00 87.75 343 THR A C 1
ATOM 2758 O O . THR A 1 343 ? -8.845 -5.739 30.426 1.00 87.75 343 THR A O 1
ATOM 2761 N N . SER A 1 344 ? -10.440 -7.288 30.138 1.00 86.56 344 SER A N 1
ATOM 2762 C CA . SER A 1 344 ? -9.590 -8.345 29.576 1.00 86.56 344 SER A CA 1
ATOM 2763 C C . SER A 1 344 ? -9.490 -8.321 28.048 1.00 86.56 344 SER A C 1
ATOM 2765 O O . SER A 1 344 ? -8.856 -9.194 27.462 1.00 86.56 344 SER A O 1
ATOM 2767 N N . CYS A 1 345 ? -10.128 -7.353 27.380 1.00 88.12 345 CYS A N 1
ATOM 2768 C CA . CYS A 1 345 ? -10.215 -7.343 25.919 1.00 88.12 345 CYS A CA 1
ATOM 2769 C C . CYS A 1 345 ? -8.895 -7.004 25.215 1.00 88.12 345 CYS A C 1
ATOM 2771 O O . CYS A 1 345 ? -8.711 -7.388 24.060 1.00 88.12 345 CYS A O 1
ATOM 2773 N N . PHE A 1 346 ? -8.003 -6.306 25.919 1.00 93.56 346 PHE A N 1
ATOM 2774 C CA . PHE A 1 346 ? -6.665 -5.932 25.492 1.00 93.56 346 PHE A CA 1
ATOM 2775 C C . PHE A 1 346 ? -5.691 -6.185 26.639 1.00 93.56 346 PHE A C 1
ATOM 2777 O O . PHE A 1 346 ? -6.030 -5.987 27.807 1.00 93.56 346 PHE A O 1
ATOM 2784 N N . GLU A 1 347 ? -4.459 -6.563 26.314 1.00 95.06 347 GLU A N 1
ATOM 2785 C CA . GLU A 1 347 ? -3.375 -6.539 27.292 1.00 95.06 347 GLU A CA 1
ATOM 2786 C C . GLU A 1 347 ? -3.065 -5.081 27.661 1.00 95.06 347 GLU A C 1
ATOM 2788 O O . GLU A 1 347 ? -2.702 -4.284 26.792 1.00 95.06 347 GLU A O 1
ATOM 2793 N N . LEU A 1 348 ? -3.215 -4.729 28.944 1.00 94.81 348 LEU A N 1
ATOM 2794 C CA . LEU A 1 348 ? -3.116 -3.343 29.420 1.00 94.81 348 LEU A CA 1
ATOM 2795 C C . LEU A 1 348 ? -1.786 -2.683 29.033 1.00 94.81 348 LEU A C 1
ATOM 2797 O O . LEU A 1 348 ? -1.781 -1.546 28.573 1.00 94.81 348 LEU A O 1
ATOM 2801 N N . GLU A 1 349 ? -0.672 -3.409 29.147 1.00 96.00 349 GLU A N 1
ATOM 2802 C CA . GLU A 1 349 ? 0.645 -2.917 28.732 1.00 96.00 349 GLU A CA 1
ATOM 2803 C C . GLU A 1 349 ? 0.660 -2.508 27.251 1.00 96.00 349 GLU A C 1
ATOM 2805 O O . GLU A 1 349 ? 1.060 -1.388 26.920 1.00 96.00 349 GLU A O 1
ATOM 2810 N N . LYS A 1 350 ? 0.187 -3.390 26.360 1.00 96.81 350 LYS A N 1
ATOM 2811 C CA . LYS A 1 350 ? 0.154 -3.130 24.915 1.00 96.81 350 LYS A CA 1
ATOM 2812 C C . LYS A 1 350 ? -0.785 -1.973 24.586 1.00 96.81 350 LYS A C 1
ATOM 2814 O O . LYS A 1 350 ? -0.456 -1.143 23.741 1.00 96.81 350 LYS A O 1
ATOM 2819 N N . LEU A 1 351 ? -1.919 -1.878 25.284 1.00 97.31 351 LEU A N 1
ATOM 2820 C CA . LEU A 1 351 ? -2.876 -0.782 25.134 1.00 97.31 351 LEU A CA 1
ATOM 2821 C C . LEU A 1 351 ? -2.261 0.565 25.533 1.00 97.31 351 LEU A C 1
ATOM 2823 O O . LEU A 1 351 ? -2.358 1.530 24.776 1.00 97.31 351 LEU A O 1
ATOM 2827 N N . CYS A 1 352 ? -1.584 0.634 26.681 1.00 97.62 352 CYS A N 1
ATOM 2828 C CA . CYS A 1 352 ? -0.921 1.854 27.136 1.00 97.62 352 CYS A CA 1
ATOM 2829 C C . CYS A 1 352 ? 0.206 2.281 26.186 1.00 97.62 352 CYS A C 1
ATOM 2831 O O . CYS A 1 352 ? 0.285 3.460 25.838 1.00 97.62 352 CYS A O 1
ATOM 2833 N N . ARG A 1 353 ? 1.037 1.335 25.723 1.00 97.38 353 ARG A N 1
ATOM 2834 C CA . ARG A 1 353 ? 2.080 1.592 24.714 1.00 97.38 353 ARG A CA 1
ATOM 2835 C C . ARG A 1 353 ? 1.481 2.147 23.422 1.00 97.38 353 ARG A C 1
ATOM 2837 O O . ARG A 1 353 ? 1.904 3.197 22.943 1.00 97.38 353 ARG A O 1
ATOM 2844 N N . PHE A 1 354 ? 0.445 1.487 22.903 1.00 97.75 354 PHE A N 1
ATOM 2845 C CA . PHE A 1 354 ? -0.259 1.910 21.695 1.00 97.75 354 PHE A CA 1
ATOM 2846 C C . PHE A 1 354 ? -0.807 3.337 21.818 1.00 97.75 354 PHE A C 1
ATOM 2848 O O . PHE A 1 354 ? -0.466 4.188 21.001 1.00 97.75 354 PHE A O 1
ATOM 2855 N N . ILE A 1 355 ? -1.582 3.636 22.865 1.00 97.94 355 ILE A N 1
ATOM 2856 C CA . ILE A 1 355 ? -2.197 4.960 23.067 1.00 97.94 355 ILE A CA 1
ATOM 2857 C C . ILE A 1 355 ? -1.137 6.060 23.175 1.00 97.94 355 ILE A C 1
ATOM 2859 O O . ILE A 1 355 ? -1.290 7.129 22.581 1.00 97.94 355 ILE A O 1
ATOM 2863 N N . MET A 1 356 ? -0.061 5.821 23.928 1.00 97.19 356 MET A N 1
ATOM 2864 C CA . MET A 1 356 ? 0.983 6.827 24.126 1.00 97.19 356 MET A CA 1
ATOM 2865 C C . MET A 1 356 ? 1.774 7.094 22.840 1.00 97.19 356 MET A C 1
ATOM 2867 O O . MET A 1 356 ? 2.087 8.251 22.551 1.00 97.19 356 MET A O 1
ATOM 2871 N N . SER A 1 357 ? 2.031 6.063 22.033 1.00 96.25 357 SER A N 1
ATOM 2872 C CA . SER A 1 357 ? 2.635 6.221 20.706 1.00 96.25 357 SER A CA 1
ATOM 2873 C C . SER A 1 357 ? 1.683 6.929 19.730 1.00 96.25 357 SER A C 1
ATOM 2875 O O . SER A 1 357 ? 2.093 7.883 19.073 1.00 96.25 357 SER A O 1
ATOM 2877 N N . VAL A 1 358 ? 0.391 6.579 19.692 1.00 97.31 358 VAL A N 1
ATOM 2878 C CA . VAL A 1 358 ? -0.627 7.294 18.889 1.00 97.31 358 V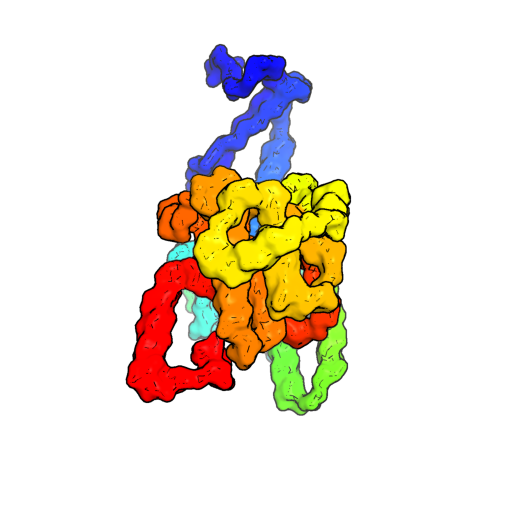AL A CA 1
ATOM 2879 C C . VAL A 1 358 ? -0.662 8.781 19.258 1.00 97.31 358 VAL A C 1
ATOM 2881 O O . VAL A 1 358 ? -0.536 9.631 18.379 1.00 97.31 358 VAL A O 1
ATOM 2884 N N . LYS A 1 359 ? -0.715 9.115 20.555 1.00 96.56 359 LYS A N 1
ATOM 2885 C CA . LYS A 1 359 ? -0.661 10.502 21.050 1.00 96.56 359 LYS A CA 1
ATOM 2886 C C . LYS A 1 359 ? 0.556 11.266 20.515 1.00 96.56 359 LYS A C 1
ATOM 2888 O O . LYS A 1 359 ? 0.409 12.415 20.105 1.00 96.56 359 LYS A O 1
ATOM 2893 N N . LYS A 1 360 ? 1.750 10.660 20.520 1.00 94.62 360 LYS A N 1
ATOM 2894 C CA . LYS A 1 360 ? 2.980 11.298 20.010 1.00 94.62 360 LYS A CA 1
ATOM 2895 C C . LYS A 1 360 ? 2.960 11.552 18.504 1.00 94.62 360 LYS A C 1
ATOM 2897 O O . LYS A 1 360 ? 3.605 12.492 18.048 1.00 94.62 360 LYS A O 1
ATOM 2902 N N . ASN A 1 361 ? 2.226 10.740 17.746 1.00 94.06 361 ASN A N 1
ATOM 2903 C CA . ASN A 1 361 ? 2.127 10.850 16.289 1.00 94.06 361 ASN A CA 1
ATOM 2904 C C . ASN A 1 361 ? 1.051 11.843 15.820 1.00 94.06 361 ASN A C 1
ATOM 2906 O O . ASN A 1 361 ? 0.931 12.112 14.623 1.00 94.06 361 ASN A O 1
ATOM 2910 N N . TYR A 1 362 ? 0.297 12.449 16.739 1.00 96.12 362 TYR A N 1
ATOM 2911 C CA . TYR A 1 362 ? -0.531 13.608 16.424 1.00 96.12 362 TYR A CA 1
ATOM 2912 C C . TYR A 1 362 ? 0.309 14.886 16.344 1.00 96.12 362 TYR A C 1
ATOM 2914 O O . TYR A 1 362 ? 1.070 15.227 17.252 1.00 96.12 362 TYR A O 1
ATOM 2922 N N . ARG A 1 363 ? 0.141 15.639 15.254 1.00 92.12 363 ARG A N 1
ATOM 2923 C CA . ARG A 1 363 ? 0.858 16.900 15.038 1.00 92.12 363 ARG A CA 1
ATOM 2924 C C . ARG A 1 363 ? 0.228 18.050 15.817 1.00 92.12 363 ARG A C 1
ATOM 2926 O O . ARG A 1 363 ? -0.968 18.078 16.104 1.00 92.12 363 ARG A O 1
ATOM 2933 N N . ARG A 1 364 ? 1.047 19.065 16.097 1.00 91.50 364 ARG A N 1
ATOM 2934 C CA . ARG A 1 364 ? 0.592 20.348 16.649 1.00 91.50 364 ARG A CA 1
ATOM 2935 C C . ARG A 1 364 ? -0.018 21.206 15.542 1.00 91.50 364 ARG A C 1
ATOM 2937 O O . ARG A 1 364 ? 0.641 22.089 15.003 1.00 91.50 364 ARG A O 1
ATOM 2944 N N . VAL A 1 365 ? -1.268 20.916 15.200 1.00 92.94 365 VAL A N 1
ATOM 2945 C CA . VAL A 1 365 ? -2.090 21.710 14.275 1.00 92.94 365 VAL A CA 1
ATOM 2946 C C . VAL A 1 365 ? -3.305 22.293 15.013 1.00 92.94 365 VAL A C 1
ATOM 2948 O O . VAL A 1 365 ? -3.693 21.751 16.052 1.00 92.94 365 VAL A O 1
ATOM 2951 N N . PRO A 1 366 ? -3.927 23.380 14.515 1.00 91.88 366 PRO A N 1
ATOM 2952 C CA . PRO A 1 366 ? -4.991 24.074 15.248 1.00 91.88 366 PRO A CA 1
ATOM 2953 C C . PRO A 1 366 ? -6.204 23.204 15.610 1.00 91.88 366 PRO A C 1
ATOM 2955 O O . PRO A 1 366 ? -6.770 23.389 16.684 1.00 91.88 366 PRO A O 1
ATOM 2958 N N . TYR A 1 367 ? -6.585 22.256 14.744 1.00 93.94 367 TYR A N 1
ATOM 2959 C CA . TYR A 1 367 ? -7.810 21.462 14.910 1.00 93.94 367 TYR A CA 1
ATOM 2960 C C . TYR A 1 367 ? -7.572 19.945 14.930 1.00 93.94 367 TYR A C 1
ATOM 2962 O O . TYR A 1 367 ? -7.841 19.323 15.951 1.00 93.94 367 TYR A O 1
ATOM 2970 N N . HIS A 1 368 ? -7.009 19.367 13.859 1.00 95.50 368 HIS A N 1
ATOM 2971 C CA . HIS A 1 368 ? -6.750 17.919 13.698 1.00 95.50 368 HIS A CA 1
ATOM 2972 C C . HIS A 1 368 ? -5.589 17.406 14.572 1.00 95.50 368 HIS A C 1
ATOM 2974 O O . HIS A 1 368 ? -4.558 16.942 14.089 1.00 95.50 368 HIS A O 1
ATOM 2980 N N . ASN A 1 369 ? -5.719 17.583 15.880 1.00 95.75 369 ASN A N 1
ATOM 2981 C CA . ASN A 1 369 ? -4.723 17.250 16.887 1.00 95.75 369 ASN A CA 1
ATOM 2982 C C . ASN A 1 369 ? -5.257 16.176 17.847 1.00 95.75 369 ASN A C 1
ATOM 2984 O O . ASN A 1 369 ? -6.391 15.711 17.740 1.00 95.75 369 ASN A O 1
ATOM 2988 N N . TRP A 1 370 ? -4.430 15.795 18.819 1.00 97.06 370 TRP A N 1
ATOM 2989 C CA . TRP A 1 370 ? -4.764 14.759 19.796 1.00 97.06 370 TRP A CA 1
ATOM 2990 C C . TRP A 1 370 ? -6.072 15.029 20.564 1.00 97.06 370 TRP A C 1
ATOM 2992 O O . TRP A 1 370 ? -6.825 14.094 20.830 1.00 97.06 370 TRP A O 1
ATOM 3002 N N . LYS A 1 371 ? -6.390 16.298 20.868 1.00 96.75 371 LYS A N 1
ATOM 3003 C CA . LYS A 1 371 ? -7.656 16.664 21.523 1.00 96.75 371 LYS A CA 1
ATOM 3004 C C . LYS A 1 371 ? -8.844 16.253 20.659 1.00 96.75 371 LYS A C 1
ATOM 3006 O O . LYS A 1 371 ? -9.770 15.621 21.152 1.00 96.75 371 LYS A O 1
ATOM 3011 N N . HIS A 1 372 ? -8.813 16.603 19.374 1.00 97.12 372 HIS A N 1
ATOM 3012 C CA . HIS A 1 372 ? -9.875 16.258 18.426 1.00 97.12 372 HIS A CA 1
ATOM 3013 C C . HIS A 1 372 ? -10.094 14.744 18.356 1.00 97.12 372 HIS A C 1
ATOM 3015 O O . HIS A 1 372 ? -11.220 14.287 18.532 1.00 97.12 372 HIS A O 1
ATOM 3021 N N . ALA A 1 373 ? -9.020 13.964 18.232 1.00 97.81 373 ALA A N 1
ATOM 3022 C CA . ALA A 1 373 ? -9.099 12.504 18.191 1.00 97.81 373 ALA A CA 1
ATOM 3023 C C . ALA A 1 373 ? -9.779 11.900 19.433 1.00 97.81 373 ALA A C 1
ATOM 3025 O O . ALA A 1 373 ? -10.662 11.049 19.316 1.00 97.81 373 ALA A O 1
ATOM 3026 N N . VAL A 1 374 ? -9.420 12.376 20.630 1.00 97.81 374 VAL A N 1
ATOM 3027 C CA . VAL A 1 374 ? -10.013 11.901 21.891 1.00 97.81 374 VAL A CA 1
ATOM 3028 C C . VAL A 1 374 ? -11.478 12.328 22.016 1.00 97.81 374 VAL A C 1
ATOM 3030 O O . VAL A 1 374 ? -12.292 11.537 22.486 1.00 97.81 374 VAL A O 1
ATOM 3033 N N . THR A 1 375 ? -11.846 13.526 21.549 1.00 97.19 375 THR A N 1
ATOM 3034 C CA . THR A 1 375 ? -13.250 13.977 21.507 1.00 97.19 375 THR A CA 1
ATOM 3035 C C . THR A 1 375 ? -14.086 13.108 20.567 1.00 97.19 375 THR A C 1
ATOM 3037 O O . THR A 1 375 ? -15.190 12.699 20.920 1.00 97.19 375 THR A O 1
ATOM 3040 N N . VAL A 1 376 ? -13.567 12.782 19.378 1.00 97.56 376 VAL A N 1
ATOM 3041 C CA . VAL A 1 376 ? -14.254 11.906 18.413 1.00 97.56 376 VAL A CA 1
ATOM 3042 C C . VAL A 1 376 ? -14.416 10.497 18.987 1.00 97.56 376 VAL A C 1
ATOM 3044 O O . VAL A 1 376 ? -15.504 9.925 18.923 1.00 97.56 376 VAL A O 1
ATOM 3047 N N . ALA A 1 377 ? -13.371 9.961 19.621 1.00 97.94 377 ALA A N 1
ATOM 3048 C CA . ALA A 1 377 ? -13.441 8.687 20.329 1.00 97.94 377 ALA A CA 1
ATOM 3049 C C . ALA A 1 377 ? -14.458 8.700 21.481 1.00 97.94 377 ALA A C 1
ATOM 3051 O O . ALA A 1 377 ? -15.158 7.709 21.681 1.00 97.94 377 ALA A O 1
ATOM 3052 N N . HIS A 1 378 ? -14.575 9.811 22.212 1.00 97.81 378 HIS A N 1
ATOM 3053 C CA . HIS A 1 378 ? -15.583 9.980 23.261 1.00 97.81 378 HIS A CA 1
ATOM 3054 C C . HIS A 1 378 ? -17.010 9.992 22.709 1.00 97.81 378 HIS A C 1
ATOM 3056 O O . HIS A 1 378 ? -17.877 9.299 23.241 1.00 97.81 378 HIS A O 1
ATOM 3062 N N . CYS A 1 379 ? -17.243 10.685 21.596 1.00 97.12 379 CYS A N 1
ATOM 3063 C CA . CYS A 1 379 ? -18.535 10.652 20.916 1.00 97.12 379 CYS A CA 1
ATOM 3064 C C . CYS A 1 379 ? -18.909 9.216 20.505 1.00 97.12 379 CYS A C 1
ATOM 3066 O O . CYS A 1 379 ? -20.011 8.748 20.799 1.00 97.12 379 CYS A O 1
ATOM 3068 N N . MET A 1 380 ? -17.966 8.477 19.910 1.00 97.19 380 MET A N 1
ATOM 3069 C CA . MET A 1 380 ? -18.171 7.068 19.560 1.00 97.19 380 MET A CA 1
ATOM 3070 C C . MET A 1 380 ? -18.420 6.199 20.798 1.00 97.19 380 MET A C 1
ATOM 3072 O O . MET A 1 380 ? -19.338 5.383 20.803 1.00 97.19 380 MET A O 1
ATOM 3076 N N . TYR A 1 381 ? -17.665 6.402 21.879 1.00 96.88 381 TYR A N 1
ATOM 3077 C CA . TYR A 1 381 ? -17.895 5.734 23.159 1.00 96.88 381 TYR A CA 1
ATOM 3078 C C . TYR A 1 381 ? -19.333 5.938 23.653 1.00 96.88 381 TYR A C 1
ATOM 3080 O O . TYR A 1 381 ? -20.024 4.958 23.936 1.00 96.88 381 TYR A O 1
ATOM 3088 N N . ALA A 1 382 ? -19.820 7.181 23.689 1.00 95.44 382 ALA A N 1
ATOM 3089 C CA . ALA A 1 382 ? -21.184 7.484 24.111 1.00 95.44 382 ALA A CA 1
ATOM 3090 C C . ALA A 1 382 ? -22.231 6.791 23.215 1.00 95.44 382 ALA A C 1
ATOM 3092 O O . ALA A 1 382 ? -23.211 6.241 23.725 1.00 95.44 382 ALA A O 1
ATOM 3093 N N . ILE A 1 383 ? -22.008 6.726 21.897 1.00 94.94 383 ILE A N 1
ATOM 3094 C CA . ILE A 1 383 ? -22.868 5.972 20.967 1.00 94.94 383 ILE A CA 1
ATOM 3095 C C . ILE A 1 383 ? -22.866 4.473 21.308 1.00 94.94 383 ILE A C 1
ATOM 3097 O O . ILE A 1 383 ? -23.935 3.872 21.418 1.00 94.94 383 ILE A O 1
ATOM 3101 N N . LEU A 1 384 ? -21.695 3.866 21.518 1.00 94.50 384 LEU A N 1
ATOM 3102 C CA . LEU A 1 384 ? -21.557 2.430 21.798 1.00 94.50 384 LEU A CA 1
ATOM 3103 C C . LEU A 1 384 ? -22.161 2.011 23.146 1.00 94.50 384 LEU A C 1
ATOM 3105 O O . LEU A 1 384 ? -22.662 0.886 23.261 1.00 94.50 384 LEU A O 1
ATOM 3109 N N . GLN A 1 385 ? -22.112 2.891 24.152 1.00 91.00 385 GLN A N 1
ATOM 3110 C CA . GLN A 1 385 ? -22.739 2.670 25.461 1.00 91.00 385 GLN A CA 1
ATOM 3111 C C . GLN A 1 385 ? -24.266 2.760 25.376 1.00 91.00 385 GLN A C 1
ATOM 3113 O O . GLN A 1 385 ? -24.972 1.939 25.942 1.00 91.00 385 GLN A O 1
ATOM 3118 N N . ASN A 1 386 ? -24.813 3.687 24.592 1.00 90.94 386 ASN A N 1
ATOM 3119 C CA . ASN A 1 386 ? -26.268 3.775 24.434 1.00 90.94 386 ASN A CA 1
ATOM 3120 C C . ASN A 1 386 ? -26.853 2.680 23.517 1.00 90.94 386 ASN A C 1
ATOM 3122 O O . ASN A 1 386 ? -28.069 2.544 23.426 1.00 90.94 386 ASN A O 1
ATOM 3126 N N . ASN A 1 387 ? -26.007 1.874 22.862 1.00 90.50 387 ASN A N 1
ATOM 3127 C CA . ASN A 1 387 ? -26.410 0.873 21.869 1.00 90.50 387 ASN A CA 1
ATOM 3128 C C . ASN A 1 387 ? -25.748 -0.499 22.109 1.00 90.50 387 ASN A C 1
ATOM 3130 O O . ASN A 1 387 ? -25.131 -1.079 21.211 1.00 90.50 387 ASN A O 1
ATOM 3134 N N . HIS A 1 388 ? -25.866 -1.039 23.329 1.00 78.88 388 HIS A N 1
ATOM 3135 C CA . HIS A 1 388 ? -25.183 -2.276 23.741 1.00 78.88 388 HIS A CA 1
ATOM 3136 C C . HIS A 1 388 ? -25.419 -3.492 22.822 1.00 78.88 388 HIS A C 1
ATOM 3138 O O . HIS A 1 388 ? -24.475 -4.226 22.542 1.00 78.88 388 HIS A O 1
ATOM 3144 N N . GLY A 1 389 ? -26.636 -3.677 22.303 1.00 85.44 389 GLY A N 1
ATOM 3145 C CA . GLY A 1 389 ? -27.005 -4.854 21.503 1.00 85.44 389 GLY A CA 1
ATOM 3146 C C . GLY A 1 389 ? -26.798 -4.747 19.988 1.00 85.44 389 GLY A C 1
ATOM 3147 O O . GLY A 1 389 ? -27.049 -5.725 19.292 1.00 85.44 389 GLY A O 1
ATOM 3148 N N . LEU A 1 390 ? -26.389 -3.587 19.456 1.00 91.19 390 LEU A N 1
ATOM 3149 C CA . LEU A 1 390 ? -26.295 -3.386 17.999 1.00 91.19 390 LEU A CA 1
ATOM 3150 C C . LEU A 1 390 ? -24.922 -3.750 17.423 1.00 91.19 390 LEU A C 1
ATOM 3152 O O . LEU A 1 390 ? -24.843 -4.280 16.315 1.00 91.19 390 LEU A O 1
ATOM 3156 N N . PHE A 1 391 ? -23.853 -3.487 18.175 1.00 93.06 391 PHE A N 1
ATOM 3157 C CA . PHE A 1 391 ? -22.469 -3.669 17.737 1.00 93.06 391 PHE A CA 1
ATOM 3158 C C . PHE A 1 391 ? -21.844 -4.914 18.360 1.00 93.06 391 PHE A C 1
ATOM 3160 O O . PHE A 1 391 ? -21.935 -5.113 19.574 1.00 93.06 391 PHE A O 1
ATOM 3167 N N . THR A 1 392 ? -21.161 -5.698 17.532 1.00 93.06 392 THR A N 1
ATOM 3168 C CA . THR A 1 392 ? -20.327 -6.826 17.957 1.00 93.06 392 THR A CA 1
ATOM 3169 C C . THR A 1 392 ? -19.095 -6.347 18.726 1.00 93.06 392 THR A C 1
ATOM 3171 O O . THR A 1 392 ? -18.680 -5.189 18.625 1.00 93.06 392 THR A O 1
ATOM 3174 N N . ASP A 1 393 ? -18.455 -7.255 19.461 1.00 92.62 393 ASP A N 1
ATOM 3175 C CA . ASP A 1 393 ? -17.233 -6.943 20.208 1.00 92.62 393 ASP A CA 1
ATOM 3176 C C . ASP A 1 393 ? -16.081 -6.499 19.295 1.00 92.62 393 ASP A C 1
ATOM 3178 O O . ASP A 1 393 ? -15.318 -5.601 19.657 1.00 92.62 393 ASP A O 1
ATOM 3182 N N . LEU A 1 394 ? -15.961 -7.081 18.094 1.00 94.31 394 LEU A N 1
ATOM 3183 C CA . LEU A 1 394 ? -14.950 -6.672 17.112 1.00 94.31 394 LEU A CA 1
ATOM 3184 C C . LEU A 1 394 ? -15.212 -5.264 16.579 1.00 94.31 394 LEU A C 1
ATOM 3186 O O . LEU A 1 394 ? -14.273 -4.481 16.460 1.00 94.31 394 LEU A O 1
ATOM 3190 N N . GLU A 1 395 ? -16.469 -4.903 16.321 1.00 95.44 395 GLU A N 1
ATOM 3191 C CA . GLU A 1 395 ? -16.825 -3.549 15.882 1.00 95.44 395 GLU A CA 1
ATOM 3192 C C . GLU A 1 395 ? -16.584 -2.515 16.969 1.00 95.44 395 GLU A C 1
ATOM 3194 O O . GLU A 1 395 ? -16.026 -1.462 16.684 1.00 95.44 395 GLU A O 1
ATOM 3199 N N . ARG A 1 396 ? -16.922 -2.817 18.227 1.00 95.75 396 ARG A N 1
ATOM 3200 C CA . ARG A 1 396 ? -16.624 -1.933 19.366 1.00 95.75 396 ARG A CA 1
ATOM 3201 C C . ARG A 1 396 ? -15.128 -1.641 19.461 1.00 95.75 396 ARG A C 1
ATOM 3203 O O . ARG A 1 396 ? -14.731 -0.482 19.587 1.00 95.75 396 ARG A O 1
ATOM 3210 N N . LYS A 1 397 ? -14.302 -2.690 19.359 1.00 95.69 397 LYS A N 1
ATOM 3211 C CA . LYS A 1 397 ? -12.837 -2.577 19.338 1.00 95.69 397 LYS A CA 1
ATOM 3212 C C . LYS A 1 397 ? -12.364 -1.754 18.137 1.00 95.69 397 LYS A C 1
ATOM 3214 O O . LYS A 1 397 ? -11.619 -0.796 18.320 1.00 95.69 397 LYS A O 1
ATOM 3219 N N . GLY A 1 398 ? -12.806 -2.107 16.932 1.00 96.94 398 GLY A N 1
ATOM 3220 C CA . GLY A 1 398 ? -12.384 -1.464 15.691 1.00 96.94 398 GLY A CA 1
ATOM 3221 C C . GLY A 1 398 ? -12.776 0.011 15.621 1.00 96.94 398 GLY A C 1
ATOM 3222 O O . GLY A 1 398 ? -11.929 0.847 15.331 1.00 96.94 398 GLY A O 1
ATOM 3223 N N . LEU A 1 399 ? -14.021 0.356 15.960 1.00 98.00 399 LEU A N 1
ATOM 3224 C CA . LEU A 1 399 ? -14.539 1.726 15.889 1.00 98.00 399 LEU A CA 1
ATOM 3225 C C . LEU A 1 399 ? -13.840 2.669 16.876 1.00 98.00 399 LEU A C 1
ATOM 3227 O O . LEU A 1 399 ? -13.463 3.771 16.488 1.00 98.00 399 LEU A O 1
ATOM 3231 N N . LEU A 1 400 ? -13.603 2.249 18.126 1.00 97.81 400 LEU A N 1
ATOM 3232 C CA . LEU A 1 400 ? -12.886 3.089 19.098 1.00 97.81 400 LEU A CA 1
ATOM 3233 C C . LEU A 1 400 ? -11.441 3.360 18.668 1.00 97.81 400 LEU A C 1
ATOM 3235 O O . LEU A 1 400 ? -10.970 4.494 18.769 1.00 97.81 400 LEU A O 1
ATOM 3239 N N . ILE A 1 401 ? -10.746 2.331 18.175 1.00 98.19 401 ILE A N 1
ATOM 3240 C CA . ILE A 1 401 ? -9.368 2.465 17.692 1.00 98.19 401 ILE A CA 1
ATOM 3241 C C . ILE A 1 401 ? -9.320 3.307 16.413 1.00 98.19 401 ILE A C 1
ATOM 3243 O O . ILE A 1 401 ? -8.464 4.182 16.307 1.00 98.19 401 ILE A O 1
ATOM 3247 N N . ALA A 1 402 ? -10.269 3.127 15.491 1.00 98.50 402 ALA A N 1
ATOM 3248 C CA . ALA A 1 402 ? -10.395 3.950 14.293 1.00 98.50 402 ALA A CA 1
ATOM 3249 C C . ALA A 1 402 ? -10.616 5.427 14.638 1.00 98.50 402 ALA A C 1
ATOM 3251 O O . ALA A 1 402 ? -9.880 6.277 14.148 1.00 98.50 402 ALA A O 1
ATOM 3252 N N . CYS A 1 403 ? -11.555 5.741 15.537 1.00 98.56 403 CYS A N 1
ATOM 3253 C CA . CYS A 1 403 ? -11.810 7.115 15.973 1.00 98.56 403 CYS A CA 1
ATOM 3254 C C . CYS A 1 403 ? -10.570 7.773 16.587 1.00 98.56 403 CYS A C 1
ATOM 3256 O O . CYS A 1 403 ? -10.288 8.935 16.294 1.00 98.56 403 CYS A O 1
ATOM 3258 N N . LEU A 1 404 ? -9.804 7.033 17.395 1.00 98.50 404 LEU A N 1
ATOM 3259 C CA . LEU A 1 404 ? -8.566 7.546 17.976 1.00 98.50 404 LEU A CA 1
ATOM 3260 C C . LEU A 1 404 ? -7.480 7.821 16.927 1.00 98.50 404 LEU A C 1
ATOM 3262 O O . LEU A 1 404 ? -6.624 8.663 17.162 1.00 98.50 404 LEU A O 1
ATOM 3266 N N . CYS A 1 405 ? -7.488 7.093 15.808 1.00 98.44 405 CYS A N 1
ATOM 3267 C CA . CYS A 1 405 ? -6.398 7.092 14.834 1.00 98.44 405 CYS A CA 1
ATOM 3268 C C . CYS A 1 405 ? -6.722 7.815 13.515 1.00 98.44 405 CYS A C 1
ATOM 3270 O O . CYS A 1 405 ? -5.823 7.996 12.694 1.00 98.44 405 CYS A O 1
ATOM 3272 N N . HIS A 1 406 ? -7.974 8.232 13.302 1.00 98.12 406 HIS A N 1
ATOM 3273 C CA . HIS A 1 406 ? -8.472 8.692 11.998 1.00 98.12 406 HIS A CA 1
ATOM 3274 C C . HIS A 1 406 ? -7.746 9.905 11.407 1.00 98.12 406 HIS A C 1
ATOM 3276 O O . HIS A 1 406 ? -7.827 10.102 10.208 1.00 98.12 406 HIS A O 1
ATOM 3282 N N . ASP A 1 407 ? -7.035 10.676 12.235 1.00 97.88 407 ASP A N 1
ATOM 3283 C CA . ASP A 1 407 ? -6.329 11.914 11.865 1.00 97.88 407 ASP A CA 1
ATOM 3284 C C . ASP A 1 407 ? -4.815 11.837 12.191 1.00 97.88 407 ASP A C 1
ATOM 3286 O O . ASP A 1 407 ? -4.137 12.854 12.375 1.00 97.88 407 ASP A O 1
ATOM 3290 N N . LEU A 1 408 ? -4.246 10.632 12.327 1.00 95.19 408 LEU A N 1
ATOM 3291 C CA . LEU A 1 408 ? -2.829 10.457 12.679 1.00 95.19 408 LEU A CA 1
ATOM 3292 C C . LEU A 1 408 ? -1.880 11.117 11.668 1.00 95.19 408 LEU A C 1
ATOM 3294 O O . LEU A 1 408 ? -2.018 10.936 10.467 1.00 95.19 408 LEU A O 1
ATOM 3298 N N . ASP A 1 409 ? -0.856 11.838 12.128 1.00 92.69 409 ASP A N 1
ATOM 3299 C CA . ASP A 1 409 ? 0.072 12.583 11.257 1.00 92.69 409 ASP A CA 1
ATOM 3300 C C . ASP A 1 409 ? -0.597 13.671 10.375 1.00 92.69 409 ASP A C 1
ATOM 3302 O O . ASP A 1 409 ? 0.017 14.164 9.423 1.00 92.69 409 ASP A O 1
ATOM 3306 N N . HIS A 1 410 ? -1.826 14.111 10.685 1.00 91.44 410 HIS A N 1
ATOM 3307 C CA . HIS A 1 410 ? -2.517 15.134 9.893 1.00 91.44 410 HIS A CA 1
ATOM 3308 C C . HIS A 1 410 ? -1.752 16.472 9.863 1.00 91.44 410 HIS A C 1
ATOM 3310 O O . HIS A 1 410 ? -1.362 17.031 10.891 1.00 91.44 410 HIS A O 1
ATOM 3316 N N . ARG A 1 411 ? -1.538 17.019 8.657 1.00 87.88 411 ARG A N 1
ATOM 3317 C CA . ARG A 1 411 ? -0.652 18.182 8.416 1.00 87.88 411 ARG A CA 1
ATOM 3318 C C . ARG A 1 411 ? -1.368 19.528 8.320 1.00 87.88 411 ARG A C 1
ATOM 3320 O O . ARG A 1 411 ? -0.706 20.557 8.255 1.00 87.88 411 ARG A O 1
ATOM 3327 N N . GLY A 1 412 ? -2.700 19.522 8.332 1.00 87.12 412 GLY A N 1
ATOM 3328 C CA . GLY A 1 412 ? -3.529 20.728 8.223 1.00 87.12 412 GLY A CA 1
ATOM 3329 C C . GLY A 1 412 ? -3.878 21.127 6.785 1.00 87.12 412 GLY A C 1
ATOM 3330 O O . GLY A 1 412 ? -4.335 22.244 6.570 1.00 87.12 412 GLY A O 1
ATOM 3331 N N . PHE A 1 413 ? -3.677 20.232 5.815 1.00 86.75 413 PHE A N 1
ATOM 3332 C CA . PHE A 1 413 ? -4.012 20.445 4.405 1.00 86.75 413 PHE A CA 1
ATOM 3333 C C . PHE A 1 413 ? -5.075 19.444 3.949 1.00 86.75 413 PHE A C 1
ATOM 3335 O O . PHE A 1 413 ? -5.057 18.298 4.388 1.00 86.75 413 PHE A O 1
ATOM 3342 N N . SER A 1 414 ? -5.967 19.866 3.051 1.00 87.69 414 SER A N 1
ATOM 3343 C CA . SER A 1 414 ? -6.993 19.000 2.459 1.00 87.69 414 SER A CA 1
ATOM 3344 C C . SER A 1 414 ? -6.428 18.097 1.355 1.00 87.69 414 SER A C 1
ATOM 3346 O O . SER A 1 414 ? -5.431 18.438 0.715 1.00 87.69 414 SER A O 1
ATOM 3348 N N . ASN A 1 415 ? -7.128 17.001 1.038 1.00 85.50 415 ASN A N 1
ATOM 3349 C CA . ASN A 1 415 ? -6.797 16.125 -0.099 1.00 85.50 415 ASN A CA 1
ATOM 3350 C C . ASN A 1 415 ? -6.666 16.910 -1.424 1.00 85.50 415 ASN A C 1
ATOM 3352 O O . ASN A 1 415 ? -5.713 16.713 -2.177 1.00 85.50 415 ASN A O 1
ATOM 3356 N N . SER A 1 416 ? -7.557 17.878 -1.668 1.00 84.75 416 SER A N 1
ATOM 3357 C CA . SER A 1 416 ? -7.505 18.754 -2.850 1.00 84.75 416 SER A CA 1
ATOM 3358 C C . SER A 1 416 ? -6.249 19.627 -2.910 1.00 84.75 416 SER A C 1
ATOM 3360 O O . SER A 1 416 ? -5.717 19.877 -3.992 1.00 84.75 416 SER A O 1
ATOM 3362 N N . TYR A 1 417 ? -5.749 20.080 -1.758 1.00 86.69 417 TYR A N 1
ATOM 3363 C CA . TYR A 1 417 ? -4.502 20.832 -1.680 1.00 86.69 417 TYR A CA 1
ATOM 3364 C C . TYR A 1 417 ? -3.307 19.933 -2.020 1.00 86.69 417 TYR A C 1
ATOM 3366 O O . TYR A 1 417 ? -2.455 20.327 -2.810 1.00 86.69 417 TYR A O 1
ATOM 3374 N N . LEU A 1 418 ? -3.260 18.710 -1.483 1.00 83.19 418 LEU A N 1
ATOM 3375 C CA . LEU A 1 418 ? -2.160 17.773 -1.741 1.00 83.19 418 LEU A CA 1
ATOM 3376 C C . LEU A 1 418 ? -2.035 17.403 -3.221 1.00 83.19 418 LEU A C 1
ATOM 3378 O O . LEU A 1 418 ? -0.920 17.373 -3.735 1.00 83.19 418 LEU A O 1
ATOM 3382 N N . GLN A 1 419 ? -3.163 17.171 -3.898 1.00 80.75 419 GLN A N 1
ATOM 3383 C CA . GLN A 1 419 ? -3.193 16.901 -5.339 1.00 80.75 419 GLN A CA 1
ATOM 3384 C C . GLN A 1 419 ? -2.736 18.113 -6.154 1.00 80.75 419 GLN A C 1
ATOM 3386 O O . GLN A 1 419 ? -1.949 17.973 -7.079 1.00 80.75 419 GLN A O 1
ATOM 3391 N N . LYS A 1 420 ? -3.196 19.318 -5.797 1.00 83.88 420 LYS A N 1
ATOM 3392 C CA . LYS A 1 420 ? -2.871 20.546 -6.537 1.00 83.88 420 LYS A CA 1
ATOM 3393 C C . LYS A 1 420 ? -1.380 20.902 -6.512 1.00 83.88 420 LYS A C 1
ATOM 3395 O O . LYS A 1 420 ? -0.911 21.589 -7.413 1.00 83.88 420 LYS A O 1
ATOM 3400 N N . PHE A 1 421 ? -0.668 20.495 -5.466 1.00 79.12 421 PHE A N 1
ATOM 3401 C CA . PHE A 1 421 ? 0.745 20.816 -5.261 1.00 79.12 421 PHE A CA 1
ATOM 3402 C C . PHE A 1 421 ? 1.667 19.599 -5.418 1.00 79.12 421 PHE A C 1
ATOM 3404 O O . PHE A 1 421 ? 2.783 19.631 -4.901 1.00 79.12 421 PHE A O 1
ATOM 3411 N N . ASP A 1 422 ? 1.201 18.535 -6.084 1.00 75.31 422 ASP A N 1
ATOM 3412 C CA . ASP A 1 422 ? 1.971 17.314 -6.364 1.00 75.31 422 ASP A CA 1
ATOM 3413 C C . ASP A 1 422 ? 2.700 16.764 -5.126 1.00 75.31 422 ASP A C 1
ATOM 3415 O O . ASP A 1 422 ? 3.857 16.336 -5.171 1.00 75.31 422 ASP A O 1
ATOM 3419 N N . HIS A 1 423 ? 2.030 16.805 -3.969 1.00 73.44 423 HIS A N 1
ATOM 3420 C CA . HIS A 1 423 ? 2.625 16.314 -2.734 1.00 73.44 423 HIS A CA 1
ATOM 3421 C C . HIS A 1 423 ? 2.892 14.800 -2.864 1.00 73.44 423 HIS A C 1
ATOM 3423 O O . HIS A 1 423 ? 2.008 14.082 -3.328 1.00 73.44 423 HIS A O 1
ATOM 3429 N N . PRO A 1 424 ? 4.030 14.258 -2.381 1.00 69.62 424 PRO A N 1
ATOM 3430 C CA . PRO A 1 424 ? 4.380 12.842 -2.568 1.00 69.62 424 PRO A CA 1
ATOM 3431 C C . PRO A 1 424 ? 3.306 11.837 -2.118 1.00 69.62 424 PRO A C 1
ATOM 3433 O O . PRO A 1 424 ? 3.166 10.771 -2.707 1.00 69.62 424 PRO A O 1
ATOM 3436 N N . LEU A 1 425 ? 2.506 12.184 -1.101 1.00 67.88 425 LEU A N 1
ATOM 3437 C CA . LEU A 1 425 ? 1.362 11.364 -0.672 1.00 67.88 425 LEU A CA 1
ATOM 3438 C C . LEU A 1 425 ? 0.284 11.221 -1.759 1.00 67.88 425 LEU A C 1
ATOM 3440 O O . LEU A 1 425 ? -0.298 10.149 -1.882 1.00 67.88 425 LEU A O 1
ATOM 3444 N N . ALA A 1 426 ? 0.043 12.257 -2.567 1.00 72.69 426 ALA A N 1
ATOM 3445 C CA . ALA A 1 426 ? -0.921 12.214 -3.668 1.00 72.69 426 ALA A CA 1
ATOM 3446 C C . ALA A 1 426 ? -0.460 11.301 -4.817 1.00 72.69 426 ALA A C 1
ATOM 3448 O O . ALA A 1 426 ? -1.294 10.772 -5.542 1.00 72.69 426 ALA A O 1
ATOM 3449 N N . ALA A 1 427 ? 0.851 11.067 -4.951 1.00 65.38 427 ALA A N 1
ATOM 3450 C CA . ALA A 1 427 ? 1.390 10.073 -5.879 1.00 65.38 427 ALA A CA 1
ATOM 3451 C C . ALA A 1 427 ? 1.281 8.633 -5.338 1.00 65.38 427 ALA A C 1
ATOM 3453 O O . ALA A 1 427 ? 1.231 7.689 -6.121 1.00 65.38 427 ALA A O 1
ATOM 3454 N N . LEU A 1 428 ? 1.247 8.457 -4.011 1.00 62.81 428 LEU A N 1
ATOM 3455 C CA . LEU A 1 428 ? 1.136 7.146 -3.358 1.00 62.81 428 LEU A CA 1
ATOM 3456 C C . LEU A 1 428 ? -0.306 6.626 -3.306 1.00 62.81 428 LEU A C 1
ATOM 3458 O O . LEU A 1 428 ? -0.523 5.422 -3.423 1.00 62.81 428 LEU A O 1
ATOM 3462 N N . TYR A 1 429 ? -1.286 7.516 -3.131 1.00 72.75 429 TYR A N 1
ATOM 3463 C CA . TYR A 1 429 ? -2.695 7.148 -2.996 1.00 72.75 429 TYR A CA 1
ATOM 3464 C C . TYR A 1 429 ? -3.569 7.954 -3.957 1.00 72.75 429 TYR A C 1
ATOM 3466 O O . TYR A 1 429 ? -3.594 9.184 -3.899 1.00 72.75 429 TYR A O 1
ATOM 3474 N N . SER A 1 430 ? -4.341 7.252 -4.788 1.00 70.69 430 SER A N 1
ATOM 3475 C CA . SER A 1 430 ? -5.202 7.852 -5.814 1.00 70.69 430 SER A CA 1
ATOM 3476 C C . SER A 1 430 ? -6.514 8.438 -5.273 1.00 70.69 430 SER A C 1
ATOM 3478 O O . SER A 1 430 ? -7.015 9.417 -5.821 1.00 70.69 430 SER A O 1
ATOM 3480 N N . THR A 1 431 ? -7.071 7.874 -4.196 1.00 81.06 431 THR A N 1
ATOM 3481 C CA . THR A 1 431 ? -8.336 8.306 -3.570 1.00 81.06 431 THR A CA 1
ATOM 3482 C C . THR A 1 431 ? -8.211 8.350 -2.050 1.00 81.06 431 THR A C 1
ATOM 3484 O O . THR A 1 431 ? -7.548 7.479 -1.484 1.00 81.06 431 THR A O 1
ATOM 3487 N N . SER A 1 432 ? -8.878 9.316 -1.403 1.00 87.31 432 SER A N 1
ATOM 3488 C CA . SER A 1 432 ? -8.870 9.506 0.063 1.00 87.31 432 SER A CA 1
ATOM 3489 C C . SER A 1 432 ? -7.445 9.474 0.633 1.00 87.31 432 SER A C 1
ATOM 3491 O O . SER A 1 432 ? -7.101 8.674 1.503 1.00 87.31 432 SER A O 1
ATOM 3493 N N . THR A 1 433 ? -6.569 10.282 0.025 1.00 86.50 433 THR A N 1
ATOM 3494 C CA . THR A 1 433 ? -5.112 10.223 0.191 1.00 86.50 433 THR A CA 1
ATOM 3495 C C . THR A 1 433 ? -4.677 10.322 1.652 1.00 86.50 433 THR A C 1
ATOM 3497 O O . THR A 1 433 ? -3.827 9.546 2.091 1.00 86.50 433 THR A O 1
ATOM 3500 N N . MET A 1 434 ? -5.242 11.266 2.408 1.00 91.31 434 MET A N 1
ATOM 3501 C CA . MET A 1 434 ? -4.920 11.429 3.824 1.00 91.31 434 MET A CA 1
ATOM 3502 C C . MET A 1 434 ? -5.498 10.304 4.674 1.00 91.31 434 MET A C 1
ATOM 3504 O O . MET A 1 434 ? -4.788 9.772 5.517 1.00 91.31 434 MET A O 1
ATOM 3508 N N . GLU A 1 435 ? -6.719 9.854 4.407 1.00 94.56 435 GLU A N 1
ATOM 3509 C CA . GLU A 1 435 ? -7.354 8.775 5.162 1.00 94.56 435 GLU A CA 1
ATOM 3510 C C . GLU A 1 435 ? -6.606 7.440 4.995 1.00 94.56 435 GLU A C 1
ATOM 3512 O O . GLU A 1 435 ? -6.382 6.714 5.967 1.00 94.56 435 GLU A O 1
ATOM 3517 N N . GLN A 1 436 ? -6.119 7.146 3.785 1.00 89.88 436 GLN A N 1
ATOM 3518 C CA . GLN A 1 436 ? -5.233 6.003 3.531 1.00 89.88 436 GLN A CA 1
ATOM 3519 C C . GLN A 1 436 ? -3.906 6.135 4.290 1.00 89.88 436 GLN A C 1
ATOM 3521 O O . GLN A 1 436 ? -3.405 5.162 4.860 1.00 89.88 436 GLN A O 1
ATOM 3526 N N . HIS A 1 437 ? -3.347 7.349 4.355 1.00 89.06 437 HIS A N 1
ATOM 3527 C CA . HIS A 1 437 ? -2.153 7.633 5.153 1.00 89.06 437 HIS A CA 1
ATOM 3528 C C . HIS A 1 437 ? -2.403 7.429 6.654 1.00 89.06 437 HIS A C 1
ATOM 3530 O O . HIS A 1 437 ? -1.602 6.766 7.310 1.00 89.06 437 HIS A O 1
ATOM 3536 N N . HIS A 1 438 ? -3.529 7.902 7.194 1.00 94.44 438 HIS A N 1
ATOM 3537 C CA . HIS A 1 438 ? -3.928 7.715 8.595 1.00 94.44 438 HIS A CA 1
ATOM 3538 C C . HIS A 1 438 ? -4.048 6.228 8.959 1.00 94.44 438 HIS A C 1
ATOM 3540 O O . HIS A 1 438 ? -3.506 5.776 9.976 1.00 94.44 438 HIS A O 1
ATOM 3546 N N . PHE A 1 439 ? -4.674 5.430 8.089 1.00 95.31 439 PHE A N 1
ATOM 3547 C CA . PHE A 1 439 ? -4.739 3.979 8.260 1.00 95.31 439 PHE A CA 1
ATOM 3548 C C . PHE A 1 439 ? -3.347 3.328 8.208 1.00 95.31 439 PHE A C 1
ATOM 3550 O O . PHE A 1 439 ? -3.003 2.528 9.079 1.00 95.31 439 PHE A O 1
ATOM 3557 N N . SER A 1 440 ? -2.506 3.718 7.248 1.00 89.25 440 SER A N 1
ATOM 3558 C CA . SER A 1 440 ? -1.129 3.221 7.126 1.00 89.25 440 SER A CA 1
ATOM 3559 C C . SER A 1 440 ? -0.278 3.529 8.370 1.00 89.25 440 SER A C 1
ATOM 3561 O O . SER A 1 440 ? 0.433 2.655 8.875 1.00 89.25 440 SER A O 1
ATOM 3563 N N . GLN A 1 441 ? -0.409 4.733 8.944 1.00 90.31 441 GLN A N 1
ATOM 3564 C CA . GLN A 1 441 ? 0.223 5.089 10.223 1.00 90.31 441 GLN A CA 1
ATOM 3565 C C . GLN A 1 441 ? -0.292 4.218 11.379 1.00 90.31 441 GLN A C 1
ATOM 3567 O O . GLN A 1 441 ? 0.499 3.752 12.197 1.00 90.31 441 GLN A O 1
ATOM 3572 N N . THR A 1 442 ? -1.596 3.936 11.416 1.00 94.00 442 THR A N 1
ATOM 3573 C CA . THR A 1 442 ? -2.205 3.053 12.426 1.00 94.00 442 THR A CA 1
ATOM 3574 C C . THR A 1 442 ? -1.598 1.649 12.380 1.00 94.00 442 THR A C 1
ATOM 3576 O O . THR A 1 442 ? -1.151 1.130 13.404 1.00 94.00 442 THR A O 1
ATOM 3579 N N . VAL A 1 443 ? -1.524 1.048 11.186 1.00 92.31 443 VAL A N 1
ATOM 3580 C CA . VAL A 1 443 ? -0.920 -0.279 10.978 1.00 92.31 443 VAL A CA 1
ATOM 3581 C C . VAL A 1 443 ? 0.563 -0.271 11.345 1.00 92.31 443 VAL A C 1
ATOM 3583 O O . VAL A 1 443 ? 1.027 -1.192 12.014 1.00 92.31 443 VAL A O 1
ATOM 3586 N N . SER A 1 444 ? 1.289 0.791 10.987 1.00 87.62 444 SER A N 1
ATOM 3587 C CA . SER A 1 444 ? 2.711 0.937 11.324 1.00 87.62 444 SER A CA 1
ATOM 3588 C C . SER A 1 444 ? 2.944 0.920 12.837 1.00 87.62 444 SER A C 1
ATOM 3590 O O . SER A 1 444 ? 3.855 0.241 13.302 1.00 87.62 444 SER A O 1
ATOM 3592 N N . ILE A 1 445 ? 2.098 1.600 13.623 1.00 91.31 445 ILE A N 1
ATOM 3593 C CA . ILE A 1 445 ? 2.182 1.577 15.093 1.00 91.31 445 ILE A CA 1
ATOM 3594 C C . ILE A 1 445 ? 1.822 0.189 15.640 1.00 91.31 445 ILE A C 1
ATOM 3596 O O . ILE A 1 445 ? 2.503 -0.301 16.537 1.00 91.31 445 ILE A O 1
ATOM 3600 N N . LEU A 1 446 ? 0.793 -0.476 15.101 1.00 92.56 446 LEU A N 1
ATOM 3601 C CA . LEU A 1 446 ? 0.408 -1.832 15.526 1.00 92.56 446 LEU A CA 1
ATOM 3602 C C . LEU A 1 446 ? 1.506 -2.876 15.273 1.00 92.56 446 LEU A C 1
ATOM 3604 O O . LEU A 1 446 ? 1.587 -3.854 16.013 1.00 92.56 446 LEU A O 1
ATOM 3608 N N . GLN A 1 447 ? 2.340 -2.681 14.249 1.00 88.25 447 GLN A N 1
ATOM 3609 C CA . GLN A 1 447 ? 3.456 -3.570 13.911 1.00 88.25 447 GLN A CA 1
ATOM 3610 C C . GLN A 1 447 ? 4.687 -3.381 14.812 1.00 88.25 447 GLN A C 1
ATOM 3612 O O . GLN A 1 447 ? 5.599 -4.208 14.771 1.00 88.25 447 GLN A O 1
ATOM 3617 N N . LEU A 1 448 ? 4.725 -2.333 15.643 1.00 86.69 448 LEU A N 1
ATOM 3618 C CA . LEU A 1 448 ? 5.808 -2.131 16.602 1.00 86.69 448 LEU A CA 1
ATOM 3619 C C . LEU A 1 448 ? 5.768 -3.179 17.721 1.00 86.69 448 LEU A C 1
ATOM 3621 O O . LEU A 1 448 ? 4.708 -3.601 18.198 1.00 86.69 448 LEU A O 1
ATOM 3625 N N . GLU A 1 449 ? 6.949 -3.559 18.205 1.00 87.06 449 GLU A N 1
ATOM 3626 C CA . GLU A 1 449 ? 7.083 -4.525 19.292 1.00 87.06 449 GLU A CA 1
ATOM 3627 C C . GLU A 1 449 ? 6.354 -4.037 20.557 1.00 87.06 449 GLU A C 1
ATOM 3629 O O . GLU A 1 449 ? 6.514 -2.898 21.008 1.00 87.06 449 GLU A O 1
ATOM 3634 N N . GLY A 1 450 ? 5.492 -4.889 21.116 1.00 91.75 450 GLY A N 1
ATOM 3635 C CA . GLY A 1 450 ? 4.682 -4.561 22.291 1.00 91.75 450 GLY A CA 1
ATOM 3636 C C . GLY A 1 450 ? 3.536 -3.568 22.048 1.00 91.75 450 GLY A C 1
ATOM 3637 O O . GLY A 1 450 ? 2.930 -3.138 23.021 1.00 91.75 450 GLY A O 1
ATOM 3638 N N . HIS A 1 451 ? 3.218 -3.203 20.801 1.00 94.12 451 HIS A N 1
ATOM 3639 C CA . HIS A 1 451 ? 2.117 -2.278 20.477 1.00 94.12 451 HIS A CA 1
ATOM 3640 C C . HIS A 1 451 ? 0.908 -2.964 19.829 1.00 94.12 451 HIS A C 1
ATOM 3642 O O . HIS A 1 451 ? -0.161 -2.362 19.730 1.00 94.12 451 HIS A O 1
ATOM 3648 N N . ASN A 1 452 ? 1.044 -4.225 19.406 1.00 95.56 452 ASN A N 1
ATOM 3649 C CA . ASN A 1 452 ? -0.055 -4.971 18.802 1.00 95.56 452 ASN A CA 1
ATOM 3650 C C . ASN A 1 452 ? -1.128 -5.348 19.841 1.00 95.56 452 ASN A C 1
ATOM 3652 O O . ASN A 1 452 ? -1.116 -6.447 20.409 1.00 95.56 452 ASN A O 1
ATOM 3656 N N . ILE A 1 453 ? -2.085 -4.447 20.065 1.00 96.62 453 ILE A N 1
ATOM 3657 C CA . ILE A 1 453 ? -3.207 -4.644 20.994 1.00 96.62 453 ILE A CA 1
ATOM 3658 C C . ILE A 1 453 ? -4.113 -5.817 20.595 1.00 96.62 453 ILE A C 1
ATOM 3660 O O . ILE A 1 453 ? -4.745 -6.415 21.456 1.00 96.62 453 ILE A O 1
ATOM 3664 N N . PHE A 1 454 ? -4.129 -6.212 19.321 1.00 95.81 454 PHE A N 1
ATOM 3665 C CA . PHE A 1 454 ? -4.967 -7.298 18.801 1.00 95.81 454 PHE A CA 1
ATOM 3666 C C . PHE A 1 454 ? -4.261 -8.661 18.778 1.00 95.81 454 PHE A C 1
ATOM 3668 O O . PHE A 1 454 ? -4.754 -9.604 18.168 1.00 95.81 454 PHE A O 1
ATOM 3675 N N . SER A 1 455 ? -3.106 -8.783 19.435 1.00 92.50 455 SER A N 1
ATOM 3676 C CA . SER A 1 455 ? -2.276 -9.999 19.416 1.00 92.50 455 SER A CA 1
ATOM 3677 C C . SER A 1 455 ? -2.930 -11.251 20.015 1.00 92.50 455 SER A C 1
ATOM 3679 O O . SER A 1 455 ? -2.453 -12.351 19.756 1.00 92.50 455 SER A O 1
ATOM 3681 N N . THR A 1 456 ? -4.008 -11.108 20.787 1.00 92.38 456 THR A N 1
ATOM 3682 C CA . THR A 1 456 ? -4.778 -12.229 21.353 1.00 92.38 456 THR A CA 1
ATOM 3683 C C . THR A 1 456 ? -5.906 -12.722 20.443 1.00 92.38 456 THR A C 1
ATOM 3685 O O . THR A 1 456 ? -6.512 -13.748 20.744 1.00 92.38 456 THR A O 1
ATOM 3688 N N . LEU A 1 457 ? -6.209 -12.006 19.354 1.00 93.50 457 LEU A N 1
ATOM 3689 C CA . LEU A 1 457 ? -7.248 -12.392 18.399 1.00 93.50 457 LEU A CA 1
ATOM 3690 C C . LEU A 1 457 ? -6.770 -13.531 17.492 1.00 93.50 457 LEU A C 1
ATOM 3692 O O . LEU A 1 457 ? -5.584 -13.634 17.170 1.00 93.50 457 LEU A O 1
ATOM 3696 N N . SER A 1 458 ? -7.704 -14.359 17.021 1.00 95.88 458 SER A N 1
ATOM 3697 C CA . SER A 1 458 ? -7.418 -15.295 15.931 1.00 95.88 458 SER A CA 1
ATOM 3698 C C . SER A 1 458 ? -7.110 -14.547 14.629 1.00 95.88 458 SER A C 1
ATOM 3700 O O . SER A 1 458 ? -7.489 -13.388 14.455 1.00 95.88 458 SER A O 1
ATOM 3702 N N . SER A 1 459 ? -6.463 -15.209 13.666 1.00 93.75 459 SER A N 1
ATOM 3703 C CA . SER A 1 459 ? -6.113 -14.584 12.381 1.00 93.75 459 SER A CA 1
ATOM 3704 C C . SER A 1 459 ? -7.329 -14.017 11.636 1.00 93.75 459 SER A C 1
ATOM 3706 O O . SER A 1 459 ? -7.230 -12.944 11.051 1.00 93.75 459 SER A O 1
ATOM 3708 N N . SER A 1 460 ? -8.484 -14.692 11.704 1.00 95.44 460 SER A N 1
ATOM 3709 C CA . SER A 1 460 ? -9.716 -14.215 11.061 1.00 95.44 460 SER A CA 1
ATOM 3710 C C . SER A 1 460 ? -10.295 -12.985 11.763 1.00 95.44 460 SER A C 1
ATOM 3712 O O . SER A 1 460 ? -10.679 -12.022 11.105 1.00 95.44 460 SER A O 1
ATOM 3714 N N . GLU A 1 461 ? -10.323 -12.975 13.096 1.00 95.56 461 GLU A N 1
ATOM 3715 C CA . GLU A 1 461 ? -10.794 -11.818 13.868 1.00 95.56 461 GLU A CA 1
ATOM 3716 C C . GLU A 1 461 ? -9.861 -10.611 13.710 1.00 95.56 461 GLU A C 1
ATOM 3718 O O . GLU A 1 461 ? -10.326 -9.473 13.653 1.00 95.56 461 GLU A O 1
ATOM 3723 N N . TYR A 1 462 ? -8.552 -10.858 13.611 1.00 93.94 462 TYR A N 1
ATOM 3724 C CA . TYR A 1 462 ? -7.540 -9.837 13.359 1.00 93.94 462 TYR A CA 1
ATOM 3725 C C . TYR A 1 462 ? -7.742 -9.168 11.990 1.00 93.94 462 TYR A C 1
ATOM 3727 O O . TYR A 1 462 ? -7.731 -7.943 11.886 1.00 93.94 462 TYR A O 1
ATOM 3735 N N . GLU A 1 463 ? -7.986 -9.958 10.943 1.00 94.38 463 GLU A N 1
ATOM 3736 C CA . GLU A 1 463 ? -8.303 -9.438 9.609 1.00 94.38 463 GLU A CA 1
ATOM 3737 C C . GLU A 1 463 ? -9.609 -8.631 9.616 1.00 94.38 463 GLU A C 1
ATOM 3739 O O . GLU A 1 463 ? -9.652 -7.510 9.109 1.00 94.38 463 GLU A O 1
ATOM 3744 N N . GLN A 1 464 ? -10.653 -9.149 10.271 1.00 95.94 464 GLN A N 1
ATOM 3745 C CA . GLN A 1 464 ? -11.944 -8.466 10.381 1.00 95.94 464 GLN A CA 1
ATOM 3746 C C . GLN A 1 464 ? -11.837 -7.126 11.120 1.00 95.94 464 GLN A C 1
ATOM 3748 O O . GLN A 1 464 ? -12.382 -6.128 10.650 1.00 95.94 464 GLN A O 1
ATOM 3753 N N . VAL A 1 465 ? -11.132 -7.067 12.257 1.00 96.75 465 VAL A N 1
ATOM 3754 C CA . VAL A 1 465 ? -10.997 -5.812 13.014 1.00 96.75 465 VAL A CA 1
ATOM 3755 C C . VAL A 1 465 ? -10.165 -4.780 12.254 1.00 96.75 465 VAL A C 1
ATOM 3757 O O . VAL A 1 465 ? -10.511 -3.599 12.269 1.00 96.75 465 VAL A O 1
ATOM 3760 N N . LEU A 1 466 ? -9.116 -5.201 11.536 1.00 96.38 466 LEU A N 1
ATOM 3761 C CA . LEU A 1 466 ? -8.349 -4.298 10.677 1.00 96.38 466 LEU A CA 1
ATOM 3762 C C . LEU A 1 466 ? -9.187 -3.763 9.519 1.00 96.38 466 LEU A C 1
ATOM 3764 O O . LEU A 1 466 ? -9.091 -2.578 9.205 1.00 96.38 466 LEU A O 1
ATOM 3768 N N . GLU A 1 467 ? -10.039 -4.594 8.923 1.00 95.94 467 GLU A N 1
ATOM 3769 C CA . GLU A 1 467 ? -10.944 -4.163 7.861 1.00 95.94 467 GLU A CA 1
ATOM 3770 C C . GLU A 1 467 ? -11.995 -3.169 8.376 1.00 95.94 467 GLU A C 1
ATOM 3772 O O . GLU A 1 467 ? -12.278 -2.173 7.708 1.00 95.94 467 GLU A O 1
ATOM 3777 N N . ILE A 1 468 ? -12.519 -3.372 9.592 1.00 97.25 468 ILE A N 1
ATOM 3778 C CA . ILE A 1 468 ? -13.402 -2.404 10.264 1.00 97.25 468 ILE A CA 1
ATOM 3779 C C . ILE A 1 468 ? -12.673 -1.072 10.463 1.00 97.25 468 ILE A C 1
ATOM 3781 O O . ILE A 1 468 ? -13.211 -0.024 10.107 1.00 97.25 468 ILE A O 1
ATOM 3785 N N . ILE A 1 469 ? -11.440 -1.100 10.984 1.00 98.12 469 ILE A N 1
ATOM 3786 C CA . ILE A 1 469 ? -10.636 0.111 11.199 1.00 98.12 469 ILE A CA 1
ATOM 3787 C C . ILE A 1 469 ? -10.385 0.831 9.873 1.00 98.12 469 ILE A C 1
ATOM 3789 O O . ILE A 1 469 ? -10.594 2.040 9.777 1.00 98.12 469 ILE A O 1
ATOM 3793 N N . ARG A 1 470 ? -9.987 0.091 8.834 1.00 96.88 470 ARG A N 1
ATOM 3794 C CA . ARG A 1 470 ? -9.719 0.628 7.498 1.00 96.88 470 ARG A CA 1
ATOM 3795 C C . ARG A 1 470 ? -10.947 1.319 6.919 1.00 96.88 470 ARG A C 1
ATOM 3797 O O . ARG A 1 470 ? -10.854 2.466 6.489 1.00 96.88 470 ARG A O 1
ATOM 3804 N N . LYS A 1 471 ? -12.099 0.639 6.919 1.00 95.44 471 LYS A N 1
ATOM 3805 C CA . LYS A 1 471 ? -13.358 1.197 6.408 1.00 95.44 471 LYS A CA 1
ATOM 3806 C C . LYS A 1 471 ? -13.784 2.432 7.197 1.00 95.44 471 LYS A C 1
ATOM 3808 O O . LYS A 1 471 ? -14.161 3.423 6.583 1.00 95.44 471 LYS A O 1
ATOM 3813 N N . ALA A 1 472 ? -13.690 2.391 8.526 1.00 97.50 472 ALA A N 1
ATOM 3814 C CA . ALA A 1 472 ? -14.085 3.501 9.388 1.00 97.50 472 ALA A CA 1
ATOM 3815 C C . ALA A 1 472 ? -13.212 4.748 9.179 1.00 97.50 472 ALA A C 1
ATOM 3817 O O . ALA A 1 472 ? -13.755 5.844 9.095 1.00 97.50 472 ALA A O 1
ATOM 3818 N N . ILE A 1 473 ? -11.889 4.588 9.047 1.00 97.88 473 ILE A N 1
ATOM 3819 C CA . ILE A 1 473 ? -10.976 5.707 8.766 1.00 97.88 473 ILE A CA 1
ATOM 3820 C C . ILE A 1 473 ? -11.205 6.250 7.352 1.00 97.88 473 ILE A C 1
ATOM 3822 O O . ILE A 1 473 ? -11.342 7.450 7.180 1.00 97.88 473 ILE A O 1
ATOM 3826 N N . ILE A 1 474 ? -11.318 5.401 6.328 1.00 95.19 474 ILE A N 1
ATOM 3827 C CA . ILE A 1 474 ? -11.577 5.885 4.959 1.00 95.19 474 ILE A CA 1
ATOM 3828 C C . ILE A 1 474 ? -12.922 6.622 4.872 1.00 95.19 474 ILE A C 1
ATOM 3830 O O . ILE A 1 474 ? -13.037 7.623 4.171 1.00 95.19 474 ILE A O 1
ATOM 3834 N N . ALA A 1 475 ? -13.932 6.173 5.620 1.00 95.38 475 ALA A N 1
ATOM 3835 C CA . ALA A 1 475 ? -15.244 6.809 5.663 1.00 95.38 475 ALA A CA 1
ATOM 3836 C C . ALA A 1 475 ? -15.252 8.208 6.311 1.00 95.38 475 ALA A C 1
ATOM 3838 O O . ALA A 1 475 ? -16.277 8.888 6.220 1.00 95.38 475 ALA A O 1
ATOM 3839 N N . THR A 1 476 ? -14.155 8.665 6.933 1.00 95.75 476 THR A N 1
ATOM 3840 C CA . THR A 1 476 ? -14.050 10.057 7.404 1.00 95.75 476 THR A CA 1
ATOM 3841 C C . THR A 1 476 ? -13.799 11.051 6.271 1.00 95.75 476 THR A C 1
ATOM 3843 O O . THR A 1 476 ? -13.951 12.253 6.488 1.00 95.75 476 THR A O 1
ATOM 3846 N N . ASP A 1 477 ? -13.489 10.580 5.057 1.00 94.12 477 ASP A N 1
ATOM 3847 C CA . ASP A 1 477 ? -13.453 11.425 3.864 1.00 94.12 477 ASP A CA 1
ATOM 3848 C C . ASP A 1 477 ? -14.868 11.926 3.529 1.00 94.12 477 ASP A C 1
ATOM 3850 O O . ASP A 1 477 ? -15.760 11.177 3.104 1.00 94.12 477 ASP A O 1
ATOM 3854 N N . LEU A 1 478 ? -15.072 13.235 3.678 1.00 90.00 478 LEU A N 1
ATOM 3855 C CA . LEU A 1 478 ? -16.347 13.889 3.387 1.00 90.00 478 LEU A CA 1
ATOM 3856 C C . LEU A 1 478 ? -16.802 13.707 1.931 1.00 90.00 478 LEU A C 1
ATOM 3858 O O . LEU A 1 478 ? -18.002 13.792 1.669 1.00 90.00 478 LEU A O 1
ATOM 3862 N N . ALA A 1 479 ? -15.895 13.427 0.988 1.00 89.44 479 ALA A N 1
ATOM 3863 C CA . ALA A 1 479 ? -16.273 13.121 -0.389 1.00 89.44 479 ALA A CA 1
ATOM 3864 C C . ALA A 1 479 ? -17.117 11.836 -0.486 1.00 89.44 479 ALA A C 1
ATOM 3866 O O . ALA A 1 479 ? -18.046 11.769 -1.292 1.00 89.44 479 ALA A O 1
ATOM 3867 N N . LEU A 1 480 ? -16.841 10.843 0.366 1.00 90.06 480 LEU A N 1
ATOM 3868 C CA . LEU A 1 480 ? -17.577 9.575 0.413 1.00 90.06 480 LEU A CA 1
ATOM 3869 C C . LEU A 1 480 ? -18.881 9.695 1.214 1.00 90.06 480 LEU A C 1
ATOM 3871 O O . LEU A 1 480 ? -19.885 9.062 0.875 1.00 90.06 480 LEU A O 1
ATOM 3875 N N . TYR A 1 481 ? -18.895 10.548 2.243 1.00 91.38 481 TYR A N 1
ATOM 3876 C CA . TYR A 1 481 ? -20.044 10.744 3.133 1.00 91.38 481 TYR A CA 1
ATOM 3877 C C . TYR A 1 481 ? -21.349 11.051 2.387 1.00 91.38 481 TYR A C 1
ATOM 3879 O O . TYR A 1 481 ? -22.377 10.443 2.681 1.00 91.38 481 TYR A O 1
ATOM 3887 N N . PHE A 1 482 ? -21.336 11.976 1.421 1.00 90.38 482 PHE A N 1
ATOM 3888 C CA . PHE A 1 482 ? -22.573 12.421 0.766 1.00 90.38 482 PHE A CA 1
ATOM 3889 C C . PHE A 1 482 ? -23.251 11.311 -0.046 1.00 90.38 482 PHE A C 1
ATOM 3891 O O . PHE A 1 482 ? -24.478 11.202 -0.025 1.00 90.38 482 PHE A O 1
ATOM 3898 N N . GLY A 1 483 ? -22.462 10.467 -0.718 1.00 90.25 483 GLY A N 1
ATOM 3899 C CA . GLY A 1 483 ? -22.978 9.297 -1.430 1.00 90.25 483 GLY A CA 1
ATOM 3900 C C . GLY A 1 483 ? -23.579 8.275 -0.466 1.00 90.25 483 GLY A C 1
ATOM 3901 O O . GLY A 1 483 ? -24.723 7.854 -0.643 1.00 90.25 483 GLY A O 1
ATOM 3902 N N . ASN A 1 484 ? -22.845 7.956 0.601 1.00 90.25 484 ASN A N 1
ATOM 3903 C CA . ASN A 1 484 ? -23.263 6.973 1.602 1.00 90.25 484 ASN A CA 1
ATOM 3904 C C . ASN A 1 484 ? -24.512 7.423 2.372 1.00 90.25 484 ASN A C 1
ATOM 3906 O O . ASN A 1 484 ? -25.430 6.635 2.586 1.00 90.25 484 ASN A O 1
ATOM 3910 N N . ARG A 1 485 ? -24.593 8.707 2.743 1.00 93.44 485 ARG A N 1
ATOM 3911 C CA . ARG A 1 485 ? -25.767 9.275 3.417 1.00 93.44 485 ARG A CA 1
ATOM 3912 C C . ARG A 1 485 ? -27.024 9.133 2.569 1.00 93.44 485 ARG A C 1
ATOM 3914 O O . ARG A 1 485 ? -28.059 8.760 3.107 1.00 93.44 485 ARG A O 1
ATOM 3921 N N . LYS A 1 486 ? -26.942 9.440 1.271 1.00 93.31 486 LYS A N 1
ATOM 3922 C CA . LYS A 1 486 ? -28.094 9.345 0.368 1.00 93.31 486 LYS A CA 1
ATOM 3923 C C . LYS A 1 486 ? -28.621 7.909 0.301 1.00 93.31 486 LYS A C 1
ATOM 3925 O O . LYS A 1 486 ? -29.818 7.697 0.451 1.00 93.31 486 LYS A O 1
ATOM 3930 N N . GLN A 1 487 ? -27.724 6.934 0.150 1.00 92.06 487 GLN A N 1
ATOM 3931 C CA . GLN A 1 487 ? -28.091 5.515 0.147 1.00 92.06 487 GLN A CA 1
ATOM 3932 C C . GLN A 1 487 ? -28.724 5.084 1.476 1.00 92.06 487 GLN A C 1
ATOM 3934 O O . GLN A 1 487 ? -29.751 4.410 1.482 1.00 92.06 487 GLN A O 1
ATOM 3939 N N . LEU A 1 488 ? -28.149 5.510 2.604 1.00 93.12 488 LEU A N 1
ATOM 3940 C CA . LEU A 1 488 ? -28.680 5.196 3.930 1.00 93.12 488 LEU A CA 1
ATOM 3941 C C . LEU A 1 488 ? -30.076 5.799 4.150 1.00 93.12 488 LEU A C 1
ATOM 3943 O O . LEU A 1 488 ? -30.953 5.141 4.705 1.00 93.12 488 LEU A O 1
ATOM 3947 N N . GLU A 1 489 ? -30.296 7.036 3.702 1.00 94.56 489 GLU A N 1
ATOM 3948 C CA . GLU A 1 489 ? -31.587 7.720 3.791 1.00 94.56 489 GLU A CA 1
ATOM 3949 C C . GLU A 1 489 ? -32.659 7.019 2.944 1.00 94.56 489 GLU A C 1
ATOM 3951 O O . GLU A 1 489 ? -33.765 6.787 3.433 1.00 94.56 489 GLU A O 1
ATOM 3956 N N . GLU A 1 490 ? -32.320 6.589 1.726 1.00 94.81 490 GLU A N 1
ATOM 3957 C CA . GLU A 1 490 ? -33.207 5.792 0.870 1.00 94.81 490 GLU A CA 1
ATOM 3958 C C . GLU A 1 490 ? -33.575 4.447 1.525 1.00 94.81 490 GLU A C 1
ATOM 3960 O O . GLU A 1 490 ? -34.752 4.076 1.572 1.00 94.81 490 GLU A O 1
ATOM 3965 N N . MET A 1 491 ? -32.602 3.731 2.100 1.00 93.81 491 MET A N 1
ATOM 3966 C CA . MET A 1 491 ? -32.852 2.464 2.807 1.00 93.81 491 MET A CA 1
ATOM 3967 C C . MET A 1 491 ? -33.715 2.646 4.059 1.00 93.81 491 MET A C 1
ATOM 3969 O O . MET A 1 491 ? -34.545 1.793 4.382 1.00 93.81 491 MET A O 1
ATOM 3973 N N . TYR A 1 492 ? -33.526 3.753 4.777 1.00 92.44 492 TYR A N 1
ATOM 3974 C CA . TYR A 1 492 ? -34.319 4.074 5.957 1.00 92.44 492 TYR A CA 1
ATOM 3975 C C . TYR A 1 492 ? -35.767 4.407 5.584 1.00 92.44 492 TYR A C 1
ATOM 3977 O O . TYR A 1 492 ? -36.695 3.848 6.166 1.00 92.44 492 TYR A O 1
ATOM 3985 N N . GLN A 1 493 ? -35.972 5.258 4.574 1.00 95.31 493 GLN A N 1
ATOM 3986 C CA . GLN A 1 493 ? -37.307 5.658 4.115 1.00 95.31 493 GLN A CA 1
ATOM 3987 C C . GLN A 1 493 ? -38.108 4.487 3.531 1.00 95.31 493 GLN A C 1
ATOM 3989 O O . GLN A 1 493 ? -39.321 4.416 3.713 1.00 95.31 493 GLN A O 1
ATOM 3994 N N . THR A 1 494 ? -37.437 3.556 2.852 1.00 94.94 494 THR A N 1
ATOM 3995 C CA . THR A 1 494 ? -38.068 2.356 2.276 1.00 94.94 494 THR A CA 1
ATOM 3996 C C . THR A 1 494 ? -38.241 1.213 3.280 1.00 94.94 494 THR A C 1
ATOM 3998 O O . THR A 1 494 ? -38.878 0.212 2.956 1.00 94.94 494 THR A O 1
ATOM 4001 N N . GLY A 1 495 ? -37.692 1.337 4.494 1.00 92.88 495 GLY A N 1
ATOM 4002 C CA . GLY A 1 495 ? -37.710 0.278 5.505 1.00 92.88 495 GLY A CA 1
ATOM 4003 C C . GLY A 1 495 ? -36.861 -0.946 5.141 1.00 92.88 495 GLY A C 1
ATOM 4004 O O . GLY A 1 495 ? -37.039 -2.007 5.735 1.00 92.88 495 GLY A O 1
ATOM 4005 N N . SER A 1 496 ? -35.948 -0.827 4.169 1.00 93.44 496 SER A N 1
ATOM 4006 C CA . SER A 1 496 ? -35.082 -1.924 3.720 1.00 93.44 496 SER A CA 1
ATOM 4007 C C . SER A 1 496 ? -33.794 -2.059 4.539 1.00 93.44 496 SER A C 1
ATOM 4009 O O . SER A 1 496 ? -33.040 -3.016 4.340 1.00 93.44 496 SER A O 1
ATOM 4011 N N . LEU A 1 497 ? -33.512 -1.107 5.440 1.00 91.38 497 LEU A N 1
ATOM 4012 C CA . LEU A 1 497 ? -32.323 -1.129 6.290 1.00 91.38 497 LEU A CA 1
ATOM 4013 C C . LEU A 1 497 ? -32.325 -2.373 7.190 1.00 91.38 497 LEU A C 1
ATOM 4015 O O . LEU A 1 497 ? -33.228 -2.594 7.994 1.00 91.38 497 LEU A O 1
ATOM 4019 N N . ASN A 1 498 ? -31.273 -3.178 7.073 1.00 90.56 498 ASN A N 1
ATOM 4020 C CA . ASN A 1 498 ? -31.131 -4.445 7.785 1.00 90.56 498 ASN A CA 1
ATOM 4021 C C . ASN A 1 498 ? -29.682 -4.615 8.238 1.00 90.56 498 ASN A C 1
ATOM 4023 O O . ASN A 1 498 ? -28.831 -4.937 7.419 1.00 90.56 498 ASN A O 1
ATOM 4027 N N . LEU A 1 499 ? -29.418 -4.453 9.535 1.00 87.31 499 LEU A N 1
ATOM 4028 C CA . LEU A 1 499 ? -28.072 -4.534 10.118 1.00 87.31 499 LEU A CA 1
ATOM 4029 C C . LEU A 1 499 ? -27.473 -5.953 10.134 1.00 87.31 499 LEU A C 1
ATOM 4031 O O . LEU A 1 499 ? -26.321 -6.123 10.528 1.00 87.31 499 LEU A O 1
ATOM 4035 N N . ASN A 1 500 ? -28.228 -6.976 9.719 1.00 88.62 500 ASN A N 1
ATOM 4036 C CA . ASN A 1 500 ? -27.690 -8.315 9.461 1.00 88.62 500 ASN A CA 1
ATOM 4037 C C . ASN A 1 500 ? -27.142 -8.453 8.030 1.00 88.62 500 ASN A C 1
ATOM 4039 O O . ASN A 1 500 ? -26.456 -9.425 7.725 1.00 88.62 500 ASN A O 1
ATOM 4043 N N . ASN A 1 501 ? -27.448 -7.503 7.141 1.00 89.81 501 ASN A N 1
ATOM 4044 C CA . ASN A 1 501 ? -26.845 -7.431 5.818 1.00 89.81 501 ASN A CA 1
ATOM 4045 C C . ASN A 1 501 ? -25.492 -6.715 5.924 1.00 89.81 501 ASN A C 1
ATOM 4047 O O . ASN A 1 501 ? -25.431 -5.559 6.329 1.00 89.81 501 ASN A O 1
ATOM 4051 N N . GLN A 1 502 ? -24.420 -7.388 5.507 1.00 86.75 502 GLN A N 1
ATOM 4052 C CA . GLN A 1 502 ? -23.046 -6.887 5.601 1.00 86.75 502 GLN A CA 1
ATOM 4053 C C . GLN A 1 502 ? -22.761 -5.631 4.759 1.00 86.75 502 GLN A C 1
ATOM 4055 O O . GLN A 1 502 ? -21.761 -4.967 4.990 1.00 86.75 502 GLN A O 1
ATOM 4060 N N . SER A 1 503 ? -23.591 -5.315 3.762 1.00 87.06 503 SER A N 1
ATOM 4061 C CA . SER A 1 503 ? -23.479 -4.064 3.003 1.00 87.06 503 SER A CA 1
ATOM 4062 C C . SER A 1 503 ? -24.192 -2.895 3.682 1.00 87.06 503 SER A C 1
ATOM 4064 O O . SER A 1 503 ? -23.869 -1.749 3.390 1.00 87.06 503 SER A O 1
ATOM 4066 N N . HIS A 1 504 ? -25.216 -3.175 4.492 1.00 88.62 504 HIS A N 1
ATOM 4067 C CA . HIS A 1 504 ? -25.954 -2.157 5.245 1.00 88.62 504 HIS A CA 1
ATOM 4068 C C . HIS A 1 504 ? -25.277 -1.846 6.583 1.00 88.62 504 HIS A C 1
ATOM 4070 O O . HIS A 1 504 ? -25.380 -0.725 7.076 1.00 88.62 504 HIS A O 1
ATOM 4076 N N . ARG A 1 505 ? -24.672 -2.878 7.178 1.00 87.38 505 ARG A N 1
ATOM 4077 C CA . ARG A 1 505 ? -23.836 -2.817 8.372 1.00 87.38 505 ARG A CA 1
ATOM 4078 C C . ARG A 1 505 ? -22.484 -2.209 8.030 1.00 87.38 505 ARG A C 1
ATOM 4080 O O . ARG A 1 505 ? -22.040 -1.347 8.816 1.00 87.38 505 ARG A O 1
#

InterPro domains:
  IPR002073 3'5'-cyclic nucleotide phosphodiesterase, catalytic domain [PF00233] (367-496)
  IPR002073 3'5'-cyclic nucleotide phosphodiesterase, catalytic domain [PS51845] (295-505)
  IPR003018 GAF domain [PF01590] (82-226)
  IPR003018 GAF domain [SM00065] (80-236)
  IPR003607 HD/PDEase domain [SM00471] (365-484)
  IPR003607 HD/PDEase domain [cd00077] (367-478)
  IPR023088 3'5'-cyclic nucleotide phosphodiesterase [PR00387] (363-376)
  IPR023088 3'5'-cyclic nucleotide phosphodiesterase [PR00387] (392-405)
  IPR023088 3'5'-cyclic nucleotide phosphodiesterase [PR00387] (406-421)
  IPR023088 3'5'-cyclic nucleotide phosphodiesterase [PR00387] (432-448)
  IPR023174 3'5'-cyclic nucleotide phosphodiesterase, conserved site [PS00126] (406-417)
  IPR029016 GAF-like domain superfamily [G3DSA:3.30.450.40] (1-57)
  IPR029016 GAF-like domain superfamily [G3DSA:3.30.450.40] (58-234)
  IPR036971 3'5'-cyclic nucleotide phosphodiesterase, catalytic domain superfamily [G3DSA:1.10.1300.10] (289-505)

Secondary structure (DSSP, 8-state):
-TT-TT-S---TT----EEEEEEEE-TTS-EEEEEEEEESS--PPPPTHHHHHHHHHHHHHHHHHHHHHHHHHHHSS---HHHHHHHHHHHHHHHTTEEEEEEEEEETTTTEEEEEEEEEEEEETTEEEEP-S--EEEETTSHHHHHHHHH---EEES-TTT-TT--HHHHHHHT-----EEEEEEEETTEEEEEEEEEEETTSSPPPHHHHHHHHHHHHHHHHHHHHHHHHHHHHHHHHHH---SSHHHHHHHHHHHHHHHHHHHHHHHHHHHHHHHHHHHHHHHHHHHHHSPPHHHHHHHHT----HHHHHHHTSTT---GGGGGGHHHHHHHHHHHHH-TTSS-HHHHHHHHHHHHHHS---SSSSHHHHHHHHHHHHHHHHHTTTTS-HHHHHHHHHHHHHTTTT--S--HHHHHHTT-HHHHH-SSSHHHHHHHHHHHHHHTSTTT-TTTTS-HHHHHHHHHHHHHHHHTT-HHHHHHHHHHHHHHHHTT---TTSTTT-

Sequence (505 aa):
DERFPRGTGLESGTRIQSVLCLPIVTAIGDLIGILELYRHWGKEAFCLSHQEVCRGLAKQTELNDFLLDVSKTYFDNIVAIDSLLEHIMIYAKNLVNADRCALFQVDHKNKELYSDLFDIGEEKEGKPIFKKTKEIRFSIEKGIAGQVARTGEVLNIPDAYADPRFNREVDLYTGYTTRNILCMPIVSRGSVIGVVQMVNKISGSAFSKTDENNFKMFAVFCALALHCANLEILTACQQYKFGNYSYISDVIILNILSIYFVFTGFTFQMYHRIRHSECIYRVTMEKLSYHSICTAEEWQGLMSFNLPVRLCKEIELFHFDIGPFENMWPGIFVYMVHRSCGTSCFELEKLCRFIMSVKKNYRRVPYHNWKHAVTVAHCMYAILQNNHGLFTDLERKGLLIACLCHDLDHRGFSNSYLQKFDHPLAALYSTSTMEQHHFSQTVSILQLEGHNIFSTLSSSEYEQVLEIIRKAIIATDLALYFGNRKQLEEMYQTGSLNLNNQSHR